Protein AF-A0A9X2SQW4-F1 (afdb_monomer)

Structure (mmCIF, N/CA/C/O backbone):
data_AF-A0A9X2SQW4-F1
#
_entry.id   AF-A0A9X2SQW4-F1
#
loop_
_atom_site.group_PDB
_atom_site.id
_atom_site.type_symbol
_atom_site.label_atom_id
_atom_site.label_alt_id
_atom_site.label_comp_id
_atom_site.label_asym_id
_atom_site.label_entity_id
_atom_site.label_seq_id
_atom_site.pdbx_PDB_ins_code
_atom_site.Cartn_x
_atom_site.Cartn_y
_atom_site.Cartn_z
_atom_site.occupancy
_atom_site.B_iso_or_equiv
_atom_site.auth_seq_id
_atom_site.auth_comp_id
_atom_site.auth_asym_id
_atom_site.auth_atom_id
_atom_site.pdbx_PDB_model_num
ATOM 1 N N . MET A 1 1 ? -29.488 39.480 -6.963 1.00 45.91 1 MET A N 1
ATOM 2 C CA . MET A 1 1 ? -29.574 38.840 -8.292 1.00 45.91 1 MET A CA 1
ATOM 3 C C . MET A 1 1 ? -28.318 38.014 -8.479 1.00 45.91 1 MET A C 1
ATOM 5 O O . MET A 1 1 ? -27.247 38.581 -8.632 1.00 45.91 1 MET A O 1
ATOM 9 N N . THR A 1 2 ? -28.419 36.699 -8.325 1.00 48.38 2 THR A N 1
ATOM 10 C CA . THR A 1 2 ? -27.289 35.771 -8.438 1.00 48.38 2 THR A CA 1
ATOM 11 C C . THR A 1 2 ? -26.981 35.554 -9.916 1.00 48.38 2 THR A C 1
ATOM 13 O O . THR A 1 2 ? -27.830 35.066 -10.656 1.00 48.38 2 THR A O 1
ATOM 16 N N . THR A 1 3 ? -25.792 35.961 -10.357 1.00 60.34 3 THR A N 1
ATOM 17 C CA . THR A 1 3 ? -25.299 35.733 -11.721 1.00 60.34 3 THR A CA 1
ATOM 18 C C . THR A 1 3 ? -25.321 34.238 -12.028 1.00 60.34 3 THR A C 1
ATOM 20 O O . THR A 1 3 ? -24.914 33.437 -11.180 1.00 60.34 3 THR A O 1
ATOM 23 N N . SER A 1 4 ? -25.795 33.853 -13.217 1.00 77.50 4 SER A N 1
ATOM 24 C CA . SER A 1 4 ? -25.858 32.434 -13.588 1.00 77.50 4 SER A CA 1
ATOM 25 C C . SER A 1 4 ? -24.453 31.802 -13.578 1.00 77.50 4 SER A C 1
ATOM 27 O O . SER A 1 4 ? -23.476 32.490 -13.900 1.00 77.50 4 SER A O 1
ATOM 29 N N . PRO A 1 5 ? -24.312 30.517 -13.198 1.00 69.56 5 PRO A N 1
ATOM 30 C CA . PRO A 1 5 ? -23.024 29.821 -13.215 1.00 69.56 5 PRO A CA 1
ATOM 31 C C . PRO A 1 5 ? -22.304 29.922 -14.567 1.00 69.56 5 PRO A C 1
ATOM 33 O O . PRO A 1 5 ? -21.099 30.165 -14.594 1.00 69.56 5 PRO A O 1
ATOM 36 N N . ASP A 1 6 ? -23.051 29.854 -15.672 1.00 73.12 6 ASP A N 1
ATOM 37 C CA . ASP A 1 6 ? -22.511 29.965 -17.031 1.00 73.12 6 ASP A CA 1
ATOM 38 C C . ASP A 1 6 ? -21.885 31.339 -17.299 1.00 73.12 6 ASP A C 1
ATOM 40 O O . ASP A 1 6 ? -20.757 31.421 -17.775 1.00 73.12 6 ASP A O 1
ATOM 44 N N . GLN A 1 7 ? -22.537 32.428 -16.877 1.00 77.19 7 GLN A N 1
ATOM 45 C CA . GLN A 1 7 ? -21.979 33.781 -17.008 1.00 77.19 7 GLN A CA 1
ATOM 46 C C . GLN A 1 7 ? -20.686 33.978 -16.199 1.00 77.19 7 GLN A C 1
ATOM 48 O O . GLN A 1 7 ? -19.818 34.750 -16.603 1.00 77.19 7 GLN A O 1
ATOM 53 N N . ARG A 1 8 ? -20.532 33.290 -15.059 1.00 78.81 8 ARG A N 1
ATOM 54 C CA . ARG A 1 8 ? -19.303 33.350 -14.244 1.00 78.81 8 ARG A CA 1
ATOM 55 C C . ARG A 1 8 ? -18.165 32.543 -14.871 1.00 78.81 8 ARG A C 1
ATOM 57 O O . ARG A 1 8 ? -17.018 32.978 -14.818 1.00 78.81 8 ARG A O 1
ATOM 64 N N . LEU A 1 9 ? -18.478 31.395 -15.467 1.00 79.81 9 LEU A N 1
ATOM 65 C CA . LEU A 1 9 ? -17.512 30.560 -16.184 1.00 79.81 9 LEU A CA 1
ATOM 66 C C . LEU A 1 9 ? -17.055 31.215 -17.494 1.00 79.81 9 LEU A C 1
ATOM 68 O O . LEU A 1 9 ? -15.866 31.194 -17.807 1.00 79.81 9 LEU A O 1
ATOM 72 N N . ASP A 1 10 ? -17.966 31.869 -18.214 1.00 80.06 10 ASP A N 1
ATOM 73 C CA . ASP A 1 10 ? -17.631 32.651 -19.405 1.00 80.06 10 ASP A CA 1
ATOM 74 C C . ASP A 1 10 ? -16.733 33.850 -19.063 1.00 80.06 10 ASP A C 1
ATOM 76 O O . ASP A 1 10 ? -15.770 34.117 -19.779 1.00 80.06 10 ASP A O 1
ATOM 80 N N . ALA A 1 11 ? -16.966 34.519 -17.927 1.00 82.19 11 ALA A N 1
ATOM 81 C CA . ALA A 1 11 ? -16.092 35.595 -17.454 1.00 82.19 11 ALA A CA 1
ATOM 82 C C . ALA A 1 11 ? -14.659 35.113 -17.142 1.00 82.19 11 ALA A C 1
ATOM 84 O O . ALA A 1 11 ? -13.707 35.839 -17.415 1.00 82.19 11 ALA A O 1
ATOM 85 N N . LEU A 1 12 ? -14.494 33.889 -16.621 1.00 80.19 12 LEU A N 1
ATOM 86 C CA . LEU A 1 12 ? -13.182 33.279 -16.349 1.00 80.19 12 LEU A CA 1
ATOM 87 C C . LEU A 1 12 ? -12.425 32.878 -17.624 1.00 80.19 12 LEU A C 1
ATOM 89 O O . LEU A 1 12 ? -11.196 32.918 -17.643 1.00 80.19 12 LEU A O 1
ATOM 93 N N . ARG A 1 13 ? -13.138 32.493 -18.689 1.00 86.38 13 ARG A N 1
ATOM 94 C CA . ARG A 1 13 ? -12.544 32.223 -20.011 1.00 86.38 13 ARG A CA 1
ATOM 95 C C . ARG A 1 13 ? -12.213 33.516 -20.773 1.00 86.38 13 ARG A C 1
ATOM 97 O O . ARG A 1 13 ? -11.328 33.515 -21.628 1.00 86.38 13 ARG A O 1
ATOM 104 N N . GLY A 1 14 ? -12.915 34.611 -20.480 1.00 82.31 14 GLY A N 1
ATOM 105 C CA . GLY A 1 14 ? -12.805 35.868 -21.216 1.00 82.31 14 GLY A CA 1
ATOM 106 C C . GLY A 1 14 ? -13.368 35.752 -22.638 1.00 82.31 14 GLY A C 1
ATOM 107 O O . GLY A 1 14 ? -14.299 34.991 -22.895 1.00 82.31 14 GLY A O 1
ATOM 108 N N . SER A 1 15 ? -12.805 36.501 -23.589 1.00 83.50 15 SER A N 1
ATOM 109 C CA . SER A 1 15 ? -13.265 36.520 -24.990 1.00 83.50 15 SER A CA 1
ATOM 110 C C . SER A 1 15 ? -12.854 35.290 -25.816 1.00 83.50 15 SER A C 1
ATOM 112 O O . SER A 1 15 ? -13.234 35.187 -26.983 1.00 83.50 15 SER A O 1
ATOM 114 N N . ALA A 1 16 ? -12.088 34.355 -25.243 1.00 80.94 16 ALA A N 1
ATOM 115 C CA . ALA A 1 16 ? -11.637 33.160 -25.948 1.00 80.94 16 ALA A CA 1
ATOM 116 C C . ALA A 1 16 ? -12.802 32.183 -26.233 1.00 80.94 16 ALA A C 1
ATOM 118 O O . ALA A 1 16 ? -13.719 32.049 -25.413 1.00 80.94 16 ALA A O 1
ATOM 119 N N . PRO A 1 17 ? -12.784 31.465 -27.373 1.00 76.19 17 PRO A N 1
ATOM 120 C CA . PRO A 1 17 ? -13.810 30.477 -27.690 1.00 76.19 17 PRO A CA 1
ATOM 121 C C . PRO A 1 17 ? -13.730 29.263 -26.754 1.00 76.19 17 PRO A C 1
ATOM 123 O O . PRO A 1 17 ? -12.646 28.829 -26.362 1.00 76.19 17 PRO A O 1
ATOM 126 N N . ARG A 1 18 ? -14.887 28.675 -26.423 1.00 80.00 18 ARG A N 1
ATOM 127 C CA . ARG A 1 18 ? -14.967 27.459 -25.600 1.00 80.00 18 ARG A CA 1
ATOM 128 C C . ARG A 1 18 ? -14.334 26.270 -26.332 1.00 80.00 18 ARG A C 1
ATOM 130 O O . ARG A 1 18 ? -14.824 25.881 -27.394 1.00 80.00 18 ARG A O 1
ATOM 137 N N . LYS A 1 19 ? -13.314 25.632 -25.750 1.00 79.31 19 LYS A N 1
ATOM 138 C CA . LYS A 1 19 ? -12.824 24.328 -26.222 1.00 79.31 19 LYS A CA 1
ATOM 139 C C . LYS A 1 19 ? -13.771 23.213 -25.781 1.00 79.31 19 LYS A C 1
ATOM 141 O O . LYS A 1 19 ? -14.195 23.161 -24.629 1.00 79.31 19 LYS A O 1
ATOM 146 N N . ARG A 1 20 ? -14.101 22.320 -26.718 1.00 66.12 20 ARG A N 1
ATOM 147 C CA . ARG A 1 20 ? -14.873 21.100 -26.445 1.00 66.12 20 ARG A CA 1
ATOM 148 C C . ARG A 1 20 ? -13.961 20.052 -25.811 1.00 66.12 20 ARG A C 1
ATOM 150 O O . ARG A 1 20 ? -12.776 20.003 -26.128 1.00 66.12 20 ARG A O 1
ATOM 157 N N . HIS A 1 21 ? -14.520 19.220 -24.938 1.00 59.22 21 HIS A N 1
ATOM 158 C CA . HIS A 1 21 ? -13.797 18.075 -24.399 1.00 59.22 21 HIS A CA 1
ATOM 159 C C . HIS A 1 21 ? -13.663 16.980 -25.458 1.00 59.22 21 HIS A C 1
ATOM 161 O O . HIS A 1 21 ? -14.613 16.690 -26.183 1.00 59.22 21 HIS A O 1
ATOM 167 N N . ASP A 1 22 ? -12.490 16.360 -25.504 1.00 54.12 22 ASP A N 1
ATOM 168 C CA . ASP A 1 22 ? -12.254 15.086 -26.175 1.00 54.12 22 ASP A CA 1
ATOM 169 C C . ASP A 1 22 ? -11.920 14.000 -25.136 1.00 54.12 22 ASP A C 1
ATOM 171 O O . ASP A 1 22 ? -11.754 14.282 -23.943 1.00 54.12 22 ASP A O 1
ATOM 175 N N . ALA A 1 23 ? -11.808 12.747 -25.583 1.00 45.19 23 ALA A N 1
ATOM 176 C CA . ALA A 1 23 ? -11.511 11.610 -24.710 1.00 45.19 23 ALA A CA 1
ATOM 177 C C . ALA A 1 23 ? -10.215 11.802 -23.895 1.00 45.19 23 ALA A C 1
ATOM 179 O O . ALA A 1 23 ? -10.125 11.359 -22.754 1.00 45.19 23 ALA A O 1
ATOM 180 N N . ARG A 1 24 ? -9.228 12.523 -24.440 1.00 48.69 24 ARG A N 1
ATOM 181 C CA . ARG A 1 24 ? -7.953 12.805 -23.769 1.00 48.69 24 ARG A CA 1
ATOM 182 C C . ARG A 1 24 ? -8.110 13.852 -22.668 1.00 48.69 24 ARG A C 1
ATOM 184 O O . ARG A 1 24 ? -7.481 13.752 -21.618 1.00 48.69 24 ARG A O 1
ATOM 191 N N . THR A 1 25 ? -8.960 14.846 -22.899 1.00 55.81 25 THR A N 1
ATOM 192 C CA . THR A 1 25 ? -9.263 15.909 -21.939 1.00 55.81 25 THR A CA 1
ATOM 193 C C . THR A 1 25 ? -10.098 15.374 -20.775 1.00 55.81 25 THR A C 1
ATOM 195 O O . THR A 1 25 ? -9.864 15.777 -19.639 1.00 55.81 25 THR A O 1
ATOM 198 N N . LEU A 1 26 ? -11.017 14.440 -21.049 1.00 56.09 26 LEU A N 1
ATOM 199 C CA . LEU A 1 26 ? -11.806 13.731 -20.034 1.00 56.09 26 LEU A CA 1
ATOM 200 C C . LEU A 1 26 ? -10.939 12.770 -19.210 1.00 56.09 26 LEU A C 1
ATOM 202 O O . LEU A 1 26 ? -10.985 12.826 -17.987 1.00 56.09 26 LEU A O 1
ATOM 206 N N . ALA A 1 27 ? -10.062 11.991 -19.851 1.00 50.91 27 ALA A N 1
ATOM 207 C CA . ALA A 1 27 ? -9.102 11.141 -19.142 1.00 50.91 27 ALA A CA 1
ATOM 208 C C . ALA A 1 27 ? -8.129 11.964 -18.274 1.00 50.91 27 ALA A C 1
ATOM 210 O O . ALA A 1 27 ? -7.762 11.566 -17.173 1.00 50.91 27 ALA A O 1
ATOM 211 N N . ALA A 1 28 ? -7.709 13.151 -18.724 1.00 53.38 28 ALA A N 1
ATOM 212 C CA . ALA A 1 28 ? -6.874 14.043 -17.917 1.00 53.38 28 ALA A CA 1
ATOM 213 C C . ALA A 1 28 ? -7.618 14.642 -16.702 1.00 53.38 28 ALA A C 1
ATOM 215 O O . ALA A 1 28 ? -6.979 14.902 -15.679 1.00 53.38 28 ALA A O 1
ATOM 216 N N . LEU A 1 29 ? -8.936 14.857 -16.815 1.00 54.53 29 LEU A N 1
ATOM 217 C CA . LEU A 1 29 ? -9.813 15.299 -15.722 1.00 54.53 29 LEU A CA 1
ATOM 218 C C . LEU A 1 29 ? -9.985 14.185 -14.677 1.00 54.53 29 LEU A C 1
ATOM 220 O O . LEU A 1 29 ? -9.850 14.436 -13.483 1.00 54.53 29 LEU A O 1
ATOM 224 N N . GLU A 1 30 ? -10.207 12.954 -15.139 1.00 54.31 30 GLU A N 1
ATOM 225 C CA . GLU A 1 30 ? -10.329 11.754 -14.302 1.00 54.31 30 GLU A CA 1
ATOM 226 C C . GLU A 1 30 ? -9.052 11.471 -13.498 1.00 54.31 30 GLU A C 1
ATOM 228 O O . GLU A 1 30 ? -9.124 11.089 -12.336 1.00 54.31 30 GLU A O 1
ATOM 233 N N . ASN A 1 31 ? -7.881 11.755 -14.075 1.00 50.47 31 ASN A N 1
ATOM 234 C CA . ASN A 1 31 ? -6.590 11.617 -13.396 1.00 50.47 31 ASN A CA 1
ATOM 235 C C . ASN A 1 31 ? -6.295 12.729 -12.364 1.00 50.47 31 ASN A C 1
ATOM 237 O O . ASN A 1 31 ? -5.318 12.619 -11.629 1.00 50.47 31 ASN A O 1
ATOM 241 N N . ASN A 1 32 ? -7.087 13.812 -12.303 1.00 46.75 32 ASN A N 1
ATOM 242 C CA . ASN A 1 32 ? -6.877 14.936 -11.372 1.00 46.75 32 ASN A CA 1
ATOM 243 C C . ASN A 1 32 ? -8.192 15.441 -10.736 1.00 46.75 32 ASN A C 1
ATOM 245 O O . ASN A 1 32 ? -8.471 16.647 -10.764 1.00 46.75 32 ASN A O 1
ATOM 249 N N . PRO A 1 33 ? -9.013 14.564 -10.129 1.00 49.66 33 PRO A N 1
ATOM 250 C CA . PRO A 1 33 ? -10.401 14.881 -9.792 1.00 49.66 33 PRO A CA 1
ATOM 251 C C . PRO A 1 33 ? -10.537 15.894 -8.644 1.00 49.66 33 PRO A C 1
ATOM 253 O O . PRO A 1 33 ? -11.588 16.508 -8.484 1.00 49.66 33 PRO A O 1
ATOM 256 N N . ARG A 1 34 ? -9.477 16.103 -7.848 1.00 52.25 34 ARG A N 1
ATOM 257 C CA . ARG A 1 34 ? -9.469 17.027 -6.698 1.00 52.25 34 ARG A CA 1
ATOM 258 C C . ARG A 1 34 ? -8.832 18.392 -6.988 1.00 52.25 34 ARG A C 1
ATOM 260 O O . ARG A 1 34 ? -8.792 19.244 -6.105 1.00 52.25 34 ARG A O 1
ATOM 267 N N . CYS A 1 35 ? -8.334 18.635 -8.202 1.00 66.88 35 CYS A N 1
ATOM 268 C CA . CYS A 1 35 ? -7.739 19.926 -8.544 1.00 66.88 35 CYS A CA 1
ATOM 269 C C . CYS A 1 35 ? -8.835 20.947 -8.897 1.00 66.88 35 CYS A C 1
ATOM 271 O O . CYS A 1 35 ? -9.333 20.982 -10.024 1.00 66.88 35 CYS A O 1
ATOM 273 N N . ALA A 1 36 ? -9.190 21.811 -7.941 1.00 71.69 36 ALA A N 1
ATOM 274 C CA . ALA A 1 36 ? -10.224 22.833 -8.126 1.00 71.69 36 ALA A CA 1
ATOM 275 C C . ALA A 1 36 ? -9.921 23.780 -9.303 1.00 71.69 36 ALA A C 1
ATOM 277 O O . ALA A 1 36 ? -10.814 24.109 -10.080 1.00 71.69 36 ALA A O 1
ATOM 278 N N . LEU A 1 37 ? -8.652 24.163 -9.490 1.00 76.19 37 LEU A N 1
ATOM 279 C CA . LEU A 1 37 ? -8.232 25.014 -10.605 1.00 76.19 37 LEU A CA 1
ATOM 280 C C . LEU A 1 37 ? -8.467 24.332 -11.959 1.00 76.19 37 LEU A C 1
ATOM 282 O O . LEU A 1 37 ? -8.976 24.952 -12.895 1.00 76.19 37 LEU A O 1
ATOM 286 N N . ARG A 1 38 ? -8.144 23.039 -12.060 1.00 74.38 38 ARG A N 1
ATOM 287 C CA . ARG A 1 38 ? -8.348 22.267 -13.286 1.00 74.38 38 ARG A CA 1
ATOM 288 C C . ARG A 1 38 ? -9.831 22.099 -13.594 1.00 74.38 38 ARG A C 1
ATOM 290 O O . ARG A 1 38 ? -10.234 22.370 -14.722 1.00 74.38 38 ARG A O 1
ATOM 297 N N . ALA A 1 39 ? -10.631 21.744 -12.590 1.00 75.50 39 ALA A N 1
ATOM 298 C CA . ALA A 1 39 ? -12.079 21.622 -12.721 1.00 75.50 39 ALA A CA 1
ATOM 299 C C . ALA A 1 39 ? -12.723 22.931 -13.212 1.00 75.50 39 ALA A C 1
ATOM 301 O O . ALA A 1 39 ? -13.581 22.903 -14.091 1.00 75.50 39 ALA A O 1
ATOM 302 N N . VAL A 1 40 ? -12.262 24.085 -12.715 1.00 82.75 40 VAL A N 1
ATOM 303 C CA . VAL A 1 40 ? -12.735 25.408 -13.153 1.00 82.75 40 VAL A CA 1
ATOM 304 C C . VAL A 1 40 ? -12.331 25.714 -14.601 1.00 82.75 40 VAL A C 1
ATOM 306 O O . VAL A 1 40 ? -13.173 26.154 -15.384 1.00 82.75 40 VAL A O 1
ATOM 309 N N . LEU A 1 41 ? -11.079 25.450 -14.993 1.00 82.31 41 LEU A N 1
ATOM 310 C CA . LEU A 1 41 ? -10.608 25.660 -16.371 1.00 82.31 41 LEU A CA 1
ATOM 311 C C . LEU A 1 41 ? -11.299 24.729 -17.378 1.00 82.31 41 LEU A C 1
ATOM 313 O O . LEU A 1 41 ? -11.530 25.114 -18.525 1.00 82.31 41 LEU A O 1
ATOM 317 N N . ASP A 1 42 ? -11.625 23.508 -16.960 1.00 80.00 42 ASP A N 1
ATOM 318 C CA . ASP A 1 42 ? -12.370 22.542 -17.761 1.00 80.00 42 ASP A CA 1
ATOM 319 C C . ASP A 1 42 ? -13.848 22.927 -17.878 1.00 80.00 42 ASP A C 1
ATOM 321 O O . ASP A 1 42 ? -14.360 22.994 -18.994 1.00 80.00 42 ASP A O 1
ATOM 325 N N . ALA A 1 43 ? -14.503 23.307 -16.777 1.00 80.31 43 ALA A N 1
ATOM 326 C CA . ALA A 1 43 ? -15.887 23.783 -16.788 1.00 80.31 43 ALA A CA 1
ATOM 327 C C . ALA A 1 43 ? -16.064 25.038 -17.664 1.00 80.31 43 ALA A C 1
ATOM 329 O O . ALA A 1 43 ? -17.003 25.114 -18.464 1.00 80.31 43 ALA A O 1
ATOM 330 N N . ALA A 1 44 ? -15.119 25.982 -17.581 1.00 83.44 44 ALA A N 1
ATOM 331 C CA . ALA A 1 44 ? -15.086 27.179 -18.419 1.00 83.44 44 ALA A CA 1
ATOM 332 C C . ALA A 1 44 ? -14.768 26.872 -19.897 1.00 83.44 44 ALA A C 1
ATOM 334 O O . ALA A 1 44 ? -15.061 27.685 -20.775 1.00 83.44 44 ALA A O 1
ATOM 335 N N . GLY A 1 45 ? -14.214 25.693 -20.203 1.00 83.12 45 GLY A N 1
ATOM 336 C CA . GLY A 1 45 ? -13.750 25.306 -21.536 1.00 83.12 45 GLY A CA 1
ATOM 337 C C . GLY A 1 45 ? -12.563 26.143 -22.013 1.00 83.12 45 GLY A C 1
ATOM 338 O O . GLY A 1 45 ? -12.494 26.511 -23.185 1.00 83.12 45 GLY A O 1
ATOM 339 N N . SER A 1 46 ? -11.653 26.477 -21.102 1.00 85.88 46 SER A N 1
ATOM 340 C CA . SER A 1 46 ? -10.488 27.315 -21.373 1.00 85.88 46 SER A CA 1
ATOM 341 C C . SER A 1 46 ? -9.383 26.552 -22.113 1.00 85.88 46 SER A C 1
ATOM 343 O O . SER A 1 46 ? -9.157 25.352 -21.887 1.00 85.88 46 SER A O 1
ATOM 345 N N . ASP A 1 47 ? -8.657 27.256 -22.988 1.00 83.81 47 ASP A N 1
ATOM 346 C CA . ASP A 1 47 ? -7.511 26.709 -23.717 1.00 83.81 47 ASP A CA 1
ATOM 347 C C . ASP A 1 47 ? -6.277 26.607 -22.818 1.00 83.81 47 ASP A C 1
ATOM 349 O O . ASP A 1 47 ? -5.419 27.484 -22.775 1.00 83.81 47 ASP A O 1
ATOM 353 N N . LYS A 1 48 ? -6.197 25.499 -22.087 1.00 81.44 48 LYS A N 1
ATOM 354 C CA . LYS A 1 48 ? -5.142 25.239 -21.103 1.00 81.44 48 LYS A CA 1
ATOM 355 C C . LYS A 1 48 ? -3.739 25.210 -21.707 1.00 81.44 48 LYS A C 1
ATOM 357 O O . LYS A 1 48 ? -2.806 25.592 -21.020 1.00 81.44 48 LYS A O 1
ATOM 362 N N . ALA A 1 49 ? -3.586 24.798 -22.967 1.00 72.00 49 ALA A N 1
ATOM 363 C CA . ALA A 1 49 ? -2.283 24.799 -23.631 1.00 72.00 49 ALA A CA 1
ATOM 364 C C . ALA A 1 49 ? -1.833 26.229 -23.957 1.00 72.00 49 ALA A C 1
ATOM 366 O O . ALA A 1 49 ? -0.676 26.569 -23.742 1.00 72.00 49 ALA A O 1
ATOM 367 N N . ALA A 1 50 ? -2.761 27.084 -24.403 1.00 75.81 50 ALA A N 1
ATOM 368 C CA . ALA A 1 50 ? -2.489 28.501 -24.629 1.00 75.81 50 ALA A CA 1
ATOM 369 C C . ALA A 1 50 ? -2.264 29.265 -23.314 1.00 75.81 50 ALA A C 1
ATOM 371 O O . ALA A 1 50 ? -1.378 30.108 -23.250 1.00 75.81 50 ALA A O 1
ATOM 372 N N . ILE A 1 51 ? -3.014 28.941 -22.254 1.00 80.50 51 ILE A N 1
ATOM 373 C CA . ILE A 1 51 ? -2.803 29.499 -20.909 1.00 80.50 51 ILE A CA 1
ATOM 374 C C . ILE A 1 51 ? -1.434 29.087 -20.372 1.00 80.50 51 ILE A C 1
ATOM 376 O O . ILE A 1 51 ? -0.694 29.941 -19.903 1.00 80.50 51 ILE A O 1
ATOM 380 N N . ALA A 1 52 ? -1.077 27.805 -20.474 1.00 72.25 52 ALA A N 1
ATOM 381 C CA . ALA A 1 52 ? 0.221 27.312 -20.037 1.00 72.25 52 ALA A CA 1
ATOM 382 C C . ALA A 1 52 ? 1.356 27.950 -20.851 1.00 72.25 52 ALA A C 1
ATOM 384 O O . ALA A 1 52 ? 2.312 28.438 -20.266 1.00 72.25 52 ALA A O 1
ATOM 385 N N . ALA A 1 53 ? 1.210 28.073 -22.174 1.00 74.88 53 ALA A N 1
ATOM 386 C CA . ALA A 1 53 ? 2.167 28.784 -23.021 1.00 74.88 53 ALA A CA 1
ATOM 387 C C . ALA A 1 53 ? 2.290 30.277 -22.661 1.00 74.88 53 ALA A C 1
ATOM 389 O O . ALA A 1 53 ? 3.400 30.797 -22.600 1.00 74.88 53 ALA A O 1
ATOM 390 N N . HIS A 1 54 ? 1.178 30.962 -22.376 1.00 73.38 54 HIS A N 1
ATOM 391 C CA . HIS A 1 54 ? 1.180 32.367 -21.952 1.00 73.38 54 HIS A CA 1
ATOM 392 C C . HIS A 1 54 ? 1.777 32.557 -20.550 1.00 73.38 54 HIS A C 1
ATOM 394 O O . HIS A 1 54 ? 2.417 33.569 -20.287 1.00 73.38 54 HIS A O 1
ATOM 400 N N . ALA A 1 55 ? 1.614 31.567 -19.672 1.00 73.50 55 ALA A N 1
ATOM 401 C CA . ALA A 1 55 ? 2.238 31.512 -18.355 1.00 73.50 55 ALA A CA 1
ATOM 402 C C . ALA A 1 55 ? 3.715 31.065 -18.395 1.00 73.50 55 ALA A C 1
ATOM 404 O O . ALA A 1 55 ? 4.341 30.994 -17.342 1.00 73.50 55 ALA A O 1
ATOM 405 N N . GLY A 1 56 ? 4.272 30.772 -19.579 1.00 65.81 56 GLY A N 1
ATOM 406 C CA . GLY A 1 56 ? 5.681 30.402 -19.770 1.00 65.81 56 GLY A CA 1
ATOM 407 C C . GLY A 1 56 ? 5.989 28.897 -19.806 1.00 65.81 56 GLY A C 1
ATOM 408 O O . GLY A 1 56 ? 7.155 28.532 -19.888 1.00 65.81 56 GLY A O 1
ATOM 409 N N . PHE A 1 57 ? 4.980 28.019 -19.797 1.00 60.69 57 PHE A N 1
ATOM 410 C CA . PHE A 1 57 ? 5.112 26.556 -19.683 1.00 60.69 57 PHE A CA 1
ATOM 411 C C . PHE A 1 57 ? 4.389 25.778 -20.817 1.00 60.69 57 PHE A C 1
ATOM 413 O O . PHE A 1 57 ? 3.383 25.107 -20.567 1.00 60.69 57 PHE A O 1
ATOM 420 N N . PRO A 1 58 ? 4.828 25.849 -22.091 1.00 59.56 58 PRO A N 1
ATOM 421 C CA . PRO A 1 58 ? 4.200 25.104 -23.190 1.00 59.56 58 PRO A CA 1
ATOM 422 C C . PRO A 1 58 ? 4.485 23.587 -23.120 1.00 59.56 58 PRO A C 1
ATOM 424 O O . PRO A 1 58 ? 5.605 23.170 -22.847 1.00 59.56 58 PRO A O 1
ATOM 427 N N . ALA A 1 59 ? 3.486 22.744 -23.417 1.00 48.16 59 ALA A N 1
ATOM 428 C CA . ALA A 1 59 ? 3.627 21.280 -23.396 1.00 48.16 59 ALA A CA 1
ATOM 429 C C . ALA A 1 59 ? 4.106 20.707 -24.757 1.00 48.16 59 ALA A C 1
ATOM 431 O O . ALA A 1 59 ? 3.427 20.943 -25.762 1.00 48.16 59 ALA A O 1
ATOM 432 N N . PRO A 1 60 ? 5.203 19.923 -24.824 1.00 43.16 60 PRO A N 1
ATOM 433 C CA . PRO A 1 60 ? 5.658 19.255 -26.049 1.00 43.16 60 PRO A CA 1
ATOM 434 C C . PRO A 1 60 ? 5.064 17.840 -26.199 1.00 43.16 60 PRO A C 1
ATOM 436 O O . PRO A 1 60 ? 4.774 17.164 -25.212 1.00 43.16 60 PRO A O 1
ATOM 439 N N . PHE A 1 61 ? 4.859 17.380 -27.439 1.00 35.72 61 PHE A N 1
ATOM 440 C CA . PHE A 1 61 ? 4.157 16.124 -27.734 1.00 35.72 61 PHE A CA 1
ATOM 441 C C . PHE A 1 61 ? 4.832 15.299 -28.842 1.00 35.72 61 PHE A C 1
ATOM 443 O O . PHE A 1 61 ? 5.148 15.841 -29.898 1.00 35.72 61 PHE A O 1
ATOM 450 N N . GLY A 1 62 ? 4.942 13.978 -28.631 1.00 36.06 62 GLY A N 1
ATOM 451 C CA . GLY A 1 62 ? 5.208 12.955 -29.661 1.00 36.06 62 GLY A CA 1
ATOM 452 C C . GLY A 1 62 ? 5.712 11.616 -29.084 1.00 36.06 62 GLY A C 1
ATOM 453 O O . GLY A 1 62 ? 6.584 11.627 -28.228 1.00 36.06 62 GLY A O 1
ATOM 454 N N . GLN A 1 63 ? 5.166 10.469 -29.528 1.00 30.88 63 GLN A N 1
ATOM 455 C CA . GLN A 1 63 ? 5.549 9.094 -29.119 1.00 30.88 63 GLN A CA 1
ATOM 456 C C . GLN A 1 63 ? 6.367 8.374 -30.217 1.00 30.88 63 GLN A C 1
ATOM 458 O O . GLN A 1 63 ? 6.121 8.605 -31.400 1.00 30.88 63 GLN A O 1
ATOM 463 N N . SER A 1 64 ? 7.292 7.475 -29.837 1.00 33.09 64 SER A N 1
ATOM 464 C CA . SER A 1 64 ? 8.171 6.694 -30.738 1.00 33.09 64 SER A CA 1
ATOM 465 C C . SER A 1 64 ? 8.015 5.171 -30.562 1.00 33.09 64 SER A C 1
ATOM 467 O O . SER A 1 64 ? 7.486 4.703 -29.559 1.00 33.09 64 SER A O 1
ATOM 469 N N . ARG A 1 65 ? 8.451 4.409 -31.575 1.00 42.34 65 ARG A N 1
ATOM 470 C CA . ARG A 1 65 ? 7.759 3.232 -32.132 1.00 42.34 65 ARG A CA 1
ATOM 471 C C . ARG A 1 65 ? 8.589 1.928 -32.223 1.00 42.34 65 ARG A C 1
ATOM 473 O O . ARG A 1 65 ? 8.231 1.079 -33.024 1.00 42.34 65 ARG A O 1
ATOM 480 N N . PHE A 1 66 ? 9.691 1.733 -31.487 1.00 39.25 66 PHE A N 1
ATOM 481 C CA . PHE A 1 66 ? 10.653 0.645 -31.811 1.00 39.25 66 PHE A CA 1
ATOM 482 C C . PHE A 1 66 ? 11.285 -0.062 -30.595 1.00 39.25 66 PHE A C 1
ATOM 484 O O . PHE A 1 66 ? 12.505 -0.104 -30.441 1.00 39.25 66 PHE A O 1
ATOM 491 N N . ALA A 1 67 ? 10.455 -0.605 -29.704 1.00 33.91 67 ALA A N 1
ATOM 492 C CA . ALA A 1 67 ? 10.877 -1.064 -28.376 1.00 33.91 67 ALA A CA 1
ATOM 493 C C . ALA A 1 67 ? 11.345 -2.529 -28.261 1.00 33.91 67 ALA A C 1
ATOM 495 O O . ALA A 1 67 ? 11.585 -2.972 -27.145 1.00 33.91 67 ALA A O 1
ATOM 496 N N . ILE A 1 68 ? 11.445 -3.315 -29.336 1.00 34.12 68 ILE A N 1
ATOM 497 C CA . ILE A 1 68 ? 11.132 -4.734 -29.138 1.00 34.12 68 ILE A CA 1
ATOM 498 C C . ILE A 1 68 ? 12.296 -5.754 -29.275 1.00 34.12 68 ILE A C 1
ATOM 500 O O . ILE A 1 68 ? 12.340 -6.710 -28.509 1.00 34.12 68 ILE A O 1
ATOM 504 N N . VAL A 1 69 ? 13.324 -5.547 -30.105 1.00 36.00 69 VAL A N 1
ATOM 505 C CA . VAL A 1 69 ? 14.324 -6.634 -30.330 1.00 36.00 69 VAL A CA 1
ATOM 506 C C . VAL A 1 69 ? 15.289 -6.799 -29.178 1.00 36.00 69 VAL A C 1
ATOM 508 O O . VAL A 1 69 ? 15.730 -7.883 -28.811 1.00 36.00 69 VAL A O 1
ATOM 511 N N . ARG A 1 70 ? 15.745 -5.646 -28.694 1.00 40.06 70 ARG A N 1
ATOM 512 C CA . ARG A 1 70 ? 17.059 -5.554 -28.059 1.00 40.06 70 ARG A CA 1
ATOM 513 C C . ARG A 1 70 ? 17.052 -6.076 -26.628 1.00 40.06 70 ARG A C 1
ATOM 515 O O . ARG A 1 70 ? 18.123 -6.295 -26.075 1.00 40.06 70 ARG A O 1
ATOM 522 N N . GLY A 1 71 ? 15.866 -6.326 -26.070 1.00 36.28 71 GLY A N 1
ATOM 523 C CA . GLY A 1 71 ? 15.704 -6.995 -24.783 1.00 36.28 71 GLY A CA 1
ATOM 524 C C . GLY A 1 71 ? 16.290 -8.407 -24.780 1.00 36.28 71 GLY A C 1
ATOM 525 O O . GLY A 1 71 ? 16.972 -8.771 -23.828 1.00 36.28 71 GLY A O 1
ATOM 526 N N . ASN A 1 72 ? 16.135 -9.157 -25.874 1.00 36.53 72 ASN A N 1
ATOM 527 C CA . ASN A 1 72 ? 16.475 -10.583 -25.896 1.00 36.53 72 ASN A CA 1
ATOM 528 C C . ASN A 1 72 ? 17.996 -10.833 -25.896 1.00 36.53 72 ASN A C 1
ATOM 530 O O . ASN A 1 72 ? 18.488 -11.738 -25.226 1.00 36.53 72 ASN A O 1
ATOM 534 N N . VAL A 1 73 ? 18.766 -9.997 -26.601 1.00 43.12 73 VAL A N 1
ATOM 535 C CA . VAL A 1 73 ? 20.236 -10.122 -26.685 1.00 43.12 73 VAL A CA 1
ATOM 536 C C . VAL A 1 73 ? 20.916 -9.656 -25.393 1.00 43.12 73 VAL A C 1
ATOM 538 O O . VAL A 1 73 ? 21.918 -10.227 -24.964 1.00 43.12 73 VAL A O 1
ATOM 541 N N . PHE A 1 74 ? 20.354 -8.634 -24.746 1.00 42.09 74 PHE A N 1
ATOM 542 C CA . PHE A 1 74 ? 20.842 -8.121 -23.467 1.00 42.09 74 PHE A CA 1
ATOM 543 C C . PHE A 1 74 ? 20.623 -9.128 -22.332 1.00 42.09 74 PHE A C 1
ATOM 545 O O . PHE A 1 74 ? 21.526 -9.365 -21.531 1.00 42.09 74 PHE A O 1
ATOM 552 N N . GLU A 1 75 ? 19.457 -9.773 -22.304 1.00 42.59 75 GLU A N 1
ATOM 553 C CA . GLU A 1 75 ? 19.136 -10.800 -21.315 1.00 42.59 75 GLU A CA 1
ATOM 554 C C . GLU A 1 75 ? 20.088 -12.007 -21.397 1.00 42.59 75 GLU A C 1
ATOM 556 O O . GLU A 1 75 ? 20.573 -12.478 -20.367 1.00 42.59 75 GLU A O 1
ATOM 561 N N . ALA A 1 76 ? 20.433 -12.451 -22.611 1.00 54.12 76 ALA A N 1
ATOM 562 C CA . ALA A 1 76 ? 21.370 -13.556 -22.828 1.00 54.12 76 ALA A CA 1
ATOM 563 C C . ALA A 1 76 ? 22.795 -13.246 -22.332 1.00 54.12 76 ALA A C 1
ATOM 565 O O . ALA A 1 76 ? 23.483 -14.123 -21.816 1.00 54.12 76 ALA A O 1
ATOM 566 N N . MET A 1 77 ? 23.234 -11.992 -22.461 1.00 53.12 77 MET A N 1
ATOM 567 C CA . MET A 1 77 ? 24.566 -11.558 -22.038 1.00 53.12 77 MET A CA 1
ATOM 568 C C . MET A 1 77 ? 24.678 -11.434 -20.513 1.00 53.12 77 MET A C 1
ATOM 570 O O . MET A 1 77 ? 25.681 -11.838 -19.934 1.00 53.12 77 MET A O 1
ATOM 574 N N . VAL A 1 78 ? 23.654 -10.890 -19.848 1.00 49.25 78 VAL A N 1
ATOM 575 C CA . VAL A 1 78 ? 23.678 -10.657 -18.392 1.00 49.25 78 VAL A CA 1
ATOM 576 C C . VAL A 1 78 ? 23.566 -11.966 -17.600 1.00 49.25 78 VAL A C 1
ATOM 578 O O . VAL A 1 78 ? 24.113 -12.055 -16.502 1.00 49.25 78 VAL A O 1
ATOM 581 N N . LYS A 1 79 ? 22.903 -12.989 -18.157 1.00 54.47 79 LYS A N 1
ATOM 582 C CA . LYS A 1 79 ? 22.716 -14.312 -17.530 1.00 54.47 79 LYS A CA 1
ATOM 583 C C . LYS A 1 79 ? 23.860 -15.307 -17.774 1.00 54.47 79 LYS A C 1
ATOM 585 O O . LYS A 1 79 ? 23.843 -16.398 -17.205 1.00 54.47 79 LYS A O 1
ATOM 590 N N . ALA A 1 80 ? 24.856 -14.956 -18.589 1.00 65.50 80 ALA A N 1
ATOM 591 C CA . ALA A 1 80 ? 25.988 -15.833 -18.881 1.00 65.50 80 ALA A CA 1
ATOM 592 C C . ALA A 1 80 ? 26.787 -16.194 -17.610 1.00 65.50 80 ALA A C 1
ATOM 594 O O . ALA A 1 80 ? 26.902 -15.391 -16.681 1.00 65.50 80 ALA A O 1
ATOM 595 N N . ASP A 1 81 ? 27.316 -17.421 -17.571 1.00 71.69 81 ASP A N 1
ATOM 596 C CA . ASP A 1 81 ? 28.201 -17.930 -16.512 1.00 71.69 81 ASP A CA 1
ATOM 597 C C . ASP A 1 81 ? 27.651 -17.766 -15.080 1.00 71.69 81 ASP A C 1
ATOM 599 O O . ASP A 1 81 ? 28.384 -17.454 -14.143 1.00 71.69 81 ASP A O 1
ATOM 603 N N . GLY A 1 82 ? 26.337 -17.949 -14.897 1.00 67.56 82 GLY A N 1
ATOM 604 C CA . GLY A 1 82 ? 25.685 -17.800 -13.590 1.00 67.56 82 GLY A CA 1
ATOM 605 C C . GLY A 1 82 ? 25.681 -16.354 -13.090 1.00 67.56 82 GLY A C 1
ATOM 606 O O . GLY A 1 82 ? 25.860 -16.115 -11.896 1.00 67.56 82 GLY A O 1
ATOM 607 N N . CYS A 1 83 ? 25.529 -15.392 -14.007 1.00 68.50 83 CYS A N 1
ATOM 608 C CA . CYS A 1 83 ? 25.624 -13.958 -13.736 1.00 68.50 83 CYS A CA 1
ATOM 609 C C . CYS A 1 83 ? 26.966 -13.530 -13.128 1.00 68.50 83 CYS A C 1
ATOM 611 O O . CYS A 1 83 ? 27.014 -12.549 -12.386 1.00 68.50 83 CYS A O 1
ATOM 613 N N . ALA A 1 84 ? 28.063 -14.225 -13.447 1.00 72.69 84 ALA A N 1
ATOM 614 C CA . ALA A 1 84 ? 29.388 -13.924 -12.904 1.00 72.69 84 ALA A CA 1
ATOM 615 C C . ALA A 1 84 ? 29.769 -12.442 -13.061 1.00 72.69 84 ALA A C 1
ATOM 617 O O . ALA A 1 84 ? 30.231 -11.819 -12.104 1.00 72.69 84 ALA A O 1
ATOM 618 N N . GLU A 1 85 ? 29.502 -11.850 -14.227 1.00 69.38 85 GLU A N 1
ATOM 619 C CA . GLU A 1 85 ? 29.788 -10.434 -14.476 1.00 69.38 85 GLU A CA 1
ATOM 620 C C . GLU A 1 85 ? 28.848 -9.490 -13.722 1.00 69.38 85 GLU A C 1
ATOM 622 O O . GLU A 1 85 ? 29.296 -8.486 -13.171 1.00 69.38 85 GLU A O 1
ATOM 627 N N . LEU A 1 86 ? 27.562 -9.827 -13.607 1.00 71.00 86 LEU A N 1
ATOM 628 C CA . LEU A 1 86 ? 26.610 -9.042 -12.819 1.00 71.00 86 LEU A CA 1
ATOM 629 C C . LEU A 1 86 ? 26.962 -9.073 -11.321 1.00 71.00 86 LEU A C 1
ATOM 631 O O . LEU A 1 86 ? 26.924 -8.039 -10.657 1.00 71.00 86 LEU A O 1
ATOM 635 N N . LEU A 1 87 ? 27.353 -10.237 -10.793 1.00 76.88 87 LEU A N 1
ATOM 636 C CA . LEU A 1 87 ? 27.788 -10.400 -9.405 1.00 76.88 87 LEU A CA 1
ATOM 637 C C . LEU A 1 87 ? 29.096 -9.682 -9.122 1.00 76.88 87 LEU A C 1
ATOM 639 O O . LEU A 1 87 ? 29.237 -9.058 -8.071 1.00 76.88 87 LEU A O 1
ATOM 643 N N . ARG A 1 88 ? 30.047 -9.752 -10.057 1.00 79.44 88 ARG A N 1
ATOM 644 C CA . ARG A 1 88 ? 31.310 -9.024 -9.964 1.00 79.44 88 ARG A CA 1
ATOM 645 C C . ARG A 1 88 ? 31.049 -7.520 -9.874 1.00 79.44 88 ARG A C 1
ATOM 647 O O . ARG A 1 88 ? 31.550 -6.886 -8.948 1.00 79.44 88 ARG A O 1
ATOM 654 N N . VAL A 1 89 ? 30.208 -6.985 -10.762 1.00 69.56 89 VAL A N 1
ATOM 655 C CA . VAL A 1 89 ? 29.835 -5.562 -10.786 1.00 69.56 89 VAL A CA 1
ATOM 656 C C . VAL A 1 89 ? 29.082 -5.150 -9.516 1.00 69.56 89 VAL A C 1
ATOM 658 O O . VAL A 1 89 ? 29.418 -4.127 -8.925 1.00 69.56 89 VAL A O 1
ATOM 661 N N . LEU A 1 90 ? 28.114 -5.941 -9.041 1.00 66.44 90 LEU A N 1
ATOM 662 C CA . LEU A 1 90 ? 27.382 -5.661 -7.796 1.00 66.44 90 LEU A CA 1
ATOM 663 C C . LEU A 1 90 ? 28.301 -5.651 -6.573 1.00 66.44 90 LEU A C 1
ATOM 665 O O . LEU A 1 90 ? 28.209 -4.750 -5.743 1.00 66.44 90 LEU A O 1
ATOM 669 N N . ARG A 1 91 ? 29.210 -6.625 -6.484 1.00 83.69 91 ARG A N 1
ATOM 670 C CA . ARG A 1 91 ? 30.185 -6.730 -5.396 1.00 83.69 91 ARG A CA 1
ATOM 671 C C . ARG A 1 91 ? 31.118 -5.525 -5.359 1.00 83.69 91 ARG A C 1
ATOM 673 O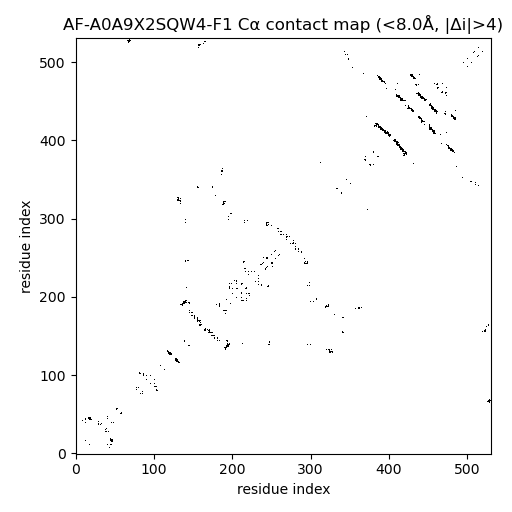 O . ARG A 1 91 ? 31.354 -4.965 -4.296 1.00 83.69 91 ARG A O 1
ATOM 680 N N . GLU A 1 92 ? 31.635 -5.135 -6.520 1.00 74.31 92 GLU A N 1
ATOM 681 C CA . GLU A 1 92 ? 32.525 -3.981 -6.660 1.00 74.31 92 GLU A CA 1
ATOM 682 C C . GLU A 1 92 ? 31.802 -2.658 -6.370 1.00 74.31 92 GLU A C 1
ATOM 684 O O . GLU A 1 92 ? 32.388 -1.769 -5.766 1.00 74.31 92 GLU A O 1
ATOM 689 N N . THR A 1 93 ? 30.527 -2.538 -6.751 1.00 66.12 93 THR A N 1
ATOM 690 C CA . THR A 1 93 ? 29.755 -1.291 -6.608 1.00 66.12 93 THR A CA 1
ATOM 691 C C . THR A 1 93 ? 29.202 -1.086 -5.197 1.00 66.12 93 THR A C 1
ATOM 693 O O . THR A 1 93 ? 29.073 0.050 -4.751 1.00 66.12 93 THR A O 1
ATOM 696 N N . LEU A 1 94 ? 28.839 -2.170 -4.506 1.00 70.00 94 LEU A N 1
ATOM 697 C CA . LEU A 1 94 ? 28.222 -2.134 -3.174 1.00 70.00 94 LEU A CA 1
ATOM 698 C C . LEU A 1 94 ? 29.209 -2.468 -2.042 1.00 70.00 94 LEU A C 1
ATOM 700 O O . LEU A 1 94 ? 28.793 -2.563 -0.892 1.00 70.00 94 LEU A O 1
ATOM 704 N N . GLU A 1 95 ? 30.490 -2.665 -2.369 1.00 82.56 95 GLU A N 1
ATOM 705 C CA . GLU A 1 95 ? 31.570 -3.015 -1.429 1.00 82.56 95 GLU A CA 1
ATOM 706 C C . GLU A 1 95 ? 31.290 -4.270 -0.580 1.00 82.56 95 GLU A C 1
ATOM 708 O O . GLU A 1 95 ? 31.725 -4.395 0.564 1.00 82.56 95 GLU A O 1
ATOM 713 N N . LEU A 1 96 ? 30.565 -5.232 -1.149 1.00 74.75 96 LEU A N 1
ATOM 714 C CA . LEU A 1 96 ? 30.156 -6.455 -0.458 1.00 74.75 96 LEU A CA 1
ATOM 715 C C . LEU A 1 96 ? 31.248 -7.535 -0.541 1.00 74.75 96 LEU A C 1
ATOM 717 O O . LEU A 1 96 ? 32.010 -7.619 -1.506 1.00 74.75 96 LEU A O 1
ATOM 721 N N . THR A 1 97 ? 31.334 -8.411 0.458 1.00 75.94 97 THR A N 1
ATOM 722 C CA . THR A 1 97 ? 32.262 -9.551 0.445 1.00 75.94 97 THR A CA 1
ATOM 723 C C . THR A 1 97 ? 31.681 -10.753 -0.314 1.00 75.94 97 THR A C 1
ATOM 725 O O . THR A 1 97 ? 30.484 -10.845 -0.566 1.00 75.94 97 THR A O 1
ATOM 728 N N . LEU A 1 98 ? 32.535 -11.706 -0.713 1.00 64.81 98 LEU A N 1
ATOM 729 C CA . LEU A 1 98 ? 32.132 -12.911 -1.464 1.00 64.81 98 LEU A CA 1
ATOM 730 C C . LEU A 1 98 ? 30.961 -13.711 -0.840 1.00 64.81 98 LEU A C 1
ATOM 732 O O . LEU A 1 98 ? 30.137 -14.198 -1.605 1.00 64.81 98 LEU A O 1
ATOM 736 N N . PRO A 1 99 ? 30.843 -13.853 0.497 1.00 70.69 99 PRO A N 1
ATOM 737 C CA . PRO A 1 99 ? 29.683 -14.491 1.129 1.00 70.69 99 PRO A CA 1
ATOM 738 C C . PRO A 1 99 ? 28.395 -13.651 1.116 1.00 70.69 99 PRO A C 1
ATOM 740 O O . PRO A 1 99 ? 27.320 -14.198 1.340 1.00 70.69 99 PRO A O 1
ATOM 743 N N . GLU A 1 100 ? 28.491 -12.336 0.909 1.00 61.16 100 GLU A N 1
ATOM 744 C CA . GLU A 1 100 ? 27.373 -11.383 1.005 1.00 61.16 100 GLU A CA 1
ATOM 745 C C . GLU A 1 100 ? 26.678 -11.143 -0.343 1.00 61.16 100 GLU A C 1
ATOM 747 O O . GLU A 1 100 ? 25.633 -10.495 -0.395 1.00 61.16 100 GLU A O 1
ATOM 752 N N . VAL A 1 101 ? 27.236 -11.677 -1.436 1.00 65.44 101 VAL A N 1
ATOM 753 C CA . VAL A 1 101 ? 26.713 -11.529 -2.799 1.00 65.44 101 VAL A CA 1
ATOM 754 C C . VAL A 1 101 ? 26.539 -12.904 -3.428 1.00 65.44 101 VAL A C 1
ATOM 756 O O . VAL A 1 101 ? 27.496 -13.657 -3.580 1.00 65.44 101 VAL A O 1
ATOM 759 N N . GLY A 1 102 ? 25.315 -13.216 -3.841 1.00 71.12 102 GLY A N 1
ATOM 760 C CA . GLY A 1 102 ? 24.989 -14.432 -4.576 1.00 71.12 102 GLY A CA 1
ATOM 761 C C . GLY A 1 102 ? 24.028 -14.125 -5.714 1.00 71.12 102 GLY A C 1
ATOM 762 O O . GLY A 1 102 ? 23.208 -13.213 -5.614 1.00 71.12 102 GLY A O 1
ATOM 763 N N . TYR A 1 103 ? 24.143 -14.876 -6.806 1.00 64.56 103 TYR A N 1
ATOM 764 C CA . TYR A 1 103 ? 23.146 -14.878 -7.867 1.00 64.56 103 TYR A CA 1
ATOM 765 C C . TYR A 1 103 ? 22.244 -16.077 -7.656 1.00 64.56 103 TYR A C 1
ATOM 767 O O . TYR A 1 103 ? 22.719 -17.204 -7.516 1.00 64.56 103 TYR A O 1
ATOM 775 N N . GLN A 1 104 ? 20.945 -15.820 -7.649 1.00 58.53 104 GLN A N 1
ATOM 776 C CA . GLN A 1 104 ? 19.937 -16.858 -7.698 1.00 58.53 104 GLN A CA 1
ATOM 777 C C . GLN A 1 104 ? 19.028 -16.527 -8.878 1.00 58.53 104 GLN A C 1
ATOM 779 O O . GLN A 1 104 ? 18.339 -15.506 -8.863 1.00 58.53 104 GLN A O 1
ATOM 784 N N . ASP A 1 105 ? 19.088 -17.344 -9.930 1.00 48.75 105 ASP A N 1
ATOM 785 C CA . ASP A 1 105 ? 18.247 -17.156 -11.109 1.00 48.75 105 ASP A CA 1
ATOM 786 C C . ASP A 1 105 ? 16.783 -17.391 -10.727 1.00 48.75 105 ASP A C 1
ATOM 788 O O . ASP A 1 105 ? 16.399 -18.496 -10.353 1.00 48.75 105 ASP A O 1
ATOM 792 N N . LEU A 1 106 ? 15.945 -16.358 -10.838 1.00 45.53 106 LEU A N 1
ATOM 793 C CA . LEU A 1 106 ? 14.509 -16.462 -10.577 1.00 45.53 106 LEU A CA 1
ATOM 794 C C . LEU A 1 106 ? 13.767 -17.330 -11.622 1.00 45.53 106 LEU A C 1
ATOM 796 O O . LEU A 1 106 ? 12.596 -17.640 -11.423 1.00 45.53 106 LEU A O 1
ATOM 800 N N . ASN A 1 107 ? 14.431 -17.771 -12.699 1.00 41.31 107 ASN A N 1
ATOM 801 C CA . ASN A 1 107 ? 13.916 -18.794 -13.621 1.00 41.31 107 ASN A CA 1
ATOM 802 C C . ASN A 1 107 ? 14.200 -20.227 -13.123 1.00 41.31 107 ASN A C 1
ATOM 804 O O . ASN A 1 107 ? 13.375 -21.113 -13.328 1.00 41.31 107 ASN A O 1
ATOM 808 N N . ASP A 1 108 ? 15.272 -20.449 -12.349 1.00 40.09 108 ASP A N 1
ATOM 809 C CA . ASP A 1 108 ? 15.471 -21.672 -11.533 1.00 40.09 108 ASP A CA 1
ATOM 810 C C . ASP A 1 108 ? 14.545 -21.695 -10.299 1.00 40.09 108 ASP A C 1
ATOM 812 O O . ASP A 1 108 ? 14.370 -22.697 -9.603 1.00 40.09 108 ASP A O 1
ATOM 816 N N . VAL A 1 109 ? 13.876 -20.571 -10.049 1.00 41.19 109 VAL A N 1
ATOM 817 C CA . VAL A 1 109 ? 12.754 -20.438 -9.118 1.00 41.19 109 VAL A CA 1
ATOM 818 C C . VAL A 1 109 ? 11.421 -20.807 -9.824 1.00 41.19 109 VAL A C 1
ATOM 820 O O . VAL A 1 109 ? 10.364 -20.853 -9.197 1.00 41.19 109 VAL A O 1
ATOM 823 N N . GLY A 1 110 ? 11.464 -21.186 -11.107 1.00 39.22 110 GLY A N 1
ATOM 824 C CA . GLY A 1 110 ? 10.385 -21.863 -11.840 1.00 39.22 110 GLY A CA 1
ATOM 825 C C . GLY A 1 110 ? 10.572 -23.384 -11.973 1.00 39.22 110 GLY A C 1
ATOM 826 O O . GLY A 1 110 ? 9.586 -24.112 -12.094 1.00 39.22 110 GLY A O 1
ATOM 827 N N . GLY A 1 111 ? 11.808 -23.889 -11.875 1.00 39.66 111 GLY A N 1
ATOM 828 C CA . GLY A 1 111 ? 12.151 -25.311 -11.993 1.00 39.66 111 GLY A CA 1
ATOM 829 C C . GLY A 1 111 ? 12.684 -25.902 -10.685 1.00 39.66 111 GLY A C 1
ATOM 830 O O . GLY A 1 111 ? 13.842 -25.738 -10.338 1.00 39.66 111 GLY A O 1
ATOM 831 N N . ASP A 1 112 ? 11.830 -26.611 -9.950 1.00 38.88 112 ASP A N 1
ATOM 832 C CA . ASP A 1 112 ? 12.132 -27.436 -8.762 1.00 38.88 112 ASP A CA 1
ATOM 833 C C . ASP A 1 112 ? 12.681 -26.779 -7.470 1.00 38.88 112 ASP A C 1
ATOM 835 O O . ASP A 1 112 ? 12.304 -27.241 -6.391 1.00 38.88 112 ASP A O 1
ATOM 839 N N . ILE A 1 113 ? 13.458 -25.687 -7.474 1.00 36.34 113 ILE A N 1
ATOM 840 C CA . ILE A 1 113 ? 14.034 -25.153 -6.209 1.00 36.34 113 ILE A CA 1
ATOM 841 C C . ILE A 1 113 ? 13.029 -24.294 -5.424 1.00 36.34 113 ILE A C 1
ATOM 843 O O . ILE A 1 113 ? 12.980 -24.311 -4.194 1.00 36.34 113 ILE A O 1
ATOM 847 N N . CYS A 1 114 ? 12.137 -23.594 -6.122 1.00 40.56 114 CYS A N 1
ATOM 848 C CA . CYS A 1 114 ? 11.068 -22.804 -5.505 1.00 40.56 114 CYS A CA 1
ATOM 849 C C . CYS A 1 114 ? 10.049 -23.681 -4.770 1.00 40.56 114 CYS A C 1
ATOM 851 O O . CYS A 1 114 ? 9.533 -23.315 -3.714 1.00 40.56 114 CYS A O 1
ATOM 853 N N . ARG A 1 115 ? 9.825 -24.902 -5.268 1.00 46.19 115 ARG A N 1
ATOM 854 C CA . ARG A 1 115 ? 9.016 -25.903 -4.562 1.00 46.19 115 ARG A CA 1
ATOM 855 C C . ARG A 1 115 ? 9.637 -26.307 -3.216 1.00 46.19 115 ARG A C 1
ATOM 857 O O . ARG A 1 115 ? 8.895 -26.735 -2.339 1.00 46.19 115 ARG A O 1
ATOM 864 N N . GLY A 1 116 ? 10.945 -26.099 -3.022 1.00 49.31 116 GLY A N 1
ATOM 865 C CA . GLY A 1 116 ? 11.649 -26.300 -1.750 1.00 49.31 116 GLY A CA 1
ATOM 866 C C . GLY A 1 116 ? 11.379 -25.228 -0.684 1.00 49.31 116 GLY A C 1
ATOM 867 O O . GLY A 1 116 ? 11.540 -25.501 0.501 1.00 49.31 116 GLY A O 1
ATOM 868 N N . ASN A 1 117 ? 10.895 -24.044 -1.076 1.00 69.31 117 ASN A N 1
ATOM 869 C CA . ASN A 1 117 ? 10.539 -22.941 -0.175 1.00 69.31 117 ASN A CA 1
ATOM 870 C C . ASN A 1 117 ? 9.024 -22.857 0.047 1.00 69.31 117 ASN A C 1
ATOM 872 O O . ASN A 1 117 ? 8.455 -21.768 0.131 1.00 69.31 117 ASN A O 1
ATOM 876 N N . ARG A 1 118 ? 8.343 -24.004 0.100 1.00 82.44 118 ARG A N 1
ATOM 877 C CA . ARG A 1 118 ? 6.921 -24.080 0.433 1.00 82.44 118 ARG A CA 1
ATOM 878 C C . ARG A 1 118 ? 6.745 -24.758 1.784 1.00 82.44 118 ARG A C 1
ATOM 880 O O . ARG A 1 118 ? 7.282 -25.833 2.026 1.00 82.44 118 ARG A O 1
ATOM 887 N N . GLU A 1 119 ? 5.977 -24.129 2.658 1.00 86.12 119 GLU A N 1
ATOM 888 C CA . GLU A 1 119 ? 5.539 -24.723 3.915 1.00 86.12 119 GLU A CA 1
ATOM 889 C C . GLU A 1 119 ? 4.182 -25.410 3.732 1.00 86.12 119 GLU A C 1
ATOM 891 O O . GLU A 1 119 ? 3.336 -24.968 2.947 1.00 86.12 119 GLU A O 1
ATOM 896 N N . GLU A 1 120 ? 3.975 -26.501 4.465 1.00 84.56 120 GLU A N 1
ATOM 897 C CA . GLU A 1 120 ? 2.704 -27.219 4.500 1.00 84.56 120 GLU A CA 1
ATOM 898 C C . GLU A 1 120 ? 1.793 -26.616 5.580 1.00 84.56 120 GLU A C 1
ATOM 900 O O . GLU A 1 120 ? 2.070 -26.680 6.777 1.00 84.56 120 GLU A O 1
ATOM 905 N N . LEU A 1 121 ? 0.674 -26.043 5.147 1.00 80.75 121 LEU A N 1
ATOM 906 C CA . LEU A 1 121 ? -0.409 -25.527 5.977 1.00 80.75 121 LEU A CA 1
ATOM 907 C C . LEU A 1 121 ? -1.506 -26.591 6.105 1.00 80.75 121 LEU A C 1
ATOM 909 O O . LEU A 1 121 ? -2.632 -26.403 5.641 1.00 80.75 121 LEU A O 1
ATOM 913 N N . SER A 1 122 ? -1.181 -27.745 6.684 1.00 73.06 122 SER A N 1
ATOM 914 C CA . SER A 1 122 ? -2.152 -28.836 6.814 1.00 73.06 122 SER A CA 1
ATOM 915 C C . SER A 1 122 ? -3.207 -28.542 7.880 1.00 73.06 122 SER A C 1
ATOM 917 O O . SER A 1 122 ? -2.892 -28.246 9.036 1.00 73.06 122 SER A O 1
ATOM 919 N N . ARG A 1 123 ? -4.486 -28.645 7.496 1.00 62.72 123 ARG A N 1
ATOM 920 C CA . ARG A 1 123 ? -5.632 -28.495 8.404 1.00 62.72 123 ARG A CA 1
ATOM 921 C C . ARG A 1 123 ? -6.623 -29.638 8.184 1.00 62.72 123 ARG A C 1
ATOM 923 O O . ARG A 1 123 ? -7.479 -29.570 7.312 1.00 62.72 123 ARG A O 1
ATOM 930 N N . GLY A 1 124 ? -6.546 -30.665 9.029 1.00 69.69 124 GLY A N 1
ATOM 931 C CA . GLY A 1 124 ? -7.320 -31.895 8.829 1.00 69.69 124 GLY A CA 1
ATOM 932 C C . GLY A 1 124 ? -6.728 -32.724 7.687 1.00 69.69 124 GLY A C 1
ATOM 933 O O . GLY A 1 124 ? -5.511 -32.880 7.639 1.00 69.69 124 GLY A O 1
ATOM 934 N N . ASP A 1 125 ? -7.573 -33.224 6.783 1.00 66.88 125 ASP A N 1
ATOM 935 C CA . ASP A 1 125 ? -7.147 -34.047 5.637 1.00 66.88 125 ASP A CA 1
ATOM 936 C C . ASP A 1 125 ? -6.706 -33.219 4.411 1.00 66.88 125 ASP A C 1
ATOM 938 O O . ASP A 1 125 ? -6.110 -33.760 3.479 1.00 66.88 125 ASP A O 1
ATOM 942 N N . GLU A 1 126 ? -6.964 -31.905 4.395 1.00 69.06 126 GLU A N 1
ATOM 943 C CA . GLU A 1 126 ? -6.546 -31.019 3.304 1.00 69.06 126 GLU A CA 1
ATOM 944 C C . GLU A 1 126 ? -5.099 -30.551 3.498 1.00 69.06 126 GLU A C 1
ATOM 946 O O . GLU A 1 126 ? -4.776 -29.813 4.437 1.00 69.06 126 GLU A O 1
ATOM 951 N N . ARG A 1 127 ? -4.231 -30.962 2.565 1.00 76.88 127 ARG A N 1
ATOM 952 C CA . ARG A 1 127 ? -2.853 -30.475 2.459 1.00 76.88 127 ARG A CA 1
ATOM 953 C C . ARG A 1 127 ? -2.820 -29.254 1.555 1.00 76.88 127 ARG A C 1
ATOM 955 O O . ARG A 1 127 ? -3.078 -29.360 0.357 1.00 76.88 127 ARG A O 1
ATOM 962 N N . ARG A 1 128 ? -2.475 -28.102 2.122 1.00 81.75 128 ARG A N 1
ATOM 963 C CA . ARG A 1 128 ? -2.251 -26.860 1.379 1.00 81.75 128 ARG A CA 1
ATOM 964 C C . ARG A 1 128 ? -0.786 -26.470 1.497 1.00 81.75 128 ARG A C 1
ATOM 966 O O . ARG A 1 128 ? -0.238 -26.502 2.592 1.00 81.75 128 ARG A O 1
ATOM 973 N N . PHE A 1 129 ? -0.167 -26.075 0.392 1.00 85.50 129 PHE A N 1
ATOM 974 C CA . PHE A 1 129 ? 1.199 -25.554 0.383 1.00 85.50 129 PHE A CA 1
ATOM 975 C C . PHE A 1 129 ? 1.174 -24.041 0.180 1.00 85.50 129 PHE A C 1
ATOM 977 O O . PHE A 1 129 ? 0.298 -23.531 -0.516 1.00 85.50 129 PHE A O 1
ATOM 984 N N . ARG A 1 130 ? 2.118 -23.327 0.795 1.00 90.81 130 ARG A N 1
ATOM 985 C CA . ARG A 1 130 ? 2.296 -21.875 0.643 1.00 90.81 130 ARG A CA 1
ATOM 986 C C . ARG A 1 130 ? 3.776 -21.541 0.585 1.00 90.81 130 ARG A C 1
ATOM 988 O O . ARG A 1 130 ? 4.546 -22.107 1.351 1.00 90.81 130 ARG A O 1
ATOM 995 N N . TYR A 1 131 ? 4.183 -20.607 -0.268 1.00 90.31 131 TYR A N 1
ATOM 996 C CA . TYR A 1 131 ? 5.557 -20.106 -0.253 1.00 90.31 131 TYR A CA 1
ATOM 997 C C . TYR A 1 131 ? 5.934 -19.496 1.104 1.00 90.31 131 TYR A C 1
ATOM 999 O O . TYR A 1 131 ? 5.124 -18.835 1.759 1.00 90.31 131 TYR A O 1
ATOM 1007 N N . THR A 1 132 ? 7.175 -19.700 1.545 1.00 90.75 132 THR A N 1
ATOM 1008 C CA . THR A 1 132 ? 7.719 -19.117 2.786 1.00 90.75 132 THR A CA 1
ATOM 1009 C C . THR A 1 132 ? 7.884 -17.601 2.699 1.00 90.75 132 THR A C 1
ATOM 1011 O O . THR A 1 132 ? 7.875 -16.925 3.722 1.00 90.75 132 THR A O 1
ATOM 1014 N N . THR A 1 133 ? 7.961 -17.055 1.485 1.00 91.69 133 THR A N 1
ATOM 1015 C CA . THR A 1 133 ? 8.082 -15.620 1.214 1.00 91.69 133 THR A CA 1
ATOM 1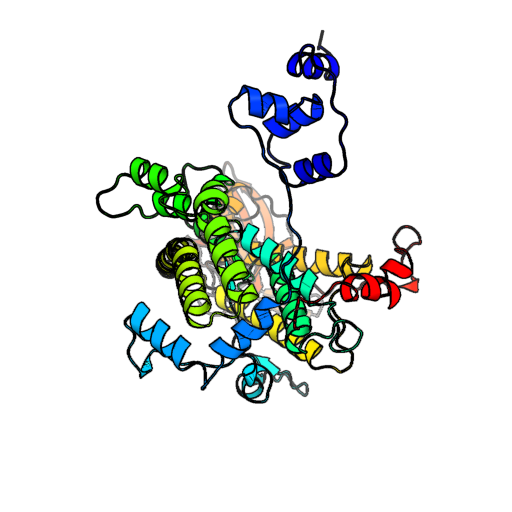016 C C . THR A 1 133 ? 7.310 -15.221 -0.047 1.00 91.69 133 THR A C 1
ATOM 1018 O O . THR A 1 133 ? 6.915 -16.079 -0.837 1.00 91.69 133 THR A O 1
ATOM 1021 N N . ALA A 1 134 ? 7.083 -13.921 -0.221 1.00 91.88 134 ALA A N 1
ATOM 1022 C CA . ALA A 1 134 ? 6.570 -13.314 -1.442 1.00 91.88 134 ALA A CA 1
ATOM 1023 C C . ALA A 1 134 ? 7.554 -12.229 -1.913 1.00 91.88 134 ALA A C 1
ATOM 1025 O O . ALA A 1 134 ? 8.139 -11.538 -1.075 1.00 91.88 134 ALA A O 1
ATOM 1026 N N . PRO A 1 135 ? 7.759 -12.065 -3.229 1.00 92.69 135 PRO A N 1
ATOM 1027 C CA . PRO A 1 135 ? 8.616 -11.010 -3.756 1.00 92.69 135 PRO A CA 1
ATOM 1028 C C . PRO A 1 135 ? 8.033 -9.621 -3.467 1.00 92.69 135 PRO A C 1
ATOM 1030 O O . PRO A 1 135 ? 6.827 -9.409 -3.586 1.00 92.69 135 PRO A O 1
ATOM 1033 N N . GLN A 1 136 ? 8.913 -8.679 -3.124 1.00 93.38 136 GLN A N 1
ATOM 1034 C CA . GLN A 1 136 ? 8.592 -7.270 -2.900 1.00 93.38 136 GLN A CA 1
ATOM 1035 C C . GLN A 1 136 ? 9.349 -6.426 -3.926 1.00 93.38 136 GLN A C 1
ATOM 1037 O O . GLN A 1 136 ? 10.580 -6.387 -3.934 1.00 93.38 136 GLN A O 1
ATOM 1042 N N . LEU A 1 137 ? 8.609 -5.774 -4.817 1.00 95.62 137 LEU A N 1
ATOM 1043 C CA . LEU A 1 137 ? 9.133 -4.914 -5.864 1.00 95.62 137 LEU A CA 1
ATOM 1044 C C . LEU A 1 137 ? 8.950 -3.454 -5.454 1.00 95.62 137 LEU A C 1
ATOM 1046 O O . LEU A 1 137 ? 7.846 -3.015 -5.136 1.00 95.62 137 LEU A O 1
ATOM 1050 N N . LEU A 1 138 ? 10.034 -2.687 -5.500 1.00 95.75 138 LEU A N 1
ATOM 1051 C CA . LEU A 1 138 ? 10.011 -1.258 -5.215 1.00 95.75 138 LEU A CA 1
ATOM 1052 C C . LEU A 1 138 ? 10.243 -0.472 -6.496 1.00 95.75 138 LEU A C 1
ATOM 1054 O O . LEU A 1 138 ? 11.179 -0.740 -7.248 1.00 95.75 138 LEU A O 1
ATOM 1058 N N . VAL A 1 139 ? 9.401 0.530 -6.722 1.00 95.50 139 VAL A N 1
ATOM 1059 C CA . VAL A 1 139 ? 9.585 1.516 -7.790 1.00 95.50 139 VAL A CA 1
ATOM 1060 C C . VAL A 1 139 ? 9.703 2.914 -7.185 1.00 95.50 139 VAL A C 1
ATOM 1062 O O . VAL A 1 139 ? 9.148 3.149 -6.114 1.00 95.50 139 VAL A O 1
ATOM 1065 N N . PRO A 1 140 ? 10.376 3.876 -7.838 1.00 94.62 140 PRO A N 1
ATOM 1066 C CA . PRO A 1 140 ? 10.557 5.210 -7.259 1.00 94.62 140 PRO A CA 1
ATOM 1067 C C . PRO A 1 140 ? 9.237 5.919 -6.953 1.00 94.62 140 PRO A C 1
ATOM 1069 O O . PRO A 1 140 ? 9.064 6.545 -5.908 1.00 94.62 140 PRO A O 1
ATOM 1072 N N . ASN A 1 141 ? 8.272 5.798 -7.862 1.00 93.25 141 ASN A N 1
ATOM 1073 C CA . ASN A 1 141 ? 6.995 6.490 -7.774 1.00 93.25 141 ASN A CA 1
ATOM 1074 C C . ASN A 1 141 ? 5.862 5.720 -8.441 1.00 93.25 141 ASN A C 1
ATOM 1076 O O . ASN A 1 141 ? 6.067 4.717 -9.128 1.00 93.25 141 ASN A O 1
ATOM 1080 N N . THR A 1 142 ? 4.644 6.228 -8.264 1.00 91.19 142 THR A N 1
ATOM 1081 C CA . THR A 1 142 ? 3.419 5.616 -8.795 1.00 91.19 142 THR A CA 1
ATOM 1082 C C . THR A 1 142 ? 3.457 5.458 -10.320 1.00 91.19 142 THR A C 1
ATOM 1084 O O . THR A 1 142 ? 2.881 4.520 -10.875 1.00 91.19 142 THR A O 1
ATOM 1087 N N . ARG A 1 143 ? 4.188 6.323 -11.041 1.00 90.06 143 ARG A N 1
ATOM 1088 C CA . ARG A 1 143 ? 4.356 6.180 -12.498 1.00 90.06 143 ARG A CA 1
ATOM 1089 C C . ARG A 1 143 ? 5.217 4.974 -12.873 1.00 90.06 143 ARG A C 1
ATOM 1091 O O . ARG A 1 143 ? 5.007 4.420 -13.949 1.00 90.06 143 ARG A O 1
ATOM 1098 N N . GLY A 1 144 ? 6.115 4.530 -11.995 1.00 91.75 144 GLY A N 1
ATOM 1099 C CA . GLY A 1 144 ? 6.839 3.267 -12.144 1.00 91.75 144 GLY A CA 1
ATOM 1100 C C . GLY A 1 144 ? 5.894 2.063 -12.206 1.00 91.75 144 GLY A C 1
ATOM 1101 O O . GLY A 1 144 ? 6.028 1.234 -13.100 1.00 91.75 144 GLY A O 1
ATOM 1102 N N . ILE A 1 145 ? 4.862 2.023 -11.355 1.00 93.75 145 ILE A N 1
ATOM 1103 C CA . ILE A 1 145 ? 3.823 0.975 -11.394 1.00 93.75 145 ILE A CA 1
ATOM 1104 C C . ILE A 1 145 ? 3.106 0.994 -12.744 1.00 93.75 145 ILE A C 1
ATOM 1106 O O . ILE A 1 145 ? 2.946 -0.042 -13.389 1.00 93.75 145 ILE A O 1
ATOM 1110 N N . LYS A 1 146 ? 2.723 2.187 -13.220 1.00 91.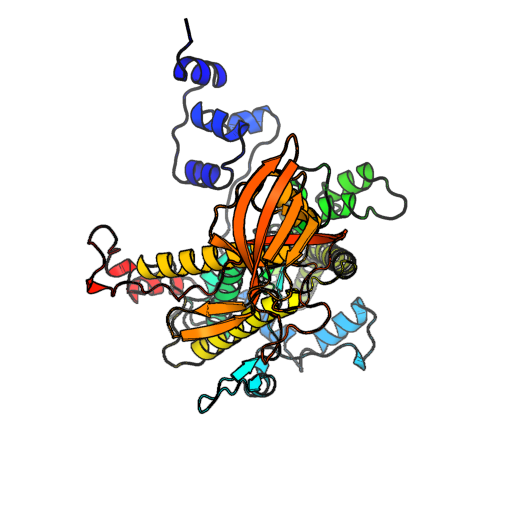12 146 LYS A N 1
ATOM 1111 C CA . LYS A 1 146 ? 2.095 2.333 -14.539 1.00 91.12 146 LYS A CA 1
ATOM 1112 C C . LYS A 1 146 ? 3.001 1.804 -15.657 1.00 91.12 146 LYS A C 1
ATOM 1114 O O . LYS A 1 146 ? 2.505 1.118 -16.547 1.00 91.12 146 LYS A O 1
ATOM 1119 N N . ALA A 1 147 ? 4.297 2.110 -15.614 1.00 91.06 147 ALA A N 1
ATOM 1120 C CA . ALA A 1 147 ? 5.261 1.642 -16.606 1.00 91.06 147 ALA A CA 1
ATOM 1121 C C . ALA A 1 147 ? 5.372 0.109 -16.620 1.00 91.06 147 ALA A C 1
ATOM 1123 O O . ALA A 1 147 ? 5.333 -0.492 -17.692 1.00 91.06 147 ALA A O 1
ATOM 1124 N N . LEU A 1 148 ? 5.409 -0.531 -15.445 1.00 93.62 148 LEU A N 1
ATOM 1125 C CA . LEU A 1 148 ? 5.342 -1.993 -15.336 1.00 93.62 148 LEU A CA 1
ATOM 1126 C C . LEU A 1 148 ? 4.021 -2.547 -15.887 1.00 93.62 148 LEU A C 1
ATOM 1128 O O . LEU A 1 148 ? 4.019 -3.583 -16.546 1.00 93.62 148 LEU A O 1
ATOM 1132 N N . GLY A 1 149 ? 2.903 -1.845 -15.687 1.00 91.25 149 GLY A N 1
ATOM 1133 C CA . GLY A 1 149 ? 1.603 -2.228 -16.244 1.00 91.25 149 GLY A CA 1
ATOM 1134 C C . GLY A 1 149 ? 1.539 -2.123 -17.769 1.00 91.25 149 GLY A C 1
ATOM 1135 O O . GLY A 1 149 ? 0.952 -2.986 -18.426 1.00 91.25 149 GLY A O 1
ATOM 1136 N N . ASP A 1 150 ? 2.156 -1.090 -18.346 1.00 87.50 150 ASP A N 1
ATOM 1137 C CA . ASP A 1 150 ? 2.308 -0.948 -19.797 1.00 87.50 150 ASP A CA 1
ATOM 1138 C C . ASP A 1 150 ? 3.184 -2.078 -20.362 1.00 87.50 150 ASP A C 1
ATOM 1140 O O . ASP A 1 150 ? 2.780 -2.740 -21.318 1.00 87.50 150 ASP A O 1
ATOM 1144 N N . LEU A 1 151 ? 4.317 -2.373 -19.717 1.00 88.88 151 LEU A N 1
ATOM 1145 C CA . LEU A 1 151 ? 5.214 -3.465 -20.103 1.00 88.88 151 LEU A CA 1
ATOM 1146 C C . LEU A 1 151 ? 4.530 -4.837 -19.994 1.00 88.88 151 LEU A C 1
ATOM 1148 O O . LEU A 1 151 ? 4.573 -5.635 -20.929 1.00 88.88 151 LEU A O 1
ATOM 1152 N N . GLY A 1 152 ? 3.804 -5.082 -18.902 1.00 89.75 152 GLY A N 1
ATOM 1153 C CA . GLY A 1 152 ? 3.020 -6.299 -18.708 1.00 89.75 152 GLY A CA 1
ATOM 1154 C C . GLY A 1 152 ? 1.981 -6.505 -19.811 1.00 89.75 152 GLY A C 1
ATOM 1155 O O . GLY A 1 152 ? 1.853 -7.607 -20.348 1.00 89.75 152 GLY A O 1
ATOM 1156 N N . ARG A 1 153 ? 1.284 -5.432 -20.216 1.00 86.56 153 ARG A N 1
ATOM 1157 C CA . ARG A 1 153 ? 0.352 -5.445 -21.359 1.00 86.56 153 ARG A CA 1
ATOM 1158 C C . ARG A 1 153 ? 1.044 -5.760 -22.681 1.00 86.56 153 ARG A C 1
ATOM 1160 O O . ARG A 1 153 ? 0.500 -6.539 -23.457 1.00 86.56 153 ARG A O 1
ATOM 1167 N N . MET A 1 154 ? 2.211 -5.169 -22.931 1.00 84.00 154 MET A N 1
ATOM 1168 C CA . MET A 1 154 ? 2.965 -5.371 -24.173 1.00 84.00 154 MET A CA 1
ATOM 1169 C C . MET A 1 154 ? 3.494 -6.802 -24.326 1.00 84.00 154 MET A C 1
ATOM 1171 O O . MET A 1 154 ? 3.582 -7.293 -25.454 1.00 84.00 154 MET A O 1
ATOM 1175 N N . CYS A 1 155 ? 3.834 -7.457 -23.213 1.00 87.88 155 CYS A N 1
ATOM 1176 C CA . CYS A 1 155 ? 4.464 -8.775 -23.216 1.00 87.88 155 CYS A CA 1
ATOM 1177 C C . CYS A 1 155 ? 3.461 -9.937 -23.115 1.00 87.88 155 CYS A C 1
ATOM 1179 O O . CYS A 1 155 ? 3.606 -10.921 -23.835 1.00 87.88 155 CYS A O 1
ATOM 1181 N N . ARG A 1 156 ? 2.414 -9.846 -22.277 1.00 87.88 156 ARG A N 1
ATOM 1182 C CA . ARG A 1 156 ? 1.596 -11.024 -21.893 1.00 87.88 156 ARG A CA 1
ATOM 1183 C C . ARG A 1 156 ? 0.802 -11.689 -23.020 1.00 87.88 156 ARG A C 1
ATOM 1185 O O . ARG A 1 156 ? 0.355 -12.821 -22.859 1.00 87.88 156 ARG A O 1
ATOM 1192 N N . PHE A 1 157 ? 0.585 -10.975 -24.124 1.00 86.06 157 PHE A N 1
ATOM 1193 C CA . PHE A 1 157 ? -0.143 -11.469 -25.298 1.00 86.06 157 PHE A CA 1
ATOM 1194 C C . PHE A 1 157 ? 0.780 -11.900 -26.445 1.00 86.06 157 PHE A C 1
ATOM 1196 O O . PHE A 1 157 ? 0.291 -12.307 -27.499 1.00 86.06 157 PHE A O 1
ATOM 1203 N N . ARG A 1 158 ? 2.104 -11.813 -26.265 1.00 83.94 158 ARG A N 1
ATOM 1204 C CA . ARG A 1 158 ? 3.066 -12.270 -27.271 1.00 83.94 158 ARG A CA 1
ATOM 1205 C C . ARG A 1 158 ? 3.026 -13.791 -27.395 1.00 83.94 158 ARG A C 1
ATOM 1207 O O . ARG A 1 158 ? 2.729 -14.499 -26.434 1.00 83.94 158 ARG A O 1
ATOM 1214 N N . ARG A 1 159 ? 3.296 -14.290 -28.603 1.00 82.69 159 ARG A N 1
ATOM 1215 C CA . ARG A 1 159 ? 3.239 -15.720 -28.925 1.00 82.69 159 ARG A CA 1
ATOM 1216 C C . ARG A 1 159 ? 4.640 -16.277 -29.124 1.00 82.69 159 ARG A C 1
ATOM 1218 O O . ARG A 1 159 ? 5.486 -15.642 -29.742 1.00 82.69 159 ARG A O 1
ATOM 1225 N N . THR A 1 160 ? 4.846 -17.503 -28.663 1.00 85.44 160 THR A N 1
ATOM 1226 C CA . THR A 1 160 ? 6.084 -18.267 -28.884 1.00 85.44 160 THR A CA 1
ATOM 1227 C C . THR A 1 160 ? 6.155 -18.903 -30.274 1.00 85.44 160 THR A C 1
ATOM 1229 O O . THR A 1 160 ? 7.168 -19.479 -30.657 1.00 85.44 160 THR A O 1
ATOM 1232 N N . THR A 1 161 ? 5.078 -18.788 -31.054 1.00 82.31 161 THR A N 1
ATOM 1233 C CA . THR A 1 161 ? 4.933 -19.319 -32.412 1.00 82.31 161 THR A CA 1
ATOM 1234 C C . THR A 1 161 ? 4.298 -18.267 -33.327 1.00 82.31 161 THR A C 1
ATOM 1236 O O . THR A 1 161 ? 3.634 -17.343 -32.854 1.00 82.31 161 THR A O 1
ATOM 1239 N N . GLY A 1 162 ? 4.479 -18.403 -34.645 1.00 83.38 162 GLY A N 1
ATOM 1240 C CA . GLY A 1 162 ? 3.926 -17.485 -35.649 1.00 83.38 162 GLY A CA 1
ATOM 1241 C C . GLY A 1 162 ? 4.998 -16.669 -36.386 1.00 83.38 162 GLY A C 1
ATOM 1242 O O . GLY A 1 162 ? 6.171 -17.031 -36.329 1.00 83.38 162 GLY A O 1
ATOM 1243 N N . PRO A 1 163 ? 4.612 -15.599 -37.111 1.00 74.81 163 PRO A N 1
ATOM 1244 C CA . PRO A 1 163 ? 5.536 -14.799 -37.924 1.00 74.81 163 PRO A CA 1
ATOM 1245 C C . PRO A 1 163 ? 6.528 -13.960 -37.100 1.00 74.81 163 PRO A C 1
ATOM 1247 O O . PRO A 1 163 ? 7.595 -13.632 -37.608 1.00 74.81 163 PRO A O 1
ATOM 1250 N N . TYR A 1 164 ? 6.196 -13.652 -35.841 1.00 78.00 164 TYR A N 1
ATOM 1251 C CA . TYR A 1 164 ? 7.035 -12.889 -34.909 1.00 78.00 164 TYR A CA 1
ATOM 1252 C C . TYR A 1 164 ? 7.121 -13.614 -33.554 1.00 78.00 164 TYR A C 1
ATOM 1254 O O . TYR A 1 164 ? 6.516 -13.166 -32.574 1.00 78.00 164 TYR A O 1
ATOM 1262 N N . PRO A 1 165 ? 7.783 -14.785 -33.500 1.00 83.38 165 PRO A N 1
ATOM 1263 C CA . PRO A 1 165 ? 7.849 -15.583 -32.285 1.00 83.38 165 PRO A CA 1
ATOM 1264 C C . PRO A 1 165 ? 8.744 -14.904 -31.242 1.00 83.38 165 PRO A C 1
ATOM 1266 O O . PRO A 1 165 ? 9.797 -14.363 -31.573 1.00 83.38 165 PRO A O 1
ATOM 1269 N N . VAL A 1 166 ? 8.341 -14.971 -29.975 1.00 83.06 166 VAL A N 1
ATOM 1270 C CA . VAL A 1 166 ? 9.144 -14.502 -28.835 1.00 83.06 166 VAL A CA 1
ATOM 1271 C C . VAL A 1 166 ? 9.556 -15.668 -27.932 1.00 83.06 166 VAL A C 1
ATOM 1273 O O . VAL A 1 166 ? 8.861 -16.686 -27.910 1.00 83.06 166 VAL A O 1
ATOM 1276 N N . PRO A 1 167 ? 10.640 -15.546 -27.150 1.00 87.12 167 PRO A N 1
ATOM 1277 C CA . PRO A 1 167 ? 10.961 -16.517 -26.104 1.00 87.12 167 PRO A CA 1
ATOM 1278 C C . PRO A 1 167 ? 9.806 -16.700 -25.106 1.00 87.12 167 PRO A C 1
ATOM 1280 O O . PRO A 1 167 ? 9.110 -15.737 -24.794 1.00 87.12 167 PRO A O 1
ATOM 1283 N N . GLU A 1 168 ? 9.623 -17.910 -24.565 1.00 85.31 168 GLU A N 1
ATOM 1284 C CA . GLU A 1 168 ? 8.533 -18.247 -23.622 1.00 85.31 168 GLU A CA 1
ATOM 1285 C C . GLU A 1 168 ? 8.516 -17.372 -22.361 1.00 85.31 168 GLU A C 1
ATOM 1287 O O . GLU A 1 168 ? 7.447 -17.000 -21.871 1.00 85.31 168 GLU A O 1
ATOM 1292 N N . VAL A 1 169 ? 9.696 -16.937 -21.914 1.00 88.00 169 VAL A N 1
ATOM 1293 C CA . VAL A 1 169 ? 9.847 -16.028 -20.774 1.00 88.00 169 VAL A CA 1
ATOM 1294 C C . VAL A 1 169 ? 9.155 -14.678 -20.994 1.00 88.00 169 VAL A C 1
ATOM 1296 O O . VAL A 1 169 ? 8.717 -14.057 -20.034 1.00 88.00 169 VAL A O 1
ATOM 1299 N N . VAL A 1 170 ? 8.986 -14.209 -22.237 1.00 88.50 170 VAL A N 1
ATOM 1300 C CA . VAL A 1 170 ? 8.381 -12.896 -22.527 1.00 88.50 170 VAL A CA 1
ATOM 1301 C C . VAL A 1 170 ? 6.895 -12.846 -22.134 1.00 88.50 170 VAL A C 1
ATOM 1303 O O . VAL A 1 170 ? 6.522 -11.981 -21.332 1.00 88.50 170 VAL A O 1
ATOM 1306 N N . PRO A 1 171 ? 6.007 -13.725 -22.643 1.00 86.75 171 PRO A N 1
ATOM 1307 C CA . PRO A 1 171 ? 4.617 -13.738 -22.208 1.00 86.75 171 PRO A CA 1
ATOM 1308 C C . PRO A 1 171 ? 4.472 -14.104 -20.731 1.00 86.75 171 PRO A C 1
ATOM 1310 O O . PRO A 1 171 ? 3.617 -13.520 -20.064 1.00 86.75 171 PRO A O 1
ATOM 1313 N N . GLU A 1 172 ? 5.305 -15.000 -20.196 1.00 90.56 172 GLU A N 1
ATOM 1314 C CA . GLU A 1 172 ? 5.301 -15.324 -18.766 1.00 90.56 172 GLU A CA 1
ATOM 1315 C C . GLU A 1 172 ? 5.627 -14.095 -17.901 1.00 90.56 172 GLU A C 1
ATOM 1317 O O . GLU A 1 172 ? 4.874 -13.751 -16.987 1.00 90.56 172 GLU A O 1
ATOM 1322 N N . PHE A 1 173 ? 6.680 -13.356 -18.251 1.00 92.38 173 PHE A N 1
ATOM 1323 C CA . PHE A 1 173 ? 7.053 -12.102 -17.604 1.00 92.38 173 PHE A CA 1
ATOM 1324 C C . PHE A 1 173 ? 5.914 -11.080 -17.657 1.00 92.38 173 PHE A C 1
ATOM 1326 O O . PHE A 1 173 ? 5.582 -10.452 -16.650 1.00 92.38 173 PHE A O 1
ATOM 1333 N N . GLY A 1 174 ? 5.238 -10.958 -18.803 1.00 90.50 174 GLY A N 1
ATOM 1334 C CA . GLY A 1 174 ? 4.076 -10.084 -18.937 1.00 90.50 174 GLY A CA 1
ATOM 1335 C C . GLY A 1 174 ? 2.917 -10.463 -18.008 1.00 90.50 174 GLY A C 1
ATOM 1336 O O . GLY A 1 174 ? 2.270 -9.581 -17.427 1.00 90.50 174 GLY A O 1
ATOM 1337 N N . LYS A 1 175 ? 2.659 -11.766 -17.844 1.00 93.19 175 LYS A N 1
ATOM 1338 C CA . LYS A 1 175 ? 1.653 -12.298 -16.912 1.00 93.19 175 LYS A CA 1
ATOM 1339 C C . LYS A 1 175 ? 2.030 -11.968 -15.460 1.00 93.19 175 LYS A C 1
ATOM 1341 O O . LYS A 1 175 ? 1.173 -11.498 -14.712 1.00 93.19 175 LYS A O 1
ATOM 1346 N N . TRP A 1 176 ? 3.293 -12.145 -15.066 1.00 95.50 176 TRP A N 1
ATOM 1347 C CA . TRP A 1 176 ? 3.785 -11.790 -13.726 1.00 95.50 176 TRP A CA 1
ATOM 1348 C C . TRP A 1 176 ? 3.722 -10.291 -13.434 1.00 95.50 176 TRP A C 1
ATOM 1350 O O . TRP A 1 176 ? 3.193 -9.897 -12.397 1.00 95.50 176 TRP A O 1
ATOM 1360 N N . LEU A 1 177 ? 4.183 -9.437 -14.353 1.00 95.38 177 LEU A N 1
ATOM 1361 C CA . LEU A 1 177 ? 4.070 -7.983 -14.193 1.00 95.38 177 LEU A CA 1
ATOM 1362 C C . LEU A 1 177 ? 2.616 -7.541 -14.032 1.00 95.38 177 LEU A C 1
ATOM 1364 O O . LEU A 1 177 ? 2.320 -6.682 -13.206 1.00 95.38 177 LEU A O 1
ATOM 1368 N N . THR A 1 178 ? 1.706 -8.146 -14.798 1.00 94.31 178 THR A N 1
ATOM 1369 C CA . THR A 1 178 ? 0.273 -7.849 -14.686 1.00 94.31 178 THR A CA 1
ATOM 1370 C C . THR A 1 178 ? -0.261 -8.248 -13.310 1.00 94.31 178 THR A C 1
ATOM 1372 O O . THR A 1 178 ? -0.955 -7.449 -12.691 1.00 94.31 178 THR A O 1
ATOM 1375 N N . PHE A 1 179 ? 0.132 -9.415 -12.786 1.00 95.50 179 PHE A N 1
ATOM 1376 C CA . PHE A 1 179 ? -0.196 -9.824 -11.417 1.00 95.50 179 PHE A CA 1
ATOM 1377 C C . PHE A 1 179 ? 0.305 -8.817 -10.373 1.00 95.50 179 PHE A C 1
ATOM 1379 O O . PHE A 1 179 ? -0.490 -8.362 -9.555 1.00 95.50 179 PHE A O 1
ATOM 1386 N N . PHE A 1 180 ? 1.577 -8.408 -10.425 1.00 96.94 180 PHE A N 1
ATOM 1387 C CA . PHE A 1 180 ? 2.119 -7.443 -9.463 1.00 96.94 180 PHE A CA 1
ATOM 1388 C C . PHE A 1 180 ? 1.406 -6.090 -9.521 1.00 96.94 180 PHE A C 1
ATOM 1390 O O . PHE A 1 180 ? 1.071 -5.516 -8.485 1.00 96.94 180 PHE A O 1
ATOM 1397 N N . VAL A 1 181 ? 1.113 -5.596 -10.724 1.00 95.75 181 VAL A N 1
ATOM 1398 C CA . VAL A 1 181 ? 0.387 -4.334 -10.917 1.00 95.75 181 VAL A CA 1
ATOM 1399 C C . VAL A 1 181 ? -1.048 -4.425 -10.399 1.00 95.75 181 VAL A C 1
ATOM 1401 O O . VAL A 1 181 ? -1.490 -3.515 -9.707 1.00 95.75 181 VAL A O 1
ATOM 1404 N N . ASP A 1 182 ? -1.752 -5.533 -10.645 1.00 92.38 182 ASP A N 1
ATOM 1405 C CA . ASP A 1 182 ? -3.090 -5.761 -10.086 1.00 92.38 182 ASP A CA 1
ATOM 1406 C C . ASP A 1 182 ? -3.073 -5.887 -8.557 1.00 92.38 182 ASP A C 1
ATOM 1408 O O . ASP A 1 182 ? -4.039 -5.519 -7.882 1.00 92.38 182 ASP A O 1
ATOM 1412 N N . THR A 1 183 ? -1.990 -6.421 -7.986 1.00 92.44 183 THR A N 1
ATOM 1413 C CA . THR A 1 183 ? -1.833 -6.473 -6.530 1.00 92.44 183 THR A CA 1
ATOM 1414 C C . THR A 1 183 ? -1.527 -5.113 -5.929 1.00 92.44 183 THR A C 1
ATOM 1416 O O . THR A 1 183 ? -2.027 -4.847 -4.847 1.00 92.44 183 THR A O 1
ATOM 1419 N N . ALA A 1 184 ? -0.817 -4.226 -6.633 1.00 94.19 184 ALA A N 1
ATOM 1420 C CA . ALA A 1 184 ? -0.474 -2.892 -6.136 1.00 94.19 184 ALA A CA 1
ATOM 1421 C C . ALA A 1 184 ? -1.698 -2.000 -5.850 1.00 94.19 184 ALA A C 1
ATOM 1423 O O . ALA A 1 184 ? -1.595 -1.026 -5.111 1.00 94.19 184 ALA A O 1
ATOM 1424 N N . GLU A 1 185 ? -2.866 -2.328 -6.408 1.00 90.00 185 GLU A N 1
ATOM 1425 C CA . GLU A 1 185 ? -4.128 -1.658 -6.073 1.00 90.00 185 GLU A CA 1
ATOM 1426 C C . GLU A 1 185 ? -4.741 -2.136 -4.745 1.00 90.00 185 GLU A C 1
ATOM 1428 O O . GLU A 1 185 ? -5.636 -1.489 -4.202 1.00 90.00 185 GLU A O 1
ATOM 1433 N N . GLN A 1 186 ? -4.299 -3.280 -4.219 1.00 91.50 186 GLN A N 1
ATOM 1434 C CA . GLN A 1 186 ? -4.825 -3.859 -2.987 1.00 91.50 186 GLN A CA 1
ATOM 1435 C C . GLN A 1 186 ? -4.160 -3.212 -1.775 1.00 91.50 186 GLN A C 1
ATOM 1437 O O . GLN A 1 186 ? -2.966 -3.376 -1.535 1.00 91.50 186 GLN A O 1
ATOM 1442 N N . ALA A 1 187 ? -4.958 -2.524 -0.962 1.00 92.12 187 ALA A N 1
ATOM 1443 C CA . ALA A 1 187 ? -4.475 -1.925 0.272 1.00 92.12 187 ALA A CA 1
ATOM 1444 C C . ALA A 1 187 ? -3.834 -2.962 1.209 1.00 92.12 187 ALA A C 1
ATOM 1446 O O . ALA A 1 187 ? -4.356 -4.064 1.408 1.00 92.12 187 ALA A O 1
ATOM 1447 N N . GLY A 1 188 ? -2.705 -2.585 1.806 1.00 89.69 188 GLY A N 1
ATOM 1448 C CA . GLY A 1 188 ? -1.966 -3.419 2.749 1.00 89.69 188 GLY A CA 1
ATOM 1449 C C . GLY A 1 188 ? -1.106 -4.522 2.129 1.00 89.69 188 GLY A C 1
ATOM 1450 O O . GLY A 1 188 ? -0.505 -5.272 2.900 1.00 89.69 188 GLY A O 1
ATOM 1451 N N . THR A 1 189 ? -1.027 -4.630 0.796 1.00 94.12 189 THR A N 1
ATOM 1452 C CA . THR A 1 189 ? -0.015 -5.477 0.145 1.00 94.12 189 THR A CA 1
ATOM 1453 C C . THR A 1 189 ? 1.376 -4.871 0.286 1.00 94.12 189 THR A C 1
ATOM 1455 O O . THR A 1 189 ? 1.538 -3.657 0.406 1.00 94.12 189 THR A O 1
ATOM 1458 N N . SER A 1 190 ? 2.387 -5.724 0.193 1.00 94.44 190 SER A N 1
ATOM 1459 C CA . SER A 1 190 ? 3.791 -5.338 0.127 1.00 94.44 190 SER A CA 1
ATOM 1460 C C . SER A 1 190 ? 4.502 -5.799 -1.152 1.00 94.44 190 SER A C 1
ATOM 1462 O O . SER A 1 190 ? 5.707 -5.600 -1.287 1.00 94.44 190 SER A O 1
ATOM 1464 N N . MET A 1 191 ? 3.778 -6.403 -2.103 1.00 95.69 191 MET A N 1
ATOM 1465 C CA . MET A 1 191 ? 4.386 -7.034 -3.282 1.00 95.69 191 MET A CA 1
ATOM 1466 C C . MET A 1 191 ? 4.884 -6.045 -4.341 1.00 95.69 191 MET A C 1
ATOM 1468 O O . MET A 1 191 ? 5.892 -6.314 -4.983 1.00 95.69 191 MET A O 1
ATOM 1472 N N . LEU A 1 192 ? 4.209 -4.911 -4.550 1.00 97.19 192 LEU A N 1
ATOM 1473 C CA . LEU A 1 192 ? 4.665 -3.852 -5.457 1.00 97.19 192 LEU A CA 1
ATOM 1474 C C . LEU A 1 192 ? 4.287 -2.487 -4.884 1.00 97.19 192 LEU A C 1
ATOM 1476 O O . LEU A 1 192 ? 3.105 -2.159 -4.802 1.00 97.19 192 LEU A O 1
ATOM 1480 N N . LEU A 1 193 ? 5.288 -1.693 -4.502 1.00 95.75 193 LEU A N 1
ATOM 1481 C CA . LEU A 1 193 ? 5.087 -0.433 -3.788 1.00 95.75 193 LEU A CA 1
ATOM 1482 C C . LEU A 1 193 ? 5.903 0.716 -4.400 1.00 95.75 193 LEU A C 1
ATOM 1484 O O . LEU A 1 193 ? 7.069 0.525 -4.768 1.00 95.75 193 LEU A O 1
ATOM 1488 N N . PRO A 1 194 ? 5.329 1.930 -4.493 1.00 96.06 194 PRO A N 1
ATOM 1489 C CA . PRO A 1 194 ? 6.089 3.121 -4.825 1.00 96.06 194 PRO A CA 1
ATOM 1490 C C . PRO A 1 194 ? 6.771 3.676 -3.567 1.00 96.06 194 PRO A C 1
ATOM 1492 O O . PRO A 1 194 ? 6.108 3.958 -2.570 1.00 96.06 194 PRO A O 1
ATOM 1495 N N . VAL A 1 195 ? 8.085 3.891 -3.619 1.00 96.88 195 VAL A N 1
ATOM 1496 C CA . VAL A 1 195 ? 8.876 4.391 -2.480 1.00 96.88 195 VAL A CA 1
ATOM 1497 C C . VAL A 1 195 ? 8.417 5.775 -2.030 1.00 96.88 195 VAL A C 1
ATOM 1499 O O . VAL A 1 195 ? 8.286 6.006 -0.836 1.00 96.88 195 VAL A O 1
ATOM 1502 N N . THR A 1 196 ? 8.080 6.668 -2.963 1.00 95.75 196 THR A N 1
ATOM 1503 C CA . THR A 1 196 ? 7.446 7.962 -2.635 1.00 95.75 196 THR A CA 1
ATOM 1504 C C . THR A 1 196 ? 6.158 7.802 -1.826 1.00 95.75 196 THR A C 1
ATOM 1506 O O . THR A 1 196 ? 5.948 8.552 -0.883 1.00 95.75 196 THR A O 1
ATOM 1509 N N . GLY A 1 197 ? 5.329 6.794 -2.123 1.00 93.44 197 GLY A N 1
ATOM 1510 C CA . GLY A 1 197 ? 4.126 6.501 -1.338 1.00 93.44 197 GLY A CA 1
ATOM 1511 C C . GLY A 1 197 ? 4.451 6.063 0.090 1.00 93.44 197 GLY A C 1
ATOM 1512 O O . GLY A 1 197 ? 3.855 6.579 1.029 1.00 93.44 197 GLY A O 1
ATOM 1513 N N . LEU A 1 198 ? 5.441 5.178 0.253 1.00 94.75 198 LEU A N 1
ATOM 1514 C CA . LEU A 1 198 ? 5.909 4.731 1.570 1.00 94.75 198 LEU A CA 1
ATOM 1515 C C . LEU A 1 198 ? 6.498 5.881 2.399 1.00 94.75 198 LEU A C 1
ATOM 1517 O O . LEU A 1 198 ? 6.259 5.970 3.599 1.00 94.75 198 LEU A O 1
ATOM 1521 N N . LEU A 1 199 ? 7.257 6.778 1.766 1.00 95.62 199 LEU A N 1
ATOM 1522 C CA . LEU A 1 199 ? 7.807 7.959 2.429 1.00 95.62 199 LEU A CA 1
ATOM 1523 C C . LEU A 1 199 ? 6.691 8.929 2.852 1.00 95.62 199 LEU A C 1
ATOM 1525 O O . LEU A 1 199 ? 6.652 9.344 4.007 1.00 95.62 199 LEU A O 1
ATOM 1529 N N . SER A 1 200 ? 5.745 9.249 1.966 1.00 92.19 200 SER A N 1
ATOM 1530 C CA . SER A 1 200 ? 4.624 10.146 2.291 1.00 92.19 200 SER A CA 1
ATOM 1531 C C . SER A 1 200 ? 3.676 9.588 3.361 1.00 92.19 200 SER A C 1
ATOM 1533 O O . SER A 1 200 ? 2.954 10.357 3.990 1.00 92.19 200 SER A O 1
ATOM 1535 N N . GLU A 1 201 ? 3.657 8.271 3.585 1.00 88.44 201 GLU A N 1
ATOM 1536 C CA . GLU A 1 201 ? 2.884 7.655 4.672 1.00 88.44 201 GLU A CA 1
ATOM 1537 C C . GLU A 1 201 ? 3.515 7.905 6.054 1.00 88.44 201 GLU A C 1
ATOM 1539 O O . GLU A 1 201 ? 2.804 8.004 7.054 1.00 88.44 201 GLU A O 1
ATOM 1544 N N . HIS A 1 202 ? 4.842 8.051 6.123 1.00 89.75 202 HIS A N 1
ATOM 1545 C CA . HIS A 1 202 ? 5.583 8.151 7.385 1.00 89.75 202 HIS A CA 1
ATOM 1546 C C . HIS A 1 202 ? 6.134 9.548 7.691 1.00 89.75 202 HIS A C 1
ATOM 1548 O O . HIS A 1 202 ? 6.355 9.872 8.861 1.00 89.75 202 HIS A O 1
ATOM 1554 N N . TRP A 1 203 ? 6.332 10.392 6.678 1.00 91.75 203 TRP A N 1
ATOM 1555 C CA . TRP A 1 203 ? 6.848 11.748 6.840 1.00 91.75 203 TRP A CA 1
ATOM 1556 C C . TRP A 1 203 ? 5.902 12.779 6.231 1.00 91.75 203 TRP A C 1
ATOM 1558 O O . TRP A 1 203 ? 5.477 12.666 5.085 1.00 91.75 203 TRP A O 1
ATOM 1568 N N . ALA A 1 204 ? 5.616 13.833 6.998 1.00 87.81 204 ALA A N 1
ATOM 1569 C CA . ALA A 1 204 ? 4.884 14.991 6.506 1.00 87.81 204 ALA A CA 1
ATOM 1570 C C . ALA A 1 204 ? 5.844 15.970 5.818 1.00 87.81 204 ALA A C 1
ATOM 1572 O O . ALA A 1 204 ? 6.840 16.394 6.413 1.00 87.81 204 ALA A O 1
ATOM 1573 N N . THR A 1 205 ? 5.518 16.365 4.590 1.00 87.06 205 THR A N 1
ATOM 1574 C CA . THR A 1 205 ? 6.253 17.392 3.847 1.00 87.06 205 THR A CA 1
ATOM 1575 C C . THR A 1 205 ? 5.452 18.693 3.766 1.00 87.06 205 THR A C 1
ATOM 1577 O O . THR A 1 205 ? 4.244 18.724 4.006 1.00 87.06 205 THR A O 1
ATOM 1580 N N . GLY A 1 206 ? 6.129 19.798 3.444 1.00 82.12 206 GLY A N 1
ATOM 1581 C CA . GLY A 1 206 ? 5.468 21.056 3.077 1.00 82.12 206 GLY A CA 1
ATOM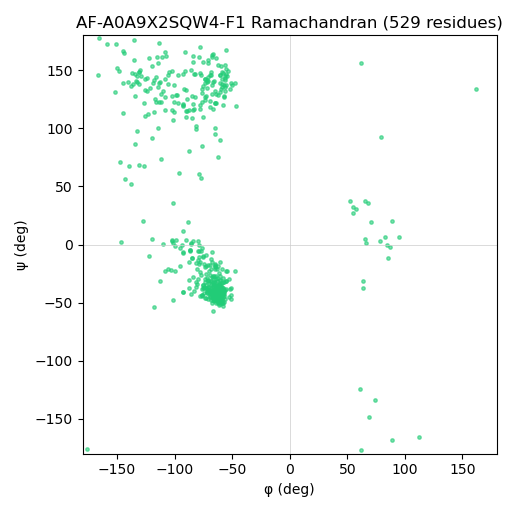 1582 C C . GLY A 1 206 ? 4.967 21.081 1.628 1.00 82.12 206 GLY A C 1
ATOM 1583 O O . GLY A 1 206 ? 4.479 22.115 1.177 1.00 82.12 206 GLY A O 1
ATOM 1584 N N . GLN A 1 207 ? 5.127 19.976 0.897 1.00 86.31 207 GLN A N 1
ATOM 1585 C CA . GLN A 1 207 ? 4.837 19.872 -0.525 1.00 86.31 207 GLN A CA 1
ATOM 1586 C C . GLN A 1 207 ? 3.395 19.416 -0.768 1.00 86.31 207 GLN A C 1
ATOM 1588 O O . GLN A 1 207 ? 2.692 18.925 0.118 1.00 86.31 207 GLN A O 1
ATOM 1593 N N . SER A 1 208 ? 2.932 19.566 -2.004 1.00 88.00 208 SER A N 1
ATOM 1594 C CA . SER A 1 208 ? 1.717 18.902 -2.460 1.00 88.00 208 SER A CA 1
ATOM 1595 C C . SER A 1 208 ? 1.960 17.411 -2.717 1.00 88.00 208 SER A C 1
ATOM 1597 O O . SER A 1 208 ? 3.054 16.987 -3.078 1.00 88.00 208 SER A O 1
ATOM 1599 N N . ALA A 1 209 ? 0.890 16.612 -2.674 1.00 78.75 209 ALA A N 1
ATOM 1600 C CA . ALA A 1 209 ? 0.955 15.184 -3.003 1.00 78.75 209 ALA A CA 1
ATOM 1601 C C . ALA A 1 209 ? 1.465 14.892 -4.432 1.00 78.75 209 ALA A C 1
ATOM 1603 O O . ALA A 1 209 ? 1.890 13.775 -4.721 1.00 78.75 209 ALA A O 1
ATOM 1604 N N . LEU A 1 210 ? 1.388 15.872 -5.345 1.00 84.69 210 LEU A N 1
ATOM 1605 C CA . LEU A 1 210 ? 1.952 15.754 -6.690 1.00 84.69 210 LEU A CA 1
ATOM 1606 C C . LEU A 1 210 ? 3.476 15.918 -6.670 1.00 84.69 210 LEU A C 1
ATOM 1608 O O . LEU A 1 210 ? 4.170 15.155 -7.335 1.00 84.69 210 LEU A O 1
ATOM 1612 N N . GLU A 1 211 ? 3.976 16.906 -5.932 1.00 85.56 211 GLU A N 1
ATOM 1613 C CA . GLU A 1 211 ? 5.411 17.176 -5.775 1.00 85.56 211 GLU A CA 1
ATOM 1614 C C . GLU A 1 211 ? 6.105 16.045 -5.009 1.00 85.56 211 GLU A C 1
ATOM 1616 O O . GLU A 1 211 ? 7.184 15.615 -5.407 1.00 85.56 211 GLU A O 1
ATOM 1621 N N . ASP A 1 212 ? 5.426 15.444 -4.027 1.00 88.94 212 ASP A N 1
ATOM 1622 C CA . ASP A 1 212 ? 5.904 14.250 -3.316 1.00 88.94 212 ASP A CA 1
ATOM 1623 C C . ASP A 1 212 ? 6.122 13.025 -4.230 1.00 88.94 212 ASP A C 1
ATOM 1625 O O . ASP A 1 212 ? 6.802 12.077 -3.844 1.00 88.94 212 ASP A O 1
ATOM 1629 N N . GLN A 1 213 ? 5.597 13.017 -5.465 1.00 89.75 213 GLN A N 1
ATOM 1630 C CA . GLN A 1 213 ? 5.909 11.959 -6.440 1.00 89.75 213 GLN A CA 1
ATOM 1631 C C . GLN A 1 213 ? 7.314 12.093 -7.053 1.00 89.75 213 GLN A C 1
ATOM 1633 O O . GLN A 1 213 ? 7.766 11.166 -7.737 1.00 89.75 213 GLN A O 1
ATOM 1638 N N . ASN A 1 214 ? 8.011 13.213 -6.839 1.00 91.38 214 ASN A N 1
ATOM 1639 C CA . ASN A 1 214 ? 9.427 13.335 -7.155 1.00 91.38 214 ASN A CA 1
ATOM 1640 C C . ASN A 1 214 ? 10.257 12.784 -5.985 1.00 91.38 214 ASN A C 1
ATOM 1642 O O . ASN A 1 214 ? 10.348 13.406 -4.928 1.00 91.38 214 ASN A O 1
ATOM 1646 N N . LEU A 1 215 ? 10.888 11.621 -6.201 1.00 93.88 215 LEU A N 1
ATOM 1647 C CA . LEU A 1 215 ? 11.703 10.949 -5.186 1.00 93.88 215 LEU A CA 1
ATOM 1648 C C . LEU A 1 215 ? 12.842 11.840 -4.666 1.00 93.88 215 LEU A C 1
ATOM 1650 O O . LEU A 1 215 ? 13.103 11.848 -3.468 1.00 93.88 215 LEU A O 1
ATOM 1654 N N . ALA A 1 216 ? 13.506 12.601 -5.539 1.00 94.00 216 ALA A N 1
ATOM 1655 C CA . ALA A 1 216 ? 14.590 13.483 -5.118 1.00 94.00 216 ALA A CA 1
ATOM 1656 C C . ALA A 1 216 ? 14.064 14.613 -4.220 1.00 94.00 216 ALA A C 1
ATOM 1658 O O . ALA A 1 216 ? 14.658 14.897 -3.184 1.00 94.00 216 ALA A O 1
ATOM 1659 N N . SER A 1 217 ? 12.915 15.200 -4.570 1.00 93.31 217 SER A N 1
ATOM 1660 C CA . SER A 1 217 ? 12.300 16.293 -3.807 1.00 93.31 217 SER A CA 1
ATOM 1661 C C . SER A 1 217 ? 11.845 15.847 -2.416 1.00 93.31 217 SER A C 1
ATOM 1663 O O . SER A 1 217 ? 12.185 16.476 -1.417 1.00 93.31 217 SER A O 1
ATOM 1665 N N . ILE A 1 218 ? 11.134 14.718 -2.310 1.00 94.25 218 ILE A N 1
ATOM 1666 C CA . ILE A 1 218 ? 10.723 14.196 -0.996 1.00 94.25 218 ILE A CA 1
ATOM 1667 C C . ILE A 1 218 ? 11.936 13.817 -0.129 1.00 94.25 218 ILE A C 1
ATOM 1669 O O . ILE A 1 218 ? 11.941 14.091 1.070 1.00 94.25 218 ILE A O 1
ATOM 1673 N N . MET A 1 219 ? 13.000 13.267 -0.724 1.00 95.31 219 MET A N 1
ATOM 1674 C CA . MET A 1 219 ? 14.238 12.949 -0.003 1.00 95.31 219 MET A CA 1
ATOM 1675 C C . MET A 1 219 ? 14.979 14.205 0.464 1.00 95.31 219 MET A C 1
ATOM 1677 O O . MET A 1 219 ? 15.449 14.233 1.599 1.00 95.31 219 MET A O 1
ATOM 1681 N N . ALA A 1 220 ? 15.026 15.260 -0.353 1.00 94.56 220 ALA A N 1
ATOM 1682 C CA . ALA A 1 220 ? 15.587 16.554 0.032 1.00 94.56 220 ALA A CA 1
ATOM 1683 C C . ALA A 1 220 ? 14.843 17.183 1.224 1.00 94.56 220 ALA A C 1
ATOM 1685 O O . ALA A 1 220 ? 15.467 17.823 2.069 1.00 94.56 220 ALA A O 1
ATOM 1686 N N . TRP A 1 221 ? 13.527 16.967 1.326 1.00 94.12 221 TRP A N 1
ATOM 1687 C CA . TRP A 1 221 ? 12.733 17.426 2.465 1.00 94.12 221 TRP A CA 1
ATOM 1688 C C . TRP A 1 221 ? 12.970 16.598 3.735 1.00 94.12 221 TRP A C 1
ATOM 1690 O O . TRP A 1 221 ? 13.123 17.153 4.822 1.00 94.12 221 TRP A O 1
ATOM 1700 N N . ILE A 1 222 ? 12.982 15.267 3.610 1.00 94.50 222 ILE A N 1
ATOM 1701 C CA . ILE A 1 222 ? 13.070 14.344 4.753 1.00 94.50 222 ILE A CA 1
ATOM 1702 C C . ILE A 1 222 ? 14.493 14.275 5.317 1.00 94.50 222 ILE A C 1
ATOM 1704 O O . ILE A 1 222 ? 14.684 14.259 6.533 1.00 94.50 222 ILE A O 1
ATOM 1708 N N . SER A 1 223 ? 15.488 14.193 4.437 1.00 94.81 223 SER A N 1
ATOM 1709 C CA . SER A 1 223 ? 16.884 13.942 4.786 1.00 94.81 223 SER A CA 1
ATOM 1710 C C . SER A 1 223 ? 17.812 14.675 3.806 1.00 94.81 223 SER A C 1
ATOM 1712 O O . SER A 1 223 ? 18.457 14.025 2.977 1.00 94.81 223 SER A O 1
ATOM 1714 N N . PRO A 1 224 ? 17.892 16.020 3.878 1.00 93.50 224 PRO A N 1
ATOM 1715 C CA . PRO A 1 224 ? 18.752 16.801 2.993 1.00 93.50 224 PRO A CA 1
ATOM 1716 C C . PRO A 1 224 ? 20.228 16.384 3.128 1.00 93.50 224 PRO A C 1
ATOM 1718 O O . PRO A 1 224 ? 20.666 16.014 4.225 1.00 93.50 224 PRO A O 1
ATOM 1721 N N . PRO A 1 225 ? 21.027 16.477 2.046 1.00 90.69 225 PRO A N 1
ATOM 1722 C CA . PRO A 1 225 ? 22.459 16.210 2.099 1.00 90.69 225 PRO A CA 1
ATOM 1723 C C . PRO A 1 225 ? 23.176 17.041 3.169 1.00 90.69 225 PRO A C 1
ATOM 1725 O O . PRO A 1 225 ? 22.853 18.206 3.417 1.00 90.69 225 PRO A O 1
ATOM 1728 N N . ALA A 1 226 ? 24.199 16.452 3.791 1.00 91.88 226 ALA A N 1
ATOM 1729 C CA . ALA A 1 226 ? 24.952 17.112 4.851 1.00 91.88 226 ALA A CA 1
ATOM 1730 C C . ALA A 1 226 ? 25.558 18.444 4.372 1.00 91.88 226 ALA A C 1
ATOM 1732 O O . ALA A 1 226 ? 26.267 18.501 3.369 1.00 91.88 226 ALA A O 1
ATOM 1733 N N . GLY A 1 227 ? 25.307 19.514 5.128 1.00 93.75 227 GLY A N 1
ATOM 1734 C CA . GLY A 1 227 ? 25.814 20.854 4.822 1.00 93.75 227 GLY A CA 1
ATOM 1735 C C . GLY A 1 227 ? 24.966 21.662 3.836 1.00 93.75 227 GLY A C 1
ATOM 1736 O O . GLY A 1 227 ? 25.320 22.809 3.576 1.00 93.75 227 GLY A O 1
ATOM 1737 N N . GLN A 1 228 ? 23.856 21.115 3.332 1.00 94.06 228 GLN A N 1
ATOM 1738 C CA . GLN A 1 228 ? 22.868 21.858 2.550 1.00 94.06 228 GLN A CA 1
ATOM 1739 C C . GLN A 1 228 ? 21.640 22.211 3.395 1.00 94.06 228 GLN A C 1
ATOM 1741 O O . GLN A 1 228 ? 21.260 21.476 4.309 1.00 94.06 228 GLN A O 1
ATOM 1746 N N . THR A 1 229 ? 21.004 23.341 3.084 1.00 94.31 229 THR A N 1
ATOM 1747 C CA . THR A 1 229 ? 19.649 23.619 3.580 1.00 94.31 229 THR A CA 1
ATOM 1748 C C . THR A 1 229 ? 18.617 22.856 2.747 1.00 94.31 229 THR A C 1
ATOM 1750 O O . THR A 1 229 ? 18.904 22.443 1.621 1.00 94.31 229 THR A O 1
ATOM 1753 N N . VAL A 1 230 ? 17.398 22.688 3.271 1.00 92.75 230 VAL A N 1
ATOM 1754 C CA . VAL A 1 230 ? 16.302 22.034 2.531 1.00 92.75 230 VAL A CA 1
ATOM 1755 C C . VAL A 1 230 ? 16.028 22.764 1.215 1.00 92.75 230 VAL A C 1
ATOM 1757 O O . VAL A 1 230 ? 15.834 22.126 0.190 1.00 92.75 230 VAL A O 1
ATOM 1760 N N . GLU A 1 231 ? 16.082 24.097 1.206 1.00 91.62 231 GLU A N 1
ATOM 1761 C CA . GLU A 1 231 ? 15.853 24.907 0.006 1.00 91.62 231 GLU A CA 1
ATOM 1762 C C . GLU A 1 231 ? 16.909 24.657 -1.078 1.00 91.62 231 GLU A C 1
ATOM 1764 O O . GLU A 1 231 ? 16.575 24.600 -2.260 1.00 91.62 231 GLU A O 1
ATOM 1769 N N . GLN A 1 232 ? 18.176 24.491 -0.686 1.00 93.69 232 GLN A N 1
ATOM 1770 C CA . GLN A 1 232 ? 19.263 24.175 -1.618 1.00 93.69 232 GLN A CA 1
ATOM 1771 C C . GLN A 1 232 ? 19.102 22.765 -2.189 1.00 93.69 232 GLN A C 1
ATOM 1773 O O . GLN A 1 232 ? 19.139 22.592 -3.405 1.00 93.69 232 GLN A O 1
ATOM 1778 N N . ALA A 1 233 ? 18.848 21.785 -1.321 1.00 94.19 233 ALA A N 1
ATOM 1779 C CA . ALA A 1 233 ? 18.635 20.400 -1.724 1.00 94.19 233 ALA A CA 1
ATOM 1780 C C . ALA A 1 233 ? 17.415 20.254 -2.653 1.00 94.19 233 ALA A C 1
ATOM 1782 O O . ALA A 1 233 ? 17.447 19.486 -3.611 1.00 94.19 233 ALA A O 1
ATOM 1783 N N . MET A 1 234 ? 16.355 21.028 -2.406 1.00 92.06 234 MET A N 1
ATOM 1784 C CA . MET A 1 234 ? 15.165 21.081 -3.257 1.00 92.06 234 MET A CA 1
ATOM 1785 C C . MET A 1 234 ? 15.458 21.663 -4.642 1.00 92.06 234 MET A C 1
ATOM 1787 O O . MET A 1 234 ? 15.016 21.099 -5.641 1.00 92.06 234 MET A O 1
ATOM 1791 N N . ALA A 1 235 ? 16.231 22.750 -4.722 1.00 91.19 235 ALA A N 1
ATOM 1792 C CA . ALA A 1 235 ? 16.625 23.331 -6.005 1.00 91.19 235 ALA A CA 1
ATOM 1793 C C . ALA A 1 235 ? 17.454 22.348 -6.853 1.00 91.19 235 ALA A C 1
ATOM 1795 O O . ALA A 1 235 ? 17.259 22.266 -8.068 1.00 91.19 235 ALA A O 1
ATOM 1796 N N . ASP A 1 236 ? 18.336 21.572 -6.216 1.00 91.44 236 ASP A N 1
ATOM 1797 C CA . ASP A 1 236 ? 19.097 20.508 -6.878 1.00 91.44 236 ASP A CA 1
ATOM 1798 C C . ASP A 1 236 ? 18.177 19.352 -7.321 1.00 91.44 236 ASP A C 1
ATOM 1800 O O . ASP A 1 236 ? 18.279 18.880 -8.455 1.00 91.44 236 ASP A O 1
ATOM 1804 N N . ALA A 1 237 ? 17.230 18.943 -6.470 1.00 91.50 237 ALA A N 1
ATOM 1805 C CA . ALA A 1 237 ? 16.269 17.874 -6.751 1.00 91.50 237 ALA A CA 1
ATOM 1806 C C . ALA A 1 237 ? 15.306 18.180 -7.913 1.00 91.50 237 ALA A C 1
ATOM 1808 O O . ALA A 1 237 ? 14.837 17.265 -8.595 1.00 91.50 237 ALA A O 1
ATOM 1809 N N . GLU A 1 238 ? 14.996 19.456 -8.143 1.00 87.38 238 GLU A N 1
ATOM 1810 C CA . GLU A 1 238 ? 14.154 19.914 -9.254 1.00 87.38 238 GLU A CA 1
ATOM 1811 C C . GLU A 1 238 ? 14.932 20.117 -10.560 1.00 87.38 238 GLU A C 1
ATOM 1813 O O . GLU A 1 238 ? 14.319 20.271 -11.619 1.00 87.38 238 GLU A O 1
ATOM 1818 N N . ASN A 1 239 ? 16.268 20.102 -10.515 1.00 88.44 239 ASN A N 1
ATOM 1819 C CA . ASN A 1 239 ? 17.124 20.318 -11.673 1.00 88.44 239 ASN A CA 1
ATOM 1820 C C . ASN A 1 239 ? 17.448 18.989 -12.389 1.00 88.44 239 ASN A C 1
ATOM 1822 O O . ASN A 1 239 ? 18.278 18.223 -11.893 1.00 88.44 239 ASN A O 1
ATOM 1826 N N . PRO A 1 240 ? 16.917 18.727 -13.602 1.00 84.50 240 PRO A N 1
ATOM 1827 C CA . PRO A 1 240 ? 17.111 17.449 -14.295 1.00 84.50 240 PRO A CA 1
ATOM 1828 C C . PRO A 1 240 ? 18.557 17.150 -14.705 1.00 84.50 240 PRO A C 1
ATOM 1830 O O . PRO A 1 240 ? 18.868 16.007 -15.029 1.00 84.50 240 PRO A O 1
ATOM 1833 N N . ALA A 1 241 ? 19.431 18.163 -14.736 1.00 83.31 241 ALA A N 1
ATOM 1834 C CA . ALA A 1 241 ? 20.855 17.975 -15.009 1.00 83.31 241 ALA A CA 1
ATOM 1835 C C . ALA A 1 241 ? 21.624 17.444 -13.786 1.00 83.31 241 ALA A C 1
ATOM 1837 O O . ALA A 1 241 ? 22.686 16.850 -13.948 1.00 83.31 241 ALA A O 1
ATOM 1838 N N . VAL A 1 242 ? 21.098 17.666 -12.577 1.00 83.88 242 VAL A N 1
ATOM 1839 C CA . VAL A 1 242 ? 21.695 17.229 -11.304 1.00 83.88 242 VAL A CA 1
ATOM 1840 C C . VAL A 1 242 ? 20.984 15.978 -10.790 1.00 83.88 242 VAL A C 1
ATOM 1842 O O . VAL A 1 242 ? 21.627 14.986 -10.450 1.00 83.88 242 VAL A O 1
ATOM 1845 N N . CYS A 1 243 ? 19.652 16.003 -10.792 1.00 86.50 243 CYS A N 1
ATOM 1846 C CA . CYS A 1 243 ? 18.789 14.892 -10.420 1.00 86.50 243 CYS A CA 1
ATOM 1847 C C . CYS A 1 243 ? 17.901 14.500 -11.610 1.00 86.50 243 CYS A C 1
ATOM 1849 O O . CYS A 1 243 ? 16.810 15.050 -11.783 1.00 86.50 243 CYS A O 1
ATOM 1851 N N . PRO A 1 244 ? 18.349 13.543 -12.443 1.00 87.31 244 PRO A N 1
ATOM 1852 C CA . PRO A 1 244 ? 17.541 13.005 -13.526 1.00 87.31 244 PRO A CA 1
ATOM 1853 C C . PRO A 1 244 ? 16.177 12.490 -13.040 1.00 87.31 244 PRO A C 1
ATOM 1855 O O . PRO A 1 244 ? 16.073 11.985 -11.917 1.00 87.31 244 PRO A O 1
ATOM 1858 N N . PRO A 1 245 ? 15.123 12.559 -13.875 1.00 84.44 245 PRO A N 1
ATOM 1859 C CA . PRO A 1 245 ? 13.803 12.069 -13.498 1.00 84.44 245 PRO A CA 1
ATOM 1860 C C . PRO A 1 245 ? 13.815 10.592 -13.076 1.00 84.44 245 PRO A C 1
ATOM 1862 O O . PRO A 1 245 ? 14.306 9.725 -13.794 1.00 84.44 245 PRO A O 1
ATOM 1865 N N . ALA A 1 246 ? 13.186 10.290 -11.937 1.00 82.50 246 ALA A N 1
ATOM 1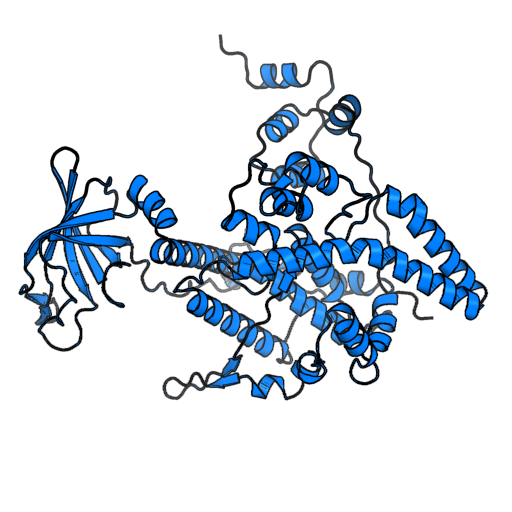866 C CA . ALA A 1 246 ? 13.091 8.942 -11.376 1.00 82.50 246 ALA A CA 1
ATOM 1867 C C . ALA A 1 246 ? 12.020 8.078 -12.077 1.00 82.50 246 ALA A C 1
ATOM 1869 O O . ALA A 1 246 ? 11.024 7.663 -11.475 1.00 82.50 246 ALA A O 1
ATOM 1870 N N . GLY A 1 247 ? 12.175 7.842 -13.380 1.00 74.75 247 GLY A N 1
ATOM 1871 C CA . GLY A 1 247 ? 11.237 7.060 -14.182 1.00 74.75 247 GLY A CA 1
ATOM 1872 C C . GLY A 1 247 ? 11.802 6.655 -15.544 1.00 74.75 247 GLY A C 1
ATOM 1873 O O . GLY A 1 247 ? 12.908 7.041 -15.898 1.00 74.75 247 GLY A O 1
ATOM 1874 N N . PRO A 1 248 ? 11.039 5.891 -16.346 1.00 69.00 248 PRO A N 1
ATOM 1875 C CA . PRO A 1 248 ? 11.495 5.436 -17.663 1.00 69.00 248 PRO A CA 1
ATOM 1876 C C . PRO A 1 248 ? 11.632 6.572 -18.688 1.00 69.00 248 PRO A C 1
ATOM 1878 O O . PRO A 1 248 ? 12.174 6.357 -19.766 1.00 69.00 248 PRO A O 1
ATOM 1881 N N . ALA A 1 249 ? 11.094 7.757 -18.386 1.00 75.75 249 ALA A N 1
ATOM 1882 C CA . ALA A 1 249 ? 11.238 8.936 -19.222 1.00 75.75 249 ALA A CA 1
ATOM 1883 C C . ALA A 1 249 ? 12.443 9.753 -18.748 1.00 75.75 249 ALA A C 1
ATOM 1885 O O . ALA A 1 249 ? 12.456 10.234 -17.616 1.00 75.75 249 ALA A O 1
ATOM 1886 N N . THR A 1 250 ? 13.413 9.925 -19.633 1.00 80.81 250 THR A N 1
ATOM 1887 C CA . THR A 1 250 ? 14.546 10.843 -19.499 1.00 80.81 250 THR A CA 1
ATOM 1888 C C . THR A 1 250 ? 14.128 12.286 -19.803 1.00 80.81 250 THR A C 1
ATOM 1890 O O . THR A 1 250 ? 13.003 12.554 -20.244 1.00 80.81 250 THR A O 1
ATOM 1893 N N . SER A 1 251 ? 15.006 13.254 -19.518 1.00 83.75 251 SER A N 1
ATOM 1894 C CA . SER A 1 251 ? 14.730 14.653 -19.854 1.00 83.75 251 SER A CA 1
ATOM 1895 C C . SER A 1 251 ? 14.868 14.887 -21.371 1.00 83.75 251 SER A C 1
ATOM 1897 O O . SER A 1 251 ? 15.787 14.349 -21.993 1.00 83.75 251 SER A O 1
ATOM 1899 N N . PRO A 1 252 ? 14.011 15.721 -21.993 1.00 83.94 252 PRO A N 1
ATOM 1900 C CA . PRO A 1 252 ? 14.128 16.021 -23.422 1.00 83.94 252 PRO A CA 1
ATOM 1901 C C . PRO A 1 252 ? 15.480 16.629 -23.814 1.00 83.94 252 PRO A C 1
ATOM 1903 O O . PRO A 1 252 ? 15.971 16.397 -24.919 1.00 83.94 252 PRO A O 1
ATOM 1906 N N . ASP A 1 253 ? 16.088 17.407 -22.919 1.00 85.31 253 ASP A N 1
ATOM 1907 C CA . ASP A 1 253 ? 17.400 18.007 -23.156 1.00 85.31 253 ASP A CA 1
ATOM 1908 C C . ASP A 1 253 ? 18.492 16.937 -23.195 1.00 85.31 253 ASP A C 1
ATOM 1910 O O . ASP A 1 253 ? 19.336 16.966 -24.097 1.00 85.31 253 ASP A O 1
ATOM 1914 N N . PHE A 1 254 ? 18.436 15.951 -22.288 1.00 88.31 254 PHE A N 1
ATOM 1915 C CA . PHE A 1 254 ? 19.334 14.800 -22.319 1.00 88.31 254 PHE A CA 1
ATOM 1916 C C . PHE A 1 254 ? 19.168 13.999 -23.616 1.00 88.31 254 PHE A C 1
ATOM 1918 O O . PHE A 1 254 ? 20.151 13.689 -24.299 1.00 88.31 254 PHE A O 1
ATOM 1925 N N . ASP A 1 255 ? 17.914 13.736 -23.992 1.00 86.75 255 ASP A N 1
ATOM 1926 C CA . ASP A 1 255 ? 17.575 12.945 -25.171 1.00 86.75 255 ASP A CA 1
ATOM 1927 C C . ASP A 1 255 ? 18.120 13.567 -26.456 1.00 86.75 255 ASP A C 1
ATOM 1929 O O . ASP A 1 255 ? 18.767 12.899 -27.266 1.00 86.75 255 ASP A O 1
ATOM 1933 N N . ASN A 1 256 ? 17.879 14.864 -26.646 1.00 88.69 256 ASN A N 1
ATOM 1934 C CA . ASN A 1 256 ? 18.257 15.563 -27.869 1.00 88.69 256 ASN A CA 1
ATOM 1935 C C . ASN A 1 256 ? 19.765 15.830 -27.948 1.00 88.69 256 ASN A C 1
ATOM 1937 O O . ASN A 1 256 ? 20.346 15.757 -29.037 1.00 88.69 256 ASN A O 1
ATOM 1941 N N . THR A 1 257 ? 20.392 16.136 -26.810 1.00 91.00 257 THR A N 1
ATOM 1942 C CA . THR A 1 257 ? 21.783 16.606 -26.759 1.00 91.00 257 THR A CA 1
ATOM 1943 C C . THR A 1 257 ? 22.785 15.461 -26.681 1.00 91.00 257 THR A C 1
ATOM 1945 O O . THR A 1 257 ? 23.833 15.540 -27.321 1.00 91.00 257 THR A O 1
ATOM 1948 N N . TYR A 1 258 ? 22.473 14.388 -25.947 1.00 91.50 258 TYR A N 1
ATOM 1949 C CA . TYR A 1 258 ? 23.425 13.306 -25.671 1.00 91.50 258 TYR A CA 1
ATOM 1950 C C . TYR A 1 258 ? 22.965 11.965 -26.242 1.00 91.50 258 TYR A C 1
ATOM 1952 O O . TYR A 1 258 ? 23.693 11.355 -27.034 1.00 91.50 258 TYR A O 1
ATOM 1960 N N . LEU A 1 259 ? 21.743 11.530 -25.917 1.00 90.31 259 LEU A N 1
ATOM 1961 C CA . LEU A 1 259 ? 21.270 10.189 -26.271 1.00 90.31 259 LEU A CA 1
ATOM 1962 C C . LEU A 1 259 ? 21.100 10.011 -27.786 1.00 90.31 259 LEU A C 1
ATOM 1964 O O . LEU A 1 259 ? 21.640 9.069 -28.363 1.00 90.31 259 LEU A O 1
ATOM 1968 N N . ALA A 1 260 ? 20.400 10.924 -28.464 1.00 90.88 260 ALA A N 1
ATOM 1969 C CA . ALA A 1 260 ? 20.133 10.805 -29.896 1.00 90.88 260 ALA A CA 1
ATOM 1970 C C . ALA A 1 260 ? 21.418 10.813 -30.753 1.00 90.88 260 ALA A C 1
ATOM 1972 O O . ALA A 1 260 ? 21.521 9.998 -31.676 1.00 90.88 260 ALA A O 1
ATOM 1973 N N . PRO A 1 261 ? 22.428 11.671 -30.491 1.00 93.44 261 PRO A N 1
ATOM 1974 C CA . PRO A 1 261 ? 23.734 11.546 -31.135 1.00 93.44 261 PRO A CA 1
ATOM 1975 C C . PRO A 1 261 ? 24.437 10.211 -30.867 1.00 93.44 261 PRO A C 1
ATOM 1977 O O . PRO A 1 261 ? 24.952 9.619 -31.816 1.00 93.44 261 PRO A O 1
ATOM 1980 N N . ALA A 1 262 ? 24.450 9.727 -29.621 1.00 91.88 262 ALA A N 1
ATOM 1981 C CA . ALA A 1 262 ? 25.082 8.454 -29.271 1.00 91.88 262 ALA A CA 1
ATOM 1982 C C . ALA A 1 262 ? 24.405 7.269 -29.984 1.00 91.88 262 ALA A C 1
ATOM 1984 O O . ALA A 1 262 ? 25.085 6.431 -30.577 1.00 91.88 262 ALA A O 1
ATOM 1985 N N . MET A 1 263 ? 23.069 7.267 -30.054 1.00 89.62 263 MET A N 1
ATOM 1986 C CA . MET A 1 263 ? 22.303 6.282 -30.823 1.00 89.62 263 MET A CA 1
ATOM 1987 C C . MET A 1 263 ? 22.659 6.314 -32.313 1.00 89.62 263 MET A C 1
ATOM 1989 O O . MET A 1 263 ? 22.921 5.267 -32.896 1.00 89.62 263 MET A O 1
ATOM 1993 N N . ARG A 1 264 ? 22.771 7.501 -32.931 1.00 92.00 264 ARG A N 1
ATOM 1994 C CA . ARG A 1 264 ? 23.198 7.611 -34.340 1.00 92.00 264 ARG A CA 1
ATOM 1995 C C . ARG A 1 264 ? 24.601 7.053 -34.573 1.00 92.00 264 ARG A C 1
ATOM 1997 O O . ARG A 1 264 ? 24.834 6.436 -35.614 1.00 92.00 264 ARG A O 1
ATOM 2004 N N . ARG A 1 265 ? 25.537 7.260 -33.636 1.00 89.06 265 ARG A N 1
ATOM 2005 C CA . ARG A 1 265 ? 26.886 6.669 -33.713 1.00 89.06 265 ARG A CA 1
ATOM 2006 C C . ARG A 1 265 ? 26.818 5.145 -33.662 1.00 89.06 265 ARG A C 1
ATOM 2008 O O . ARG A 1 265 ? 27.435 4.496 -34.504 1.00 89.06 265 ARG A O 1
ATOM 2015 N N . PHE A 1 266 ? 26.031 4.598 -32.739 1.00 89.88 266 PHE A N 1
ATOM 2016 C CA . PHE A 1 266 ? 25.798 3.160 -32.623 1.00 89.88 266 PHE A CA 1
ATOM 2017 C C . PHE A 1 266 ? 25.195 2.569 -33.906 1.00 89.88 266 PHE A C 1
ATOM 2019 O O . PHE A 1 266 ? 25.748 1.619 -34.459 1.00 89.88 266 PHE A O 1
ATOM 2026 N N . ASP A 1 267 ? 24.125 3.169 -34.432 1.00 89.62 267 ASP A N 1
ATOM 2027 C CA . ASP A 1 267 ? 23.454 2.694 -35.648 1.00 89.62 267 ASP A CA 1
ATOM 2028 C C . ASP A 1 267 ? 24.386 2.755 -36.867 1.00 89.62 267 ASP A C 1
ATOM 2030 O O . ASP A 1 267 ? 24.431 1.825 -37.673 1.00 89.62 267 ASP A O 1
ATOM 2034 N N . THR A 1 268 ? 25.197 3.813 -36.970 1.00 91.31 268 THR A N 1
ATOM 2035 C CA . THR A 1 268 ? 26.202 3.954 -38.034 1.00 91.31 268 THR A CA 1
ATOM 2036 C C . THR A 1 268 ? 27.286 2.881 -37.918 1.00 91.31 268 THR A C 1
ATOM 2038 O O . THR A 1 268 ? 27.624 2.238 -38.911 1.00 91.31 268 THR A O 1
ATOM 2041 N N . ALA A 1 269 ? 27.816 2.646 -36.713 1.00 89.81 269 ALA A N 1
ATOM 2042 C CA . ALA A 1 269 ? 28.825 1.617 -36.477 1.00 89.81 269 ALA A CA 1
ATOM 2043 C C . ALA A 1 269 ? 28.292 0.208 -36.786 1.00 89.81 269 ALA A C 1
ATOM 2045 O O . ALA A 1 269 ? 29.000 -0.591 -37.405 1.00 89.81 269 ALA A O 1
ATOM 2046 N N . ARG A 1 270 ? 27.028 -0.066 -36.427 1.00 88.06 270 ARG A N 1
ATOM 2047 C CA . ARG A 1 270 ? 26.325 -1.316 -36.746 1.00 88.06 270 ARG A CA 1
ATOM 2048 C C . ARG A 1 270 ? 26.157 -1.494 -38.252 1.00 88.06 270 ARG A C 1
ATOM 2050 O O . ARG A 1 270 ? 26.505 -2.550 -38.768 1.00 88.06 270 ARG A O 1
ATOM 2057 N N . ALA A 1 271 ? 25.676 -0.471 -38.959 1.00 90.31 271 ALA A N 1
ATOM 2058 C CA . ALA A 1 271 ? 25.455 -0.532 -40.404 1.00 90.31 271 ALA A CA 1
ATOM 2059 C C . ALA A 1 271 ? 26.754 -0.759 -41.197 1.00 90.31 271 ALA A C 1
ATOM 2061 O O . ALA A 1 271 ? 26.749 -1.447 -42.214 1.00 90.31 271 ALA A O 1
ATOM 2062 N N . VAL A 1 272 ? 27.872 -0.202 -40.722 1.00 91.31 272 VAL A N 1
ATOM 2063 C CA . VAL A 1 272 ? 29.199 -0.370 -41.337 1.00 91.31 272 VAL A CA 1
ATOM 2064 C C . VAL A 1 272 ? 29.866 -1.697 -40.931 1.00 91.31 272 VAL A C 1
ATOM 2066 O O . VAL A 1 272 ? 30.820 -2.124 -41.577 1.00 91.31 272 VAL A O 1
ATOM 2069 N N . GLY A 1 273 ? 29.383 -2.370 -39.881 1.00 89.62 273 GLY A N 1
ATOM 2070 C CA . GLY A 1 273 ? 29.957 -3.624 -39.380 1.00 89.62 273 GLY A CA 1
ATOM 2071 C C . GLY A 1 273 ? 31.317 -3.462 -38.686 1.00 89.62 273 GLY A C 1
ATOM 2072 O O . GLY A 1 273 ? 32.063 -4.432 -38.554 1.00 89.62 273 GLY A O 1
ATOM 2073 N N . ASN A 1 274 ? 31.672 -2.250 -38.243 1.00 89.38 274 ASN A N 1
ATOM 2074 C CA . ASN A 1 274 ? 32.931 -2.003 -37.538 1.00 89.38 274 ASN A CA 1
ATOM 2075 C C . ASN A 1 274 ? 32.788 -2.383 -36.058 1.00 89.38 274 ASN A C 1
ATOM 2077 O O . ASN A 1 274 ? 32.241 -1.615 -35.267 1.00 89.38 274 ASN A O 1
ATOM 2081 N N . GLN A 1 275 ? 33.320 -3.548 -35.680 1.00 90.19 275 GLN A N 1
ATOM 2082 C CA . GLN A 1 275 ? 33.203 -4.078 -34.318 1.00 90.19 275 GLN A CA 1
ATOM 2083 C C . GLN A 1 275 ? 33.817 -3.169 -33.244 1.00 90.19 275 GLN A C 1
ATOM 2085 O O . GLN A 1 275 ? 33.243 -3.037 -32.167 1.00 90.19 275 GLN A O 1
ATOM 2090 N N . GLN A 1 276 ? 34.940 -2.502 -33.526 1.00 91.00 276 GLN A N 1
ATOM 2091 C CA . GLN A 1 276 ? 35.583 -1.616 -32.551 1.00 91.00 276 GLN A CA 1
ATOM 2092 C C . GLN A 1 276 ? 34.773 -0.332 -32.338 1.00 91.00 276 GLN A C 1
ATOM 2094 O O . GLN A 1 276 ? 34.585 0.103 -31.204 1.00 91.00 276 GLN A O 1
ATOM 2099 N N . ALA A 1 277 ? 34.254 0.255 -33.420 1.00 88.38 277 ALA A N 1
ATOM 2100 C CA . ALA A 1 277 ? 33.375 1.420 -33.329 1.00 88.38 277 ALA A CA 1
ATOM 2101 C C . ALA A 1 277 ? 32.036 1.072 -32.662 1.00 88.38 277 ALA A C 1
ATOM 2103 O O . ALA A 1 277 ? 31.486 1.891 -31.929 1.00 88.38 277 ALA A O 1
ATOM 2104 N N . LEU A 1 278 ? 31.528 -0.143 -32.892 1.00 88.94 278 LEU A N 1
ATOM 2105 C CA . LEU A 1 278 ? 30.309 -0.637 -32.262 1.00 88.94 278 LEU A CA 1
ATOM 2106 C C . LEU A 1 278 ? 30.499 -0.786 -30.750 1.00 88.94 278 LEU A C 1
ATOM 2108 O O . LEU A 1 278 ? 29.682 -0.267 -29.998 1.00 88.94 278 LEU A O 1
ATOM 2112 N N . ALA A 1 279 ? 31.593 -1.419 -30.317 1.00 89.50 279 ALA A N 1
ATOM 2113 C CA . ALA A 1 279 ? 31.920 -1.567 -28.901 1.00 89.50 279 ALA A CA 1
ATOM 2114 C C . ALA A 1 279 ? 32.085 -0.205 -28.204 1.00 89.50 279 ALA A C 1
ATOM 2116 O O . ALA A 1 279 ? 31.518 0.004 -27.137 1.00 89.50 279 ALA A O 1
ATOM 2117 N N . GLY A 1 280 ? 32.782 0.749 -28.836 1.00 91.31 280 GLY A N 1
ATOM 2118 C CA . GLY A 1 280 ? 32.914 2.110 -28.303 1.00 91.31 280 GLY A CA 1
ATOM 2119 C C . GLY A 1 280 ? 31.569 2.831 -28.175 1.00 91.31 280 GLY A C 1
ATOM 2120 O O . GLY A 1 280 ? 31.261 3.384 -27.129 1.00 91.31 280 GLY A O 1
ATOM 2121 N N . ALA A 1 281 ? 30.713 2.760 -29.200 1.00 90.12 281 ALA A N 1
ATOM 2122 C CA . ALA A 1 281 ? 29.383 3.367 -29.142 1.00 90.12 281 ALA A CA 1
ATOM 2123 C C . ALA A 1 281 ? 28.447 2.687 -28.121 1.00 90.12 281 ALA A C 1
ATOM 2125 O O . ALA A 1 281 ? 27.547 3.334 -27.588 1.00 90.12 281 ALA A O 1
ATOM 2126 N N . GLN A 1 282 ? 28.635 1.390 -27.854 1.00 89.88 282 GLN A N 1
ATOM 2127 C CA . GLN A 1 282 ? 27.924 0.675 -26.789 1.00 89.88 282 GLN A CA 1
ATOM 2128 C C . GLN A 1 282 ? 28.367 1.134 -25.402 1.00 89.88 282 GLN A C 1
ATOM 2130 O O . GLN A 1 282 ? 27.510 1.292 -24.535 1.00 89.88 282 GLN A O 1
ATOM 2135 N N . GLU A 1 283 ? 29.669 1.347 -25.201 1.00 92.69 283 GLU A N 1
ATOM 2136 C CA . GLU A 1 283 ? 30.198 1.886 -23.948 1.00 92.69 283 GLU A CA 1
ATOM 2137 C C . GLU A 1 283 ? 29.661 3.294 -23.689 1.00 92.69 283 GLU A C 1
ATOM 2139 O O . GLU A 1 283 ? 29.040 3.514 -22.655 1.00 92.69 283 GLU A O 1
ATOM 2144 N N . ASP A 1 284 ? 29.758 4.191 -24.679 1.00 91.19 284 ASP A N 1
ATOM 2145 C CA . ASP A 1 284 ? 29.206 5.551 -24.605 1.00 91.19 284 ASP A CA 1
ATOM 2146 C C . ASP A 1 284 ? 27.728 5.543 -24.167 1.00 91.19 284 ASP A C 1
ATOM 2148 O O . ASP A 1 284 ? 27.306 6.315 -23.308 1.00 91.19 284 ASP A O 1
ATOM 2152 N N . LEU A 1 285 ? 26.908 4.673 -24.772 1.00 90.44 285 LEU A N 1
ATOM 2153 C CA . LEU A 1 285 ? 25.488 4.556 -24.429 1.00 90.44 285 LEU A CA 1
ATOM 2154 C C . LEU A 1 285 ? 25.281 4.006 -23.015 1.00 90.44 285 LEU A C 1
ATOM 2156 O O . LEU A 1 285 ? 24.371 4.457 -22.318 1.00 90.44 285 LEU A O 1
ATOM 2160 N N . ARG A 1 286 ? 26.096 3.034 -22.593 1.00 89.50 286 ARG A N 1
ATOM 2161 C CA . ARG A 1 286 ? 26.020 2.460 -21.249 1.00 89.50 286 ARG A CA 1
ATOM 2162 C C . ARG A 1 286 ? 26.360 3.504 -20.196 1.00 89.50 286 ARG A C 1
ATOM 2164 O O . ARG A 1 286 ? 25.619 3.605 -19.220 1.00 89.50 286 ARG A O 1
ATOM 2171 N N . GLU A 1 287 ? 27.420 4.279 -20.400 1.00 92.44 287 GLU A N 1
ATOM 2172 C CA . GLU A 1 287 ? 27.815 5.367 -19.503 1.00 92.44 287 GLU A CA 1
ATOM 2173 C C . GLU A 1 287 ? 26.705 6.419 -19.409 1.00 92.44 287 GLU A C 1
ATOM 2175 O O . GLU A 1 287 ? 26.206 6.677 -18.314 1.00 92.44 287 GLU A O 1
ATOM 2180 N N . LEU A 1 288 ? 26.208 6.914 -20.550 1.00 91.62 288 LEU A N 1
ATOM 2181 C CA . LEU A 1 288 ? 25.130 7.909 -20.594 1.00 91.62 288 LEU A CA 1
ATOM 2182 C C . LEU A 1 288 ? 23.855 7.446 -19.875 1.00 91.62 288 LEU A C 1
ATOM 2184 O O . LEU A 1 288 ? 23.245 8.212 -19.134 1.00 91.62 288 LEU A O 1
ATOM 2188 N N . ILE A 1 289 ? 23.425 6.198 -20.079 1.00 88.12 289 ILE A N 1
ATOM 2189 C CA . ILE A 1 289 ? 22.237 5.657 -19.401 1.00 88.12 289 ILE A CA 1
ATOM 2190 C C . ILE A 1 289 ? 22.513 5.451 -17.906 1.00 88.12 289 ILE A C 1
ATOM 2192 O O . ILE A 1 289 ? 21.650 5.735 -17.074 1.00 88.12 289 ILE A O 1
ATOM 2196 N N . SER A 1 290 ? 23.713 4.991 -17.549 1.00 89.50 290 SER A N 1
ATOM 2197 C CA . SER A 1 290 ? 24.108 4.799 -16.150 1.00 89.50 290 SER A CA 1
ATOM 2198 C C . SER A 1 290 ? 24.085 6.117 -15.378 1.00 89.50 290 SER A C 1
ATOM 2200 O O . SER A 1 290 ? 23.615 6.142 -14.242 1.00 89.50 290 SER A O 1
ATOM 2202 N N . GLU A 1 291 ? 24.500 7.225 -15.995 1.00 89.00 291 GLU A N 1
ATOM 2203 C CA . GLU A 1 291 ? 24.388 8.571 -15.416 1.00 89.00 291 GLU A CA 1
ATOM 2204 C C . GLU A 1 291 ? 22.937 8.977 -15.120 1.00 89.00 291 GLU A C 1
ATOM 2206 O O . GLU A 1 291 ? 22.693 9.693 -14.153 1.00 89.00 291 GLU A O 1
ATOM 2211 N N . GLN A 1 292 ? 21.964 8.489 -15.897 1.00 87.75 292 GLN A N 1
ATOM 2212 C CA . GLN A 1 292 ? 20.543 8.766 -15.658 1.00 87.75 292 GLN A CA 1
ATOM 2213 C C . GLN A 1 292 ? 19.933 7.860 -14.575 1.00 87.75 292 GLN A C 1
ATOM 2215 O O . GLN A 1 292 ? 19.097 8.307 -13.790 1.00 87.75 292 GLN A O 1
ATOM 2220 N N . ILE A 1 293 ? 20.340 6.587 -14.505 1.00 87.94 293 ILE A N 1
ATOM 2221 C CA . ILE A 1 293 ? 19.732 5.593 -13.601 1.00 87.94 293 ILE A CA 1
ATOM 2222 C C . ILE A 1 293 ? 20.361 5.624 -12.204 1.00 87.94 293 ILE A C 1
ATOM 2224 O O . ILE A 1 293 ? 19.647 5.556 -11.199 1.00 87.94 293 ILE A O 1
ATOM 2228 N N . ASN A 1 294 ? 21.689 5.731 -12.122 1.00 89.94 294 ASN A N 1
ATOM 2229 C CA . ASN A 1 294 ? 22.429 5.598 -10.866 1.00 89.94 294 ASN A CA 1
ATOM 2230 C C . ASN A 1 294 ? 22.007 6.600 -9.778 1.00 89.94 294 ASN A C 1
ATOM 2232 O O . ASN A 1 294 ? 21.918 6.178 -8.623 1.00 89.94 294 ASN A O 1
ATOM 2236 N N . PRO A 1 295 ? 21.710 7.882 -10.080 1.00 89.94 295 PRO A N 1
ATOM 2237 C CA . PRO A 1 295 ? 21.221 8.815 -9.066 1.00 89.94 295 PRO A CA 1
ATOM 2238 C C . PRO A 1 295 ? 19.922 8.335 -8.412 1.00 89.94 295 PRO A C 1
ATOM 2240 O O . PRO A 1 295 ? 19.830 8.275 -7.188 1.00 89.94 295 PRO A O 1
ATOM 2243 N N . THR A 1 296 ? 18.951 7.895 -9.220 1.00 90.81 296 THR A N 1
ATOM 2244 C CA . THR A 1 296 ? 17.683 7.348 -8.715 1.00 90.81 296 THR A CA 1
ATOM 2245 C C . THR A 1 296 ? 17.914 6.064 -7.923 1.00 90.81 296 THR A C 1
ATOM 2247 O O . THR A 1 296 ? 17.315 5.880 -6.868 1.00 90.81 296 THR A O 1
ATOM 2250 N N . TRP A 1 297 ? 18.798 5.182 -8.395 1.00 91.25 297 TRP A N 1
ATOM 2251 C CA . TRP A 1 297 ? 19.141 3.946 -7.691 1.00 91.25 297 TRP A CA 1
ATOM 2252 C C . TRP A 1 297 ? 19.718 4.209 -6.294 1.00 91.25 297 TRP A C 1
ATOM 2254 O O . TRP A 1 297 ? 19.288 3.583 -5.329 1.00 91.25 297 TRP A O 1
ATOM 2264 N N . ARG A 1 298 ? 20.649 5.161 -6.162 1.00 92.62 298 ARG A N 1
ATOM 2265 C CA . ARG A 1 298 ? 21.219 5.549 -4.860 1.00 92.62 298 ARG A CA 1
ATOM 2266 C C . ARG A 1 298 ? 20.152 6.142 -3.939 1.00 92.62 298 ARG A C 1
ATOM 2268 O O . ARG A 1 298 ? 19.998 5.664 -2.821 1.00 92.62 298 ARG A O 1
ATOM 2275 N N . LEU A 1 299 ? 19.337 7.069 -4.452 1.00 93.06 299 LEU A N 1
ATOM 2276 C CA . LEU A 1 299 ? 18.222 7.657 -3.700 1.00 93.06 299 LEU A CA 1
ATOM 2277 C C . LEU A 1 299 ? 17.213 6.607 -3.216 1.00 93.06 299 LEU A C 1
ATOM 2279 O O . LEU A 1 299 ? 16.698 6.716 -2.107 1.00 93.06 299 LEU A O 1
ATOM 2283 N N . MET A 1 300 ? 16.940 5.573 -4.018 1.00 95.00 300 MET A N 1
ATOM 2284 C CA . MET A 1 300 ? 16.088 4.453 -3.608 1.00 95.00 300 MET A CA 1
ATOM 2285 C C . MET A 1 300 ? 16.667 3.715 -2.396 1.00 95.00 300 MET A C 1
ATOM 2287 O O . MET A 1 300 ? 15.920 3.394 -1.475 1.00 95.00 300 MET A O 1
ATOM 2291 N N . TRP A 1 301 ? 17.978 3.465 -2.357 1.00 95.44 301 TRP A N 1
ATOM 2292 C CA . TRP A 1 301 ? 18.624 2.807 -1.214 1.00 95.44 301 TRP A CA 1
ATOM 2293 C C . TRP A 1 301 ? 18.678 3.682 0.036 1.00 95.44 301 TRP A C 1
ATOM 2295 O O . TRP A 1 301 ? 18.470 3.171 1.141 1.00 95.44 301 TRP A O 1
ATOM 2305 N N . ASP A 1 302 ? 18.884 4.986 -0.127 1.00 95.19 302 ASP A N 1
ATOM 2306 C CA . ASP A 1 302 ? 18.807 5.941 0.979 1.00 95.19 302 ASP A CA 1
ATOM 2307 C C . ASP A 1 302 ? 17.387 5.966 1.565 1.00 95.19 302 ASP A C 1
ATOM 2309 O O . ASP A 1 302 ? 17.201 5.832 2.777 1.00 95.19 302 ASP A O 1
ATOM 2313 N N . ALA A 1 303 ? 16.366 6.013 0.704 1.00 96.38 303 ALA A N 1
ATOM 2314 C CA . ALA A 1 303 ? 14.965 5.935 1.108 1.00 96.38 303 ALA A CA 1
ATOM 2315 C C . ALA A 1 303 ? 14.629 4.610 1.813 1.00 96.38 303 ALA A C 1
ATOM 2317 O O . ALA A 1 303 ? 13.976 4.611 2.856 1.00 96.38 303 ALA A O 1
ATOM 2318 N N . ILE A 1 304 ? 15.104 3.471 1.295 1.00 96.12 304 ILE A N 1
ATOM 2319 C CA . ILE A 1 304 ? 14.937 2.158 1.941 1.00 96.12 304 ILE A CA 1
ATOM 2320 C C . ILE A 1 304 ? 15.593 2.149 3.326 1.00 96.12 304 ILE A C 1
ATOM 2322 O O . ILE A 1 304 ? 15.040 1.575 4.263 1.00 96.12 304 ILE A O 1
ATOM 2326 N N . SER A 1 305 ? 16.753 2.788 3.475 1.00 95.75 305 SER A N 1
ATOM 2327 C CA . SER A 1 305 ? 17.452 2.879 4.759 1.00 95.75 305 SER A CA 1
ATOM 2328 C C . SER A 1 305 ? 16.654 3.691 5.782 1.00 95.75 305 SER A C 1
ATOM 2330 O O . SER A 1 305 ? 16.541 3.263 6.931 1.00 95.75 305 SER A O 1
ATOM 2332 N N . LEU A 1 306 ? 16.026 4.797 5.362 1.00 95.81 306 LEU A N 1
ATOM 2333 C CA . LEU A 1 306 ? 15.093 5.561 6.201 1.00 95.81 306 LEU A CA 1
ATOM 2334 C C . LEU A 1 306 ? 13.859 4.733 6.578 1.00 95.81 306 LEU A C 1
ATOM 2336 O O . LEU A 1 306 ? 13.489 4.671 7.749 1.00 95.81 306 LEU A O 1
ATOM 2340 N N . LEU A 1 307 ? 13.247 4.051 5.608 1.00 95.06 307 LEU A N 1
ATOM 2341 C CA . LEU A 1 307 ? 12.060 3.219 5.825 1.00 95.06 307 LEU A CA 1
ATOM 2342 C C . LEU A 1 307 ? 12.331 2.056 6.787 1.00 95.06 307 LEU A C 1
ATOM 2344 O O . LEU A 1 307 ? 11.491 1.742 7.624 1.00 95.06 307 LEU A O 1
ATOM 2348 N N . ARG A 1 308 ? 13.523 1.453 6.738 1.00 94.75 308 ARG A N 1
ATOM 2349 C CA . ARG A 1 308 ? 13.939 0.393 7.674 1.00 94.75 308 ARG A CA 1
ATOM 2350 C C . ARG A 1 308 ? 14.075 0.865 9.123 1.00 94.75 308 ARG A C 1
ATOM 2352 O O . ARG A 1 308 ? 14.080 0.027 10.020 1.00 94.75 308 ARG A O 1
ATOM 2359 N N . ALA A 1 309 ? 14.194 2.171 9.363 1.00 93.06 309 ALA A N 1
ATOM 2360 C CA . ALA A 1 309 ? 14.204 2.727 10.714 1.00 93.06 309 ALA A CA 1
ATOM 2361 C C . ALA A 1 309 ? 12.792 2.846 11.320 1.00 93.06 309 ALA A C 1
ATOM 2363 O O . ALA A 1 309 ? 12.665 3.045 12.530 1.00 93.06 309 ALA A O 1
ATOM 2364 N N . VAL A 1 310 ? 11.735 2.718 10.508 1.00 91.44 310 VAL A N 1
ATOM 2365 C CA . VAL A 1 310 ? 10.347 2.739 10.980 1.00 91.44 310 VAL A CA 1
ATOM 2366 C C . VAL A 1 310 ? 10.034 1.422 11.708 1.00 91.44 310 VAL A C 1
ATOM 2368 O O . VAL A 1 310 ? 10.257 0.348 11.146 1.00 91.44 310 VAL A O 1
ATOM 2371 N N . PRO A 1 311 ? 9.508 1.461 12.949 1.00 91.25 311 PRO A N 1
ATOM 2372 C CA . PRO A 1 311 ? 9.135 0.250 13.672 1.00 91.25 311 PRO A CA 1
ATOM 2373 C C . PRO A 1 311 ? 8.074 -0.567 12.930 1.00 91.25 311 PRO A C 1
ATOM 2375 O O . PRO A 1 311 ? 7.053 -0.032 12.497 1.00 91.25 311 PRO A O 1
ATOM 2378 N N . GLU A 1 312 ? 8.281 -1.880 12.843 1.00 90.25 312 GLU A N 1
ATOM 2379 C CA . GLU A 1 312 ? 7.325 -2.775 12.195 1.00 90.25 312 GLU A CA 1
ATOM 2380 C C . GLU A 1 312 ? 5.984 -2.802 12.950 1.00 90.25 312 GLU A C 1
ATOM 2382 O O . GLU A 1 312 ? 5.920 -3.019 14.166 1.00 90.25 312 GLU A O 1
ATOM 2387 N N . ALA A 1 313 ? 4.888 -2.608 12.213 1.00 90.56 313 ALA A N 1
ATOM 2388 C CA . ALA A 1 313 ? 3.543 -2.713 12.761 1.00 90.56 313 ALA A CA 1
ATOM 2389 C C . ALA A 1 313 ? 3.229 -4.161 13.175 1.00 90.56 313 ALA A C 1
ATOM 2391 O O . ALA A 1 313 ? 3.517 -5.112 12.450 1.00 90.56 313 ALA A O 1
ATOM 2392 N N . ARG A 1 314 ? 2.553 -4.342 14.316 1.00 89.81 314 ARG A N 1
ATOM 2393 C CA . ARG A 1 314 ? 2.281 -5.664 14.916 1.00 89.81 314 ARG A CA 1
ATOM 2394 C C . ARG A 1 314 ? 1.573 -6.635 13.962 1.00 89.81 314 ARG A C 1
ATOM 2396 O O . ARG A 1 314 ? 1.768 -7.845 14.072 1.00 89.81 314 ARG A O 1
ATOM 2403 N N . ARG A 1 315 ? 0.731 -6.134 13.055 1.00 90.19 315 ARG A N 1
ATOM 2404 C CA . ARG A 1 315 ? -0.028 -6.940 12.086 1.00 90.19 315 ARG A CA 1
ATOM 2405 C C . ARG A 1 315 ? 0.601 -6.991 10.695 1.00 90.19 315 ARG A C 1
ATOM 2407 O O . ARG A 1 315 ? 0.014 -7.617 9.814 1.00 90.19 315 ARG A O 1
ATOM 2414 N N . ALA A 1 316 ? 1.779 -6.401 10.485 1.00 92.12 316 ALA A N 1
ATOM 2415 C CA . ALA A 1 316 ? 2.473 -6.437 9.196 1.00 92.12 316 ALA A CA 1
ATOM 2416 C C . ALA A 1 316 ? 2.711 -7.879 8.716 1.00 92.12 316 ALA A C 1
ATOM 2418 O O . ALA A 1 316 ? 2.319 -8.216 7.601 1.00 92.12 316 ALA A O 1
ATOM 2419 N N . ALA A 1 317 ? 3.199 -8.765 9.591 1.00 92.19 317 ALA A N 1
ATOM 2420 C CA . ALA A 1 317 ? 3.385 -10.185 9.277 1.00 92.19 317 ALA A CA 1
ATOM 2421 C C . ALA A 1 317 ? 2.087 -10.896 8.835 1.00 92.19 317 ALA A C 1
ATOM 2423 O O . ALA A 1 317 ? 2.100 -11.714 7.919 1.00 92.19 317 ALA A O 1
ATOM 2424 N N . VAL A 1 318 ? 0.939 -10.553 9.434 1.00 90.44 318 VAL A N 1
ATOM 2425 C CA . VAL A 1 318 ? -0.368 -11.124 9.049 1.00 90.44 318 VAL A CA 1
ATOM 2426 C C . VAL A 1 318 ? -0.790 -10.654 7.656 1.00 90.44 318 VAL A C 1
ATOM 2428 O O . VAL A 1 318 ? -1.414 -11.413 6.915 1.00 90.44 318 VAL A O 1
ATOM 2431 N N . ARG A 1 319 ? -0.461 -9.411 7.284 1.00 92.00 319 ARG A N 1
ATOM 2432 C CA . ARG A 1 319 ? -0.690 -8.907 5.923 1.00 92.00 319 ARG A CA 1
ATOM 2433 C C . ARG A 1 319 ? 0.249 -9.578 4.925 1.00 92.00 319 ARG A C 1
ATOM 2435 O O . ARG A 1 319 ? -0.218 -10.036 3.888 1.00 92.00 319 ARG A O 1
ATOM 2442 N N . PHE A 1 320 ? 1.521 -9.748 5.282 1.00 94.50 320 PHE A N 1
ATOM 2443 C CA . PHE A 1 320 ? 2.498 -10.440 4.442 1.00 94.50 320 PHE A CA 1
ATOM 2444 C C . PHE A 1 320 ? 2.119 -11.906 4.176 1.00 94.50 320 PHE A C 1
ATOM 2446 O O . PHE A 1 320 ? 2.298 -12.419 3.075 1.00 94.50 320 PHE A O 1
ATOM 2453 N N . ASP A 1 321 ? 1.488 -12.575 5.139 1.00 93.00 321 ASP A N 1
ATOM 2454 C CA . ASP A 1 321 ? 0.917 -13.908 4.939 1.00 93.00 321 ASP A CA 1
ATOM 2455 C C . ASP A 1 321 ? -0.136 -13.963 3.816 1.00 93.00 321 ASP A C 1
ATOM 2457 O O . ASP A 1 321 ? -0.210 -14.966 3.099 1.00 93.00 321 ASP A O 1
ATOM 2461 N N . ARG A 1 322 ? -0.906 -12.882 3.611 1.00 91.56 322 ARG A N 1
ATOM 2462 C CA . ARG A 1 322 ? -1.865 -12.760 2.497 1.00 91.56 322 ARG A CA 1
ATOM 2463 C C . ARG A 1 322 ? -1.159 -12.554 1.157 1.00 91.56 322 ARG A C 1
ATOM 2465 O O . ARG A 1 322 ? -1.631 -13.072 0.144 1.00 91.56 322 ARG A O 1
ATOM 2472 N N . ASP A 1 323 ? -0.035 -11.839 1.144 1.00 95.44 323 ASP A N 1
ATOM 2473 C CA . ASP A 1 323 ? 0.805 -11.687 -0.051 1.00 95.44 323 ASP A CA 1
ATOM 2474 C C . ASP A 1 323 ? 1.389 -13.040 -0.468 1.00 95.44 323 ASP A C 1
ATOM 2476 O O . ASP A 1 323 ? 1.280 -13.438 -1.626 1.00 95.44 323 ASP A O 1
ATOM 2480 N N . ARG A 1 324 ? 1.908 -13.808 0.497 1.00 94.38 324 ARG A N 1
ATOM 2481 C CA . ARG A 1 324 ? 2.409 -15.177 0.289 1.00 94.38 324 ARG A CA 1
ATOM 2482 C C . ARG A 1 324 ? 1.332 -16.109 -0.250 1.00 94.38 324 ARG A C 1
ATOM 2484 O O . ARG A 1 324 ? 1.589 -16.871 -1.182 1.00 94.38 324 ARG A O 1
ATOM 2491 N N . ASP A 1 325 ? 0.122 -16.038 0.303 1.00 92.81 325 ASP A N 1
ATOM 2492 C CA . ASP A 1 325 ? -1.035 -16.770 -0.215 1.00 92.81 325 ASP A CA 1
ATOM 2493 C C . ASP A 1 325 ? -1.358 -16.367 -1.662 1.00 92.81 325 ASP A C 1
ATOM 2495 O O . ASP A 1 325 ? -1.550 -17.233 -2.514 1.00 92.81 325 ASP A O 1
ATOM 2499 N N . SER A 1 326 ? -1.390 -15.065 -1.955 1.00 93.19 326 SER A N 1
ATOM 2500 C CA . SER A 1 326 ? -1.717 -14.536 -3.285 1.00 93.19 326 SER A CA 1
ATOM 2501 C C . SER A 1 326 ? -0.681 -14.937 -4.332 1.00 93.19 326 SER A C 1
ATOM 2503 O O . SER A 1 326 ? -1.047 -15.423 -5.402 1.00 93.19 326 SER A O 1
ATOM 2505 N N . PHE A 1 327 ? 0.602 -14.799 -3.999 1.00 94.75 327 PHE A N 1
ATOM 2506 C CA . PHE A 1 327 ? 1.720 -15.214 -4.838 1.00 94.75 327 PHE A CA 1
ATOM 2507 C C . PHE A 1 327 ? 1.700 -16.726 -5.097 1.00 94.75 327 PHE A C 1
ATOM 2509 O O . PHE A 1 327 ? 1.834 -17.154 -6.242 1.00 94.75 327 PHE A O 1
ATOM 2516 N N . THR A 1 328 ? 1.446 -17.539 -4.062 1.00 93.25 328 THR A N 1
ATOM 2517 C CA . THR A 1 328 ? 1.328 -19.001 -4.209 1.00 93.25 328 THR A CA 1
ATOM 2518 C C . THR A 1 328 ? 0.182 -19.374 -5.138 1.00 93.25 328 THR A C 1
ATOM 2520 O O . THR A 1 328 ? 0.395 -20.097 -6.105 1.00 93.25 328 THR A O 1
ATOM 2523 N N . ASN A 1 329 ? -1.018 -18.846 -4.884 1.00 91.38 329 ASN A N 1
ATOM 2524 C CA . ASN A 1 329 ? -2.198 -19.176 -5.678 1.00 91.38 329 ASN A CA 1
ATOM 2525 C C . ASN A 1 329 ? -2.005 -18.803 -7.157 1.00 91.38 329 ASN A C 1
ATOM 2527 O O . ASN A 1 329 ? -2.469 -19.519 -8.042 1.00 91.38 329 ASN A O 1
ATOM 2531 N N . TYR A 1 330 ? -1.326 -17.686 -7.435 1.00 93.44 330 TYR A N 1
ATOM 2532 C CA . TYR A 1 330 ? -1.070 -17.254 -8.803 1.00 93.44 330 TYR A CA 1
ATOM 2533 C C . TYR A 1 330 ? 0.048 -18.055 -9.489 1.00 93.44 330 TYR A C 1
ATOM 2535 O O . TYR A 1 330 ? -0.095 -18.416 -10.655 1.00 93.44 330 TYR A O 1
ATOM 2543 N N . SER A 1 331 ? 1.114 -18.406 -8.763 1.00 92.56 331 SER A N 1
ATOM 2544 C CA . SER A 1 331 ? 2.140 -19.341 -9.244 1.00 92.56 331 SER A CA 1
ATOM 2545 C C . SER A 1 331 ? 1.536 -20.703 -9.604 1.00 92.56 331 SER A C 1
ATOM 2547 O O . SER A 1 331 ? 1.813 -21.231 -10.677 1.00 92.56 331 SER A O 1
ATOM 2549 N N . ASP A 1 332 ? 0.663 -21.238 -8.745 1.00 89.44 332 ASP A N 1
ATOM 2550 C CA . ASP A 1 332 ? -0.019 -22.510 -8.987 1.00 89.44 332 ASP A CA 1
ATOM 2551 C C . ASP A 1 332 ? -0.957 -22.427 -10.197 1.00 89.44 332 ASP A C 1
ATOM 2553 O O . ASP A 1 332 ? -1.005 -23.361 -10.991 1.00 89.44 332 ASP A O 1
ATOM 2557 N N . TYR A 1 333 ? -1.652 -21.297 -10.383 1.00 88.94 333 TYR A N 1
ATOM 2558 C CA . TYR A 1 333 ? -2.448 -21.044 -11.586 1.00 88.94 333 TYR A CA 1
ATOM 2559 C C . TYR A 1 333 ? -1.587 -21.041 -12.854 1.00 88.94 333 TYR A C 1
ATOM 2561 O O . TYR A 1 333 ? -1.954 -21.696 -13.827 1.00 88.94 333 TYR A O 1
ATOM 2569 N N . LEU A 1 334 ? -0.441 -20.351 -12.855 1.00 88.69 334 LEU A N 1
ATOM 2570 C CA . LEU A 1 334 ? 0.448 -20.299 -14.022 1.00 88.69 334 LEU A CA 1
ATOM 2571 C C . LEU A 1 334 ? 1.042 -21.658 -14.397 1.00 88.69 334 LEU A C 1
ATOM 2573 O O . LEU A 1 334 ? 1.325 -21.878 -15.569 1.00 88.69 334 LEU A O 1
ATOM 2577 N N . ALA A 1 335 ? 1.191 -22.563 -13.430 1.00 86.00 335 ALA A N 1
ATOM 2578 C CA . ALA A 1 335 ? 1.670 -23.921 -13.663 1.00 86.00 335 ALA A CA 1
ATOM 2579 C C . ALA A 1 335 ? 0.607 -24.862 -14.264 1.00 86.00 335 ALA A C 1
ATOM 2581 O O . ALA A 1 335 ? 0.919 -26.017 -14.551 1.00 86.00 335 ALA A O 1
ATOM 2582 N N . THR A 1 336 ? -0.645 -24.415 -14.418 1.00 86.38 336 THR A N 1
ATOM 2583 C CA . THR A 1 336 ? -1.696 -25.211 -15.069 1.00 86.38 336 THR A CA 1
ATOM 2584 C C . THR A 1 336 ? -1.618 -25.109 -16.591 1.00 86.38 336 THR A C 1
ATOM 2586 O O . THR A 1 336 ? -1.325 -24.045 -17.134 1.00 86.38 336 THR A O 1
ATOM 2589 N N . ASP A 1 337 ? -1.973 -26.189 -17.291 1.00 78.06 337 ASP A N 1
ATOM 2590 C CA . ASP A 1 337 ? -2.002 -26.217 -18.764 1.00 78.06 337 ASP A CA 1
ATOM 2591 C C . ASP A 1 337 ? -2.999 -25.198 -19.359 1.00 78.06 337 ASP A C 1
ATOM 2593 O O . ASP A 1 337 ? -2.831 -24.724 -20.483 1.00 78.06 337 ASP A O 1
ATOM 2597 N N . ASP A 1 338 ? -4.015 -24.809 -18.582 1.00 77.94 338 ASP A N 1
ATOM 2598 C CA . ASP A 1 338 ? -5.060 -23.855 -18.964 1.00 77.94 338 ASP A CA 1
ATOM 2599 C C . ASP A 1 338 ? -4.738 -22.396 -18.573 1.00 77.94 338 ASP A C 1
ATOM 2601 O O . ASP A 1 338 ? -5.617 -21.528 -18.634 1.00 77.94 338 ASP A O 1
ATOM 2605 N N . ALA A 1 339 ? -3.500 -22.085 -18.167 1.00 81.75 339 ALA A N 1
ATOM 2606 C CA . ALA A 1 339 ? -3.098 -20.754 -17.709 1.00 81.75 339 ALA A CA 1
ATOM 2607 C C . ALA A 1 339 ? -3.178 -19.681 -18.815 1.00 81.75 339 ALA A C 1
ATOM 2609 O O . ALA A 1 339 ? -2.233 -19.421 -19.575 1.00 81.75 339 ALA A O 1
ATOM 2610 N N . ARG A 1 340 ? -4.307 -18.969 -18.864 1.00 84.81 340 ARG A N 1
ATOM 2611 C CA . ARG A 1 340 ? -4.553 -17.883 -19.822 1.00 84.81 340 ARG A CA 1
ATOM 2612 C C . ARG A 1 340 ? -3.953 -16.553 -19.353 1.00 84.81 340 ARG A C 1
ATOM 2614 O O . ARG A 1 340 ? -3.964 -16.275 -18.149 1.00 84.81 340 ARG A O 1
ATOM 2621 N N . PRO A 1 341 ? -3.477 -15.702 -20.284 1.00 84.25 341 PRO A N 1
ATOM 2622 C CA . PRO A 1 341 ? -3.134 -14.318 -19.973 1.00 84.25 341 PRO A CA 1
ATOM 2623 C C . PRO A 1 341 ? -4.324 -13.577 -19.360 1.00 84.25 341 PRO A C 1
ATOM 2625 O O . PRO A 1 341 ? -5.465 -13.767 -19.786 1.00 84.25 341 PRO A O 1
ATOM 2628 N N . GLN A 1 342 ? -4.054 -12.692 -18.401 1.00 87.38 342 GLN A N 1
ATOM 2629 C CA . GLN A 1 342 ? -5.081 -11.817 -17.846 1.00 87.38 342 GLN A CA 1
ATOM 2630 C C . GLN A 1 342 ? -5.693 -10.949 -18.954 1.00 87.38 342 GLN A C 1
ATOM 2632 O O . GLN A 1 342 ? -4.958 -10.421 -19.806 1.00 87.38 342 GLN A O 1
ATOM 2637 N N . PRO A 1 343 ? -7.024 -10.762 -18.953 1.00 79.00 343 PRO A N 1
ATOM 2638 C CA . PRO A 1 343 ? -7.699 -10.031 -20.012 1.00 79.00 343 PRO A CA 1
ATOM 2639 C C . PRO A 1 343 ? -7.266 -8.556 -20.048 1.00 79.00 343 PRO A C 1
ATOM 2641 O O . PRO A 1 343 ? -6.693 -8.010 -19.104 1.00 79.00 343 PRO A O 1
ATOM 2644 N N . LYS A 1 344 ? -7.491 -7.881 -21.181 1.00 76.69 344 LYS A N 1
ATOM 2645 C CA . LYS A 1 344 ? -7.252 -6.426 -21.284 1.00 76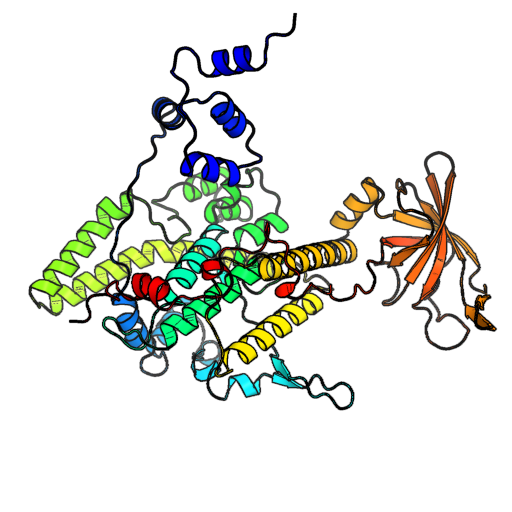.69 344 LYS A CA 1
ATOM 2646 C C . LYS A 1 344 ? -8.276 -5.620 -20.486 1.00 76.69 344 LYS A C 1
ATOM 2648 O O . LYS A 1 344 ? -7.958 -4.526 -20.029 1.00 76.69 344 LYS A O 1
ATOM 2653 N N . ARG A 1 345 ? -9.494 -6.149 -20.372 1.00 75.00 345 ARG A N 1
ATOM 2654 C CA . ARG A 1 345 ? -10.628 -5.576 -19.653 1.00 75.00 345 ARG A CA 1
ATOM 2655 C C . ARG A 1 345 ? -11.301 -6.685 -18.868 1.00 75.00 345 ARG A C 1
ATOM 2657 O O . ARG A 1 345 ? -11.485 -7.778 -19.396 1.00 75.00 345 ARG A O 1
ATOM 2664 N N . ASP A 1 346 ? -11.680 -6.396 -17.636 1.00 76.31 346 ASP A N 1
ATOM 2665 C CA . ASP A 1 346 ? -12.479 -7.331 -16.863 1.00 76.31 346 ASP A CA 1
ATOM 2666 C C . ASP A 1 346 ? -13.907 -7.387 -17.417 1.00 76.31 346 ASP A C 1
ATOM 2668 O O . ASP A 1 346 ? -14.538 -6.354 -17.648 1.00 76.31 346 ASP A O 1
ATOM 2672 N N . GLY A 1 347 ? -14.449 -8.596 -17.572 1.00 74.00 347 GLY A N 1
ATOM 2673 C CA . GLY A 1 347 ? -15.893 -8.774 -17.732 1.00 74.00 347 GLY A CA 1
ATOM 2674 C C . GLY A 1 347 ? -16.639 -8.383 -16.448 1.00 74.00 347 GLY A C 1
ATOM 2675 O O . GLY A 1 347 ? -16.041 -8.323 -15.374 1.00 74.00 347 GLY A O 1
ATOM 2676 N N . ALA A 1 348 ? -17.958 -8.178 -16.516 1.00 78.62 348 ALA A N 1
ATOM 2677 C CA . ALA A 1 348 ? -18.747 -7.652 -15.392 1.00 78.62 348 ALA A CA 1
ATOM 2678 C C . ALA A 1 348 ? -18.572 -8.429 -14.069 1.00 78.62 348 ALA A C 1
ATOM 2680 O O . ALA A 1 348 ? -18.347 -7.824 -13.020 1.00 78.62 348 ALA A O 1
ATOM 2681 N N . ILE A 1 349 ? -18.606 -9.768 -14.106 1.00 80.38 349 ILE A N 1
ATOM 2682 C CA . ILE A 1 349 ? -18.367 -10.600 -12.911 1.00 80.38 349 ILE A CA 1
ATOM 2683 C C . ILE A 1 349 ? -16.915 -10.472 -12.428 1.00 80.38 349 ILE A C 1
ATOM 2685 O O . ILE A 1 349 ? -16.674 -10.412 -11.222 1.00 80.38 349 ILE A O 1
ATOM 2689 N N . GLY A 1 350 ? -15.945 -10.430 -13.348 1.00 81.19 350 GLY A N 1
ATOM 2690 C CA . GLY A 1 350 ? -14.528 -10.244 -13.023 1.00 81.19 350 GLY A CA 1
ATOM 2691 C C . GLY A 1 350 ? -14.286 -8.917 -12.306 1.00 81.19 350 GLY A C 1
ATOM 2692 O O . GLY A 1 350 ? -13.696 -8.903 -11.226 1.00 81.19 350 GLY A O 1
ATOM 2693 N N . ALA A 1 351 ? -14.858 -7.835 -12.838 1.00 82.62 351 ALA A N 1
ATOM 2694 C CA . ALA A 1 351 ? -14.796 -6.500 -12.259 1.00 82.62 351 ALA A CA 1
ATOM 2695 C C . ALA A 1 351 ? -15.467 -6.453 -10.876 1.00 82.62 351 ALA A C 1
ATOM 2697 O O . ALA A 1 351 ? -14.887 -5.923 -9.932 1.00 82.62 351 ALA A O 1
ATOM 2698 N N . ALA A 1 352 ? -16.641 -7.076 -10.710 1.00 82.75 352 ALA A N 1
ATOM 2699 C CA . ALA A 1 352 ? -17.329 -7.148 -9.418 1.00 82.75 352 ALA A CA 1
ATOM 2700 C C . ALA A 1 352 ? -16.533 -7.950 -8.369 1.00 82.75 352 ALA A C 1
ATOM 2702 O O . ALA A 1 352 ? -16.419 -7.535 -7.212 1.00 82.75 352 ALA A O 1
ATOM 2703 N N . ARG A 1 353 ? -15.920 -9.074 -8.771 1.00 83.50 353 ARG A N 1
ATOM 2704 C CA . ARG A 1 353 ? -15.007 -9.860 -7.920 1.00 83.50 353 ARG A CA 1
ATOM 2705 C C . ARG A 1 353 ? -13.780 -9.049 -7.515 1.00 83.50 353 ARG A C 1
ATOM 2707 O O . ARG A 1 353 ? -13.370 -9.109 -6.357 1.00 83.50 353 ARG A O 1
ATOM 2714 N N . ARG A 1 354 ? -13.194 -8.307 -8.457 1.00 86.38 354 ARG A N 1
ATOM 2715 C CA . ARG A 1 354 ? -12.035 -7.437 -8.227 1.00 86.38 354 ARG A CA 1
ATOM 2716 C C . ARG A 1 354 ? -12.379 -6.301 -7.270 1.00 86.38 354 ARG A C 1
ATOM 2718 O O . ARG A 1 354 ? -11.692 -6.158 -6.266 1.00 86.38 354 ARG A O 1
ATOM 2725 N N . LEU A 1 355 ? -13.474 -5.579 -7.512 1.00 86.69 355 LEU A N 1
ATOM 2726 C CA . LEU A 1 355 ? -13.953 -4.509 -6.636 1.00 86.69 355 LEU A CA 1
ATOM 2727 C C . LEU A 1 355 ? -14.191 -5.017 -5.212 1.00 86.69 355 LEU A C 1
ATOM 2729 O O . LEU A 1 355 ? -13.643 -4.461 -4.269 1.00 86.69 355 LEU A O 1
ATOM 2733 N N . SER A 1 356 ? -14.913 -6.130 -5.052 1.00 86.25 356 SER A N 1
ATOM 2734 C CA . SER A 1 356 ? -15.170 -6.685 -3.720 1.00 86.25 356 SER A CA 1
ATOM 2735 C C . SER A 1 356 ? -13.887 -7.094 -2.984 1.00 86.25 356 SER A C 1
ATOM 2737 O O . SER A 1 356 ? -13.798 -6.960 -1.761 1.00 86.25 356 SER A O 1
ATOM 2739 N N . ARG A 1 357 ? -12.870 -7.573 -3.714 1.00 87.56 357 ARG A N 1
ATOM 2740 C CA . ARG A 1 357 ? -11.542 -7.861 -3.155 1.00 87.56 357 ARG A CA 1
ATOM 2741 C C . ARG A 1 357 ? -10.849 -6.582 -2.681 1.00 87.56 357 ARG A C 1
ATOM 2743 O O . ARG A 1 357 ? -10.339 -6.576 -1.566 1.00 87.56 357 ARG A O 1
ATOM 2750 N N . LEU A 1 358 ? -10.864 -5.523 -3.494 1.00 88.69 358 LEU A N 1
ATOM 2751 C CA . LEU A 1 358 ? -10.256 -4.226 -3.178 1.00 88.69 358 LEU A CA 1
ATOM 2752 C C . LEU A 1 358 ? -10.931 -3.556 -1.975 1.00 88.69 358 LEU A C 1
ATOM 2754 O O . LEU A 1 358 ? -10.246 -3.161 -1.039 1.00 88.69 358 LEU A O 1
ATOM 2758 N N . GLU A 1 359 ? -12.264 -3.514 -1.937 1.00 87.25 359 GLU A N 1
ATOM 2759 C CA . GLU A 1 359 ? -13.030 -2.969 -0.804 1.00 87.25 359 GLU A CA 1
ATOM 2760 C C . GLU A 1 359 ? -12.741 -3.725 0.494 1.00 87.25 359 GLU A C 1
ATOM 2762 O O . GLU A 1 359 ? -12.607 -3.134 1.567 1.00 87.25 359 GLU A O 1
ATOM 2767 N N . ARG A 1 360 ? -12.623 -5.056 0.408 1.00 87.19 360 ARG A N 1
ATOM 2768 C CA . ARG A 1 360 ? -12.274 -5.882 1.561 1.00 87.19 360 ARG A CA 1
ATOM 2769 C C . ARG A 1 360 ? -10.851 -5.611 2.035 1.00 87.19 360 ARG A C 1
ATOM 2771 O O . ARG A 1 360 ? -10.671 -5.463 3.239 1.00 87.19 360 ARG A O 1
ATOM 2778 N N . ALA A 1 361 ? -9.890 -5.543 1.115 1.00 88.69 361 ALA A N 1
ATOM 2779 C CA . ALA A 1 361 ? -8.499 -5.235 1.427 1.00 88.69 361 ALA A CA 1
ATOM 2780 C C . ALA A 1 361 ? -8.372 -3.856 2.090 1.00 88.69 361 ALA A C 1
ATOM 2782 O O . ALA A 1 361 ? -7.755 -3.758 3.146 1.00 88.69 361 ALA A O 1
ATOM 2783 N N . GLN A 1 362 ? -9.042 -2.833 1.547 1.00 90.50 362 GLN A N 1
ATOM 2784 C CA . GLN A 1 362 ? -9.096 -1.486 2.124 1.00 90.50 362 GLN A CA 1
ATOM 2785 C C . GLN A 1 362 ? -9.654 -1.508 3.550 1.00 90.50 362 GLN A C 1
ATOM 2787 O O . GLN A 1 362 ? -9.002 -1.036 4.477 1.00 90.50 362 GLN A O 1
ATOM 2792 N N . ALA A 1 363 ? -10.823 -2.123 3.747 1.00 85.38 363 ALA A N 1
ATOM 2793 C CA . ALA A 1 363 ? -11.457 -2.182 5.061 1.00 85.38 363 ALA A CA 1
ATOM 2794 C C . ALA A 1 363 ? -10.625 -2.962 6.096 1.00 85.38 363 ALA A C 1
ATOM 2796 O O . ALA A 1 363 ? -10.620 -2.605 7.274 1.00 85.38 363 ALA A O 1
ATOM 2797 N N . ASP A 1 364 ? -9.946 -4.037 5.680 1.00 88.50 364 ASP A N 1
ATOM 2798 C CA . ASP A 1 364 ? -9.068 -4.810 6.563 1.00 88.50 364 ASP A CA 1
ATOM 2799 C C . ASP A 1 364 ? -7.790 -4.031 6.898 1.00 88.50 364 ASP A C 1
ATOM 2801 O O . ASP A 1 364 ? -7.368 -4.031 8.053 1.00 88.50 364 ASP A O 1
ATOM 2805 N N . PHE A 1 365 ? -7.201 -3.335 5.922 1.00 91.12 365 PHE A N 1
ATOM 2806 C CA . PHE A 1 365 ? -6.014 -2.508 6.123 1.00 91.12 365 PHE A CA 1
ATOM 2807 C C . PHE A 1 365 ? -6.289 -1.340 7.076 1.00 91.12 365 PHE A C 1
ATOM 2809 O O . PHE A 1 365 ? -5.561 -1.173 8.049 1.00 91.12 365 PHE A O 1
ATOM 2816 N N . GLU A 1 366 ? -7.379 -0.597 6.875 1.00 88.50 366 GLU A N 1
ATOM 2817 C CA . GLU A 1 366 ? -7.800 0.490 7.771 1.00 88.50 366 GLU A CA 1
ATOM 2818 C C . GLU A 1 366 ? -8.054 0.003 9.202 1.00 88.50 366 GLU A C 1
ATOM 2820 O O . GLU A 1 366 ? -7.668 0.661 10.170 1.00 88.50 366 GLU A O 1
ATOM 2825 N N . ALA A 1 367 ? -8.685 -1.165 9.354 1.00 88.75 367 ALA A N 1
ATOM 2826 C CA . ALA A 1 367 ? -8.930 -1.756 10.665 1.00 88.75 367 ALA A CA 1
ATOM 2827 C C . ALA A 1 367 ? -7.626 -2.189 11.353 1.00 88.75 367 ALA A C 1
ATOM 2829 O O . ALA A 1 367 ? -7.454 -1.944 12.549 1.00 88.75 367 ALA A O 1
ATOM 2830 N N . ASP A 1 368 ? -6.706 -2.813 10.612 1.00 91.31 368 ASP A N 1
ATOM 2831 C CA . ASP A 1 368 ? -5.397 -3.207 11.132 1.00 91.31 368 ASP A CA 1
ATOM 2832 C C . ASP A 1 368 ? -4.556 -1.967 11.504 1.00 91.31 368 ASP A C 1
ATOM 2834 O O . ASP A 1 368 ? -3.942 -1.960 12.572 1.00 91.31 368 ASP A O 1
ATOM 2838 N N . MET A 1 369 ? -4.590 -0.893 10.700 1.00 89.88 369 MET A N 1
ATOM 2839 C CA . MET A 1 369 ? -3.934 0.385 11.011 1.00 89.88 369 MET A CA 1
ATOM 2840 C C . MET A 1 369 ? -4.501 1.031 12.275 1.00 89.88 369 MET A C 1
ATOM 2842 O O . MET A 1 369 ? -3.741 1.377 13.168 1.00 89.88 369 MET A O 1
ATOM 2846 N N . ALA A 1 370 ? -5.823 1.150 12.412 1.00 90.38 370 ALA A N 1
ATOM 2847 C CA . ALA A 1 370 ? -6.428 1.731 13.614 1.00 90.38 370 ALA A CA 1
ATOM 2848 C C . ALA A 1 370 ? -6.147 0.907 14.884 1.00 90.38 370 ALA A C 1
ATOM 2850 O O . ALA A 1 370 ? -6.097 1.428 16.007 1.00 90.38 370 ALA A O 1
ATOM 2851 N N . PHE A 1 371 ? -5.961 -0.403 14.724 1.00 92.50 371 PHE A N 1
ATOM 2852 C CA . PHE A 1 371 ? -5.570 -1.272 15.822 1.00 92.50 371 PHE A CA 1
ATOM 2853 C C . PHE A 1 371 ? -4.114 -1.034 16.246 1.00 92.50 371 PHE A C 1
ATOM 2855 O O . PHE A 1 371 ? -3.844 -0.901 17.444 1.00 92.50 371 PHE A O 1
ATOM 2862 N N . ASP A 1 372 ? -3.192 -0.958 15.287 1.00 91.69 372 ASP A N 1
ATOM 2863 C CA . ASP A 1 372 ? -1.753 -0.872 15.551 1.00 91.69 372 ASP A CA 1
ATOM 2864 C C . ASP A 1 372 ? -1.281 0.565 15.848 1.00 91.69 372 ASP A C 1
ATOM 2866 O O . ASP A 1 372 ? -0.495 0.767 16.776 1.00 91.69 372 ASP A O 1
ATOM 2870 N N . ASP A 1 373 ? -1.803 1.564 15.135 1.00 90.12 373 ASP A N 1
ATOM 2871 C CA . ASP A 1 373 ? -1.354 2.958 15.176 1.00 90.12 373 ASP A CA 1
ATOM 2872 C C . ASP A 1 373 ? -2.222 3.828 16.121 1.00 90.12 373 ASP A C 1
ATOM 2874 O O . ASP A 1 373 ? -3.447 3.935 15.957 1.00 90.12 373 ASP A O 1
ATOM 2878 N N . PRO A 1 374 ? -1.625 4.470 17.146 1.00 90.38 374 PRO A N 1
ATOM 2879 C CA . PRO A 1 374 ? -2.353 5.328 18.076 1.00 90.38 374 PRO A CA 1
ATOM 2880 C C . PRO A 1 374 ? -2.899 6.627 17.462 1.00 90.38 374 PRO A C 1
ATOM 2882 O O . PRO A 1 374 ? -3.910 7.118 17.967 1.00 90.38 374 PRO A O 1
ATOM 2885 N N . TYR A 1 375 ? -2.277 7.179 16.419 1.00 88.06 375 TYR A N 1
ATOM 2886 C CA . TYR A 1 375 ? -2.717 8.399 15.740 1.00 88.06 375 TYR A CA 1
ATOM 2887 C C . TYR A 1 375 ? -3.891 8.126 14.804 1.00 88.06 375 TYR A C 1
ATOM 2889 O O . TYR A 1 375 ? -4.893 8.837 14.884 1.00 88.06 375 TYR A O 1
ATOM 2897 N N . VAL A 1 376 ? -3.838 7.042 14.021 1.00 89.19 376 VAL A N 1
ATOM 2898 C CA . VAL A 1 376 ? -4.994 6.592 13.216 1.00 89.19 376 VAL A CA 1
ATOM 2899 C C . VAL A 1 376 ? -6.194 6.320 14.126 1.00 89.19 376 VAL A C 1
ATOM 2901 O O . VAL A 1 376 ? -7.320 6.738 13.853 1.00 89.19 376 VAL A O 1
ATOM 2904 N N . ARG A 1 377 ? -5.958 5.687 15.281 1.00 91.25 377 ARG A N 1
ATOM 2905 C CA . ARG A 1 377 ? -7.002 5.491 16.294 1.00 91.25 377 ARG A CA 1
ATOM 2906 C C . ARG A 1 377 ? -7.516 6.800 16.890 1.00 91.25 377 ARG A C 1
ATOM 2908 O O . ARG A 1 377 ? -8.702 6.893 17.195 1.00 91.25 377 ARG A O 1
ATOM 2915 N N . ALA A 1 378 ? -6.651 7.784 17.126 1.00 88.88 378 ALA A N 1
ATOM 2916 C CA . ALA A 1 378 ? -7.060 9.081 17.662 1.00 88.88 378 ALA A CA 1
ATOM 2917 C C . ALA A 1 378 ? -7.988 9.827 16.692 1.00 88.88 378 ALA A C 1
ATOM 2919 O O . ALA A 1 378 ? -8.976 10.408 17.139 1.00 88.88 378 ALA A O 1
ATOM 2920 N N . ASP A 1 379 ? -7.727 9.737 15.387 1.00 87.25 379 ASP A N 1
ATOM 2921 C CA . ASP A 1 379 ? -8.607 10.286 14.355 1.00 87.25 379 ASP A CA 1
ATOM 2922 C C . ASP A 1 379 ? -9.999 9.631 14.401 1.00 87.25 379 ASP A C 1
ATOM 2924 O O . ASP A 1 379 ? -11.005 10.325 14.569 1.00 87.25 379 ASP A O 1
ATOM 2928 N N . GLN A 1 380 ? -10.062 8.292 14.438 1.00 88.69 380 GLN A N 1
ATOM 2929 C CA . GLN A 1 380 ? -11.329 7.555 14.580 1.00 88.69 380 GLN A CA 1
ATOM 2930 C C . GLN A 1 380 ? -12.090 7.894 15.870 1.00 88.69 380 GLN A C 1
ATOM 2932 O O . GLN A 1 380 ? -13.323 7.956 15.875 1.00 88.69 380 GLN A O 1
ATOM 2937 N N . ARG A 1 381 ? -11.373 8.143 16.973 1.00 93.88 381 ARG A N 1
ATOM 2938 C CA . ARG A 1 381 ? -11.973 8.604 18.236 1.00 93.88 381 ARG A CA 1
ATOM 2939 C C . ARG A 1 381 ? -12.585 9.994 18.103 1.00 93.88 381 ARG A C 1
ATOM 2941 O O . ARG A 1 381 ? -13.657 10.235 18.644 1.00 93.88 381 ARG A O 1
ATOM 2948 N N . SER A 1 382 ? -11.940 10.894 17.362 1.00 91.94 382 SER A N 1
ATOM 2949 C CA . SER A 1 382 ? -12.418 12.269 17.182 1.00 91.94 382 SER A CA 1
ATOM 2950 C C . SER A 1 382 ? -13.745 12.345 16.415 1.00 91.94 382 SER A C 1
ATOM 2952 O O . SER A 1 382 ? -14.604 13.169 16.735 1.00 91.94 382 SER A O 1
ATOM 2954 N N . ILE A 1 383 ? -13.950 11.445 15.447 1.00 90.94 383 ILE A N 1
ATOM 2955 C CA . ILE A 1 383 ? -15.194 11.351 14.668 1.00 90.94 383 ILE A CA 1
ATOM 2956 C C . ILE A 1 383 ? -16.250 10.457 15.332 1.00 90.94 383 ILE A C 1
ATOM 2958 O O . ILE A 1 383 ? -17.435 10.551 15.002 1.00 90.94 383 ILE A O 1
ATOM 2962 N N . GLY A 1 384 ? -15.840 9.654 16.316 1.00 91.94 384 GLY A N 1
ATOM 2963 C CA . GLY A 1 384 ? -16.691 8.796 17.133 1.00 91.94 384 GLY A CA 1
ATOM 2964 C C . GLY A 1 384 ? -16.942 7.395 16.594 1.00 91.94 384 GLY A C 1
ATOM 2965 O O . GLY A 1 384 ? -17.903 6.739 17.004 1.00 91.94 384 GLY A O 1
ATOM 2966 N N . GLU A 1 385 ? -16.072 6.935 15.697 1.00 92.12 385 GLU A N 1
ATOM 2967 C CA . GLU A 1 385 ? -16.019 5.557 15.197 1.00 92.12 385 GLU A CA 1
ATOM 2968 C C . GLU A 1 385 ? -15.167 4.639 16.090 1.00 92.12 385 GLU A C 1
ATOM 2970 O O . GLU A 1 385 ? -15.133 3.424 15.907 1.00 92.12 385 GLU A O 1
ATOM 2975 N N . ALA A 1 386 ? -14.515 5.211 17.098 1.00 95.44 386 ALA A N 1
ATOM 2976 C CA . ALA A 1 386 ? -13.797 4.522 18.158 1.00 95.44 386 ALA A CA 1
ATOM 2977 C C . ALA A 1 386 ? -13.960 5.304 19.467 1.00 95.44 386 ALA A C 1
ATOM 2979 O O . ALA A 1 386 ? -14.367 6.464 19.452 1.00 95.44 386 ALA A O 1
ATOM 2980 N N . PHE A 1 387 ? -13.620 4.704 20.605 1.00 97.12 387 PHE A N 1
ATOM 2981 C CA . PHE A 1 387 ? -13.583 5.439 21.871 1.00 97.12 387 PHE A CA 1
ATOM 2982 C C . PHE A 1 387 ? -12.546 4.859 22.827 1.00 97.12 387 PHE A C 1
ATOM 2984 O O . PHE A 1 387 ? -12.238 3.665 22.800 1.00 97.12 387 PHE A O 1
ATOM 2991 N N . ALA A 1 388 ? -12.006 5.705 23.694 1.00 97.44 388 ALA A N 1
ATOM 2992 C CA . ALA A 1 388 ? -11.152 5.307 24.797 1.00 97.44 388 ALA A CA 1
ATOM 2993 C C . ALA A 1 388 ? -11.561 6.023 26.083 1.00 97.44 388 ALA A C 1
ATOM 2995 O O . ALA A 1 388 ? -12.046 7.153 26.063 1.00 97.44 388 ALA A O 1
ATOM 2996 N N . GLY A 1 389 ? -11.402 5.358 27.218 1.00 96.56 389 GLY A N 1
ATOM 2997 C CA . GLY A 1 389 ? -11.843 5.906 28.489 1.00 96.56 389 GLY A CA 1
ATOM 2998 C C . GLY A 1 389 ? -11.489 5.031 29.674 1.00 96.56 389 GLY A C 1
ATOM 2999 O O . GLY A 1 389 ? -10.829 3.999 29.545 1.00 96.56 389 GLY A O 1
ATOM 3000 N N . THR A 1 390 ? -11.952 5.456 30.841 1.00 98.00 390 THR A N 1
ATOM 3001 C CA . THR A 1 390 ? -11.662 4.794 32.113 1.00 98.00 390 THR A CA 1
ATOM 3002 C C . THR A 1 390 ? -12.843 3.938 32.541 1.00 98.00 390 THR A C 1
ATOM 3004 O O . THR A 1 390 ? -13.993 4.373 32.464 1.00 98.00 390 THR A O 1
ATOM 3007 N N . ILE A 1 391 ? -12.569 2.729 33.029 1.00 97.81 391 ILE A N 1
ATOM 3008 C CA . ILE A 1 391 ? -13.589 1.888 33.658 1.00 97.81 391 ILE A CA 1
ATOM 3009 C C . ILE A 1 391 ? -14.002 2.519 34.988 1.00 97.81 391 ILE A C 1
ATOM 3011 O O . ILE A 1 391 ? -13.179 2.654 35.892 1.00 97.81 391 ILE A O 1
ATOM 3015 N N . VAL A 1 392 ? -15.271 2.894 35.117 1.00 97.38 392 VAL A N 1
ATOM 3016 C CA . VAL A 1 392 ? -15.823 3.485 36.348 1.00 97.38 392 VAL A CA 1
ATOM 3017 C C . VAL A 1 392 ? -16.654 2.494 37.156 1.00 97.38 392 VAL A C 1
ATOM 3019 O O . VAL A 1 392 ? -16.788 2.669 38.362 1.00 97.38 392 VAL A O 1
ATOM 3022 N N . ASP A 1 393 ? -17.159 1.441 36.513 1.00 95.88 393 ASP A N 1
ATOM 3023 C CA . ASP A 1 393 ? -17.871 0.346 37.169 1.00 95.88 393 ASP A CA 1
ATOM 3024 C C . ASP A 1 393 ? -17.635 -0.976 36.424 1.00 95.88 393 ASP A C 1
ATOM 3026 O O . ASP A 1 393 ? -17.406 -0.983 35.209 1.00 95.88 393 ASP A O 1
ATOM 3030 N N . ALA A 1 394 ? -17.650 -2.094 37.148 1.00 93.56 394 ALA A N 1
ATOM 3031 C CA . ALA A 1 394 ? -17.394 -3.418 36.593 1.00 93.56 394 ALA A CA 1
ATOM 3032 C C . ALA A 1 394 ? -18.117 -4.528 37.371 1.00 93.56 394 ALA A C 1
ATOM 3034 O O . ALA A 1 394 ? -17.963 -4.677 38.581 1.00 93.56 394 ALA A O 1
ATOM 3035 N N . GLU A 1 395 ? -18.801 -5.404 36.637 1.00 92.56 395 GLU A N 1
ATOM 3036 C CA . GLU A 1 395 ? -19.430 -6.633 37.122 1.00 92.56 395 GLU A CA 1
ATOM 3037 C C . GLU A 1 395 ? -18.694 -7.872 36.561 1.00 92.56 395 GLU A C 1
ATOM 3039 O O . GLU A 1 395 ? -19.202 -8.558 35.663 1.00 92.56 395 GLU A O 1
ATOM 3044 N N . PRO A 1 396 ? -17.484 -8.205 37.053 1.00 87.38 396 PRO A N 1
ATOM 3045 C CA . PRO A 1 396 ? -16.655 -9.273 36.484 1.00 87.38 396 PRO A CA 1
ATOM 3046 C C . PRO A 1 396 ? -17.256 -10.679 36.640 1.00 87.38 396 PRO A C 1
ATOM 3048 O O . PRO A 1 396 ? -16.995 -11.561 35.825 1.00 87.38 396 PRO A O 1
ATOM 3051 N N . GLY A 1 397 ? -18.076 -10.904 37.673 1.00 84.69 397 GLY A N 1
ATOM 3052 C CA . GLY A 1 397 ? -18.690 -12.203 37.976 1.00 84.69 397 GLY A CA 1
ATOM 3053 C C . GLY A 1 397 ? -19.985 -12.504 37.215 1.00 84.69 397 GLY A C 1
ATOM 3054 O O . GLY A 1 397 ? -20.618 -13.529 37.476 1.00 84.69 397 GLY A O 1
ATOM 3055 N N . ARG A 1 398 ? -20.422 -11.623 36.308 1.00 88.56 398 ARG A N 1
ATOM 3056 C CA . ARG A 1 398 ? -21.719 -11.750 35.638 1.00 88.56 398 ARG A CA 1
ATOM 3057 C C . ARG A 1 398 ? -21.758 -12.958 34.696 1.00 88.56 398 ARG A C 1
ATOM 3059 O O . ARG A 1 398 ? -20.906 -13.131 33.824 1.00 88.56 398 ARG A O 1
ATOM 3066 N N . VAL A 1 399 ? -22.794 -13.786 34.845 1.00 86.38 399 VAL A N 1
ATOM 3067 C CA . VAL A 1 399 ? -23.054 -14.981 34.026 1.00 86.38 399 VAL A CA 1
ATOM 3068 C C . VAL A 1 399 ? -24.465 -14.898 33.459 1.00 86.38 399 VAL A C 1
ATOM 3070 O O . VAL A 1 399 ? -25.412 -14.639 34.196 1.00 86.38 399 VAL A O 1
ATOM 3073 N N . VAL A 1 400 ? -24.611 -15.166 32.162 1.00 86.69 400 VAL A N 1
ATOM 3074 C CA . VAL A 1 400 ? -25.900 -15.161 31.458 1.00 86.69 400 VAL A CA 1
ATOM 3075 C C . VAL A 1 400 ? -26.214 -16.563 30.945 1.00 86.69 400 VAL A C 1
ATOM 3077 O O . VAL A 1 400 ? -25.324 -17.312 30.529 1.00 86.69 400 VAL A O 1
ATOM 3080 N N . THR A 1 401 ? -27.492 -16.933 30.973 1.00 86.25 401 THR A N 1
ATOM 3081 C CA . THR A 1 401 ? -27.987 -18.164 30.351 1.00 86.25 401 THR A CA 1
ATOM 3082 C C . THR A 1 401 ? -28.369 -17.864 28.906 1.00 86.25 401 THR A C 1
ATOM 3084 O O . THR A 1 401 ? -29.272 -17.078 28.641 1.00 86.25 401 THR A O 1
ATOM 3087 N N . THR A 1 402 ? -27.657 -18.471 27.959 1.00 82.31 402 THR A N 1
ATOM 3088 C CA . THR A 1 402 ? -27.944 -18.337 26.521 1.00 82.31 402 THR A CA 1
ATOM 3089 C C . THR A 1 402 ? -29.269 -19.004 26.143 1.00 82.31 402 THR A C 1
ATOM 3091 O O . THR A 1 402 ? -29.732 -19.907 26.838 1.00 82.31 402 THR A O 1
ATOM 3094 N N . ALA A 1 403 ? -29.822 -18.662 24.973 1.00 80.25 403 ALA A N 1
ATOM 3095 C CA . ALA A 1 403 ? -31.020 -19.306 24.415 1.00 80.25 403 ALA A CA 1
ATOM 3096 C C . ALA A 1 403 ? -30.899 -20.841 24.271 1.00 80.25 403 ALA A C 1
ATOM 3098 O O . ALA A 1 403 ? -31.898 -21.549 24.264 1.00 80.25 403 ALA A O 1
ATOM 3099 N N . ARG A 1 404 ? -29.670 -21.375 24.205 1.00 82.50 404 ARG A N 1
ATOM 3100 C CA . ARG A 1 404 ? -29.378 -22.822 24.192 1.00 82.50 404 ARG A CA 1
ATOM 3101 C C . ARG A 1 404 ? -29.214 -23.420 25.599 1.00 82.50 404 ARG A C 1
ATOM 3103 O O . ARG A 1 404 ? -28.565 -24.449 25.753 1.00 82.50 404 ARG A O 1
ATOM 3110 N N . ASN A 1 405 ? -29.726 -22.744 26.628 1.00 84.62 405 ASN A N 1
ATOM 3111 C CA . ASN A 1 405 ? -29.639 -23.110 28.044 1.00 84.62 405 ASN A CA 1
ATOM 3112 C C . ASN A 1 405 ? -28.205 -23.339 28.572 1.00 84.62 405 ASN A C 1
ATOM 3114 O O . ASN A 1 405 ? -27.975 -24.088 29.521 1.00 84.62 405 ASN A O 1
ATOM 3118 N N . ARG A 1 406 ? -27.207 -22.692 27.956 1.00 83.44 406 ARG A N 1
ATOM 3119 C CA . ARG A 1 406 ? -25.807 -22.748 28.398 1.00 83.44 406 ARG A CA 1
ATOM 3120 C C . ARG A 1 406 ? -25.473 -21.513 29.225 1.00 83.44 406 ARG A C 1
ATOM 3122 O O . ARG A 1 406 ? -25.673 -20.400 28.741 1.00 83.44 406 ARG A O 1
ATOM 3129 N N . ARG A 1 407 ? -24.915 -21.712 30.422 1.00 84.81 407 ARG A N 1
ATOM 3130 C CA . ARG A 1 407 ? -24.365 -20.638 31.264 1.00 84.81 407 ARG A CA 1
ATOM 3131 C C . ARG A 1 407 ? -23.016 -20.184 30.710 1.00 84.81 407 ARG A C 1
ATOM 3133 O O . ARG A 1 407 ? -22.109 -21.005 30.564 1.00 84.81 407 ARG A O 1
ATOM 3140 N N . VAL A 1 408 ? -22.893 -18.899 30.390 1.00 87.00 408 VAL A N 1
ATOM 3141 C CA . VAL A 1 408 ? -21.665 -18.298 29.851 1.00 87.00 408 VAL A CA 1
ATOM 3142 C C . VAL A 1 408 ? -21.302 -17.024 30.620 1.00 87.00 408 VAL A C 1
ATOM 3144 O O . VAL A 1 408 ? -22.200 -16.244 30.945 1.00 87.00 408 VAL A O 1
ATOM 3147 N N . PRO A 1 409 ? -20.013 -16.798 30.935 1.00 87.62 409 PRO A N 1
ATOM 3148 C CA . PRO A 1 409 ? -19.579 -15.547 31.544 1.00 87.62 409 PRO A CA 1
ATOM 3149 C C . PRO A 1 409 ? -19.791 -14.392 30.557 1.00 87.62 409 PRO A C 1
ATOM 3151 O O . PRO A 1 409 ? -19.430 -14.497 29.381 1.00 87.62 409 PRO A O 1
ATOM 3154 N N . ARG A 1 410 ? -20.404 -13.314 31.051 1.00 91.81 410 ARG A N 1
ATOM 3155 C CA . ARG A 1 410 ? -20.664 -12.050 30.349 1.00 91.81 410 ARG A CA 1
ATOM 3156 C C . ARG A 1 410 ? -20.414 -10.865 31.288 1.00 91.81 410 ARG A C 1
ATOM 3158 O O . ARG A 1 410 ? -21.382 -10.207 31.690 1.00 91.81 410 ARG A O 1
ATOM 3165 N N . PRO A 1 411 ? -19.147 -10.627 31.680 1.00 93.25 411 PRO A N 1
ATOM 3166 C CA . PRO A 1 411 ? -18.769 -9.449 32.447 1.00 93.25 411 PRO A CA 1
ATOM 3167 C C . PRO A 1 411 ? -19.308 -8.178 31.807 1.00 93.25 411 PRO A C 1
ATOM 3169 O O . PRO A 1 411 ? -19.242 -8.031 30.585 1.00 93.25 411 PRO A O 1
ATOM 3172 N N . ARG A 1 412 ? -19.823 -7.269 32.627 1.00 95.25 412 ARG A N 1
ATOM 3173 C CA . ARG A 1 412 ? -20.297 -5.959 32.181 1.00 95.25 412 ARG A CA 1
ATOM 3174 C C . ARG A 1 412 ? -19.397 -4.879 32.751 1.00 95.25 412 ARG A C 1
ATOM 3176 O O . ARG A 1 412 ? -18.976 -4.983 33.897 1.00 95.25 412 ARG A O 1
ATOM 3183 N N . LEU A 1 413 ? -19.090 -3.873 31.949 1.00 96.88 413 LEU A N 1
ATOM 3184 C CA . LEU A 1 413 ? -18.205 -2.778 32.316 1.00 96.88 413 LEU A CA 1
ATOM 3185 C C . LEU A 1 413 ? -18.864 -1.463 31.919 1.00 96.88 413 LEU A C 1
ATOM 3187 O O . LEU A 1 413 ? -19.513 -1.387 30.874 1.00 96.88 413 LEU A O 1
ATOM 3191 N N . LEU A 1 414 ? -18.653 -0.431 32.722 1.00 97.75 414 LEU A N 1
ATOM 3192 C CA . LEU A 1 414 ? -19.050 0.933 32.413 1.00 97.75 414 LEU A CA 1
ATOM 3193 C C . LEU A 1 414 ? -17.801 1.754 32.114 1.00 97.75 414 LEU A C 1
ATOM 3195 O O . LEU A 1 414 ? -16.950 1.950 32.984 1.00 97.75 414 LEU A O 1
ATOM 3199 N N . VAL A 1 415 ? -17.690 2.232 30.879 1.00 98.12 415 VAL A N 1
ATOM 3200 C CA . VAL A 1 415 ? -16.579 3.062 30.412 1.00 98.12 415 VAL A CA 1
ATOM 3201 C C . VAL A 1 415 ? -17.023 4.516 30.409 1.00 98.12 415 VAL A C 1
ATOM 3203 O O . VAL A 1 415 ? -17.982 4.870 29.727 1.00 98.12 415 VAL A O 1
ATOM 3206 N N . ARG A 1 416 ? -16.306 5.376 31.130 1.00 97.88 416 ARG A N 1
ATOM 3207 C CA . ARG A 1 416 ? -16.447 6.828 31.017 1.00 97.88 416 ARG A CA 1
ATOM 3208 C C . ARG A 1 416 ? -15.448 7.356 29.995 1.00 97.88 416 ARG A C 1
ATOM 3210 O O . ARG A 1 416 ? -14.243 7.202 30.187 1.00 97.88 416 ARG A O 1
ATOM 3217 N N . THR A 1 417 ? -15.937 8.010 28.949 1.00 97.56 417 THR A N 1
ATOM 3218 C CA . THR A 1 417 ? -15.114 8.596 27.880 1.00 97.56 417 THR A CA 1
ATOM 3219 C C . THR A 1 417 ? -15.509 10.045 27.601 1.00 97.56 417 THR A C 1
ATOM 3221 O O . THR A 1 417 ? -16.667 10.415 27.770 1.00 97.56 417 THR A O 1
ATOM 3224 N N . LEU A 1 418 ? -14.538 10.865 27.196 1.00 96.50 418 LEU A N 1
ATOM 3225 C CA . LEU A 1 418 ? -14.768 12.214 26.662 1.00 96.50 418 LEU A CA 1
ATOM 3226 C C . LEU A 1 418 ? -14.885 12.215 25.132 1.00 96.50 418 LEU A C 1
ATOM 3228 O O . LEU A 1 418 ? -15.179 13.250 24.541 1.00 96.50 418 LEU A O 1
ATOM 3232 N N . ASP A 1 419 ? -14.637 11.074 24.488 1.00 95.31 419 ASP A N 1
ATOM 3233 C CA . ASP A 1 419 ? -14.766 10.956 23.044 1.00 95.31 419 ASP A CA 1
ATOM 3234 C C . ASP A 1 419 ? -16.258 11.007 22.657 1.00 95.31 419 ASP A C 1
ATOM 3236 O O . ASP A 1 419 ? -17.110 10.465 23.377 1.00 95.31 419 ASP A O 1
ATOM 3240 N N . PRO A 1 420 ? -16.613 11.628 21.518 1.00 92.38 420 PRO A N 1
ATOM 3241 C CA . PRO A 1 420 ? -17.959 11.498 20.981 1.00 92.38 420 PRO A CA 1
ATOM 3242 C C . PRO A 1 420 ? -18.188 10.036 20.588 1.00 92.38 420 PRO A C 1
ATOM 3244 O O . PRO A 1 420 ? -17.464 9.515 19.759 1.00 92.38 420 PRO A O 1
ATOM 3247 N N . VAL A 1 421 ? -19.194 9.352 21.133 1.00 94.12 421 VAL A N 1
ATOM 3248 C CA . VAL A 1 421 ? -19.474 7.954 20.757 1.00 94.12 421 VAL A CA 1
ATOM 3249 C C . VAL A 1 421 ? -20.638 7.925 19.772 1.00 94.12 421 VAL A C 1
ATOM 3251 O O . VAL A 1 421 ? -21.759 8.292 20.126 1.00 94.12 421 VAL A O 1
ATOM 3254 N N . ARG A 1 422 ? -20.374 7.520 18.523 1.00 93.88 422 ARG A N 1
ATOM 3255 C CA . ARG A 1 422 ? -21.391 7.387 17.457 1.00 93.88 422 ARG A CA 1
ATOM 3256 C C . ARG A 1 422 ? -21.677 5.941 17.063 1.00 93.88 422 ARG A C 1
ATOM 3258 O O . ARG A 1 422 ? -22.495 5.699 16.179 1.00 93.88 422 ARG A O 1
ATOM 3265 N N . LEU A 1 423 ? -21.009 4.994 17.710 1.00 94.12 423 LEU A N 1
ATOM 3266 C CA . LEU A 1 423 ? -21.258 3.573 17.529 1.00 94.12 423 LEU A CA 1
ATOM 3267 C C . LEU A 1 423 ? -22.646 3.214 18.068 1.00 94.12 423 LEU A C 1
ATOM 3269 O O . LEU A 1 423 ? -23.048 3.684 19.132 1.00 94.12 423 LEU A O 1
ATOM 3273 N N . ALA A 1 424 ? -23.370 2.387 17.319 1.00 95.00 424 ALA A N 1
ATOM 3274 C CA . ALA A 1 424 ? -24.683 1.910 17.723 1.00 95.00 424 ALA A CA 1
ATOM 3275 C C . ALA A 1 424 ? -24.575 0.907 18.881 1.00 95.00 424 ALA A C 1
ATOM 3277 O O . ALA A 1 424 ? -23.545 0.244 19.054 1.00 95.00 424 ALA A O 1
ATOM 3278 N N . ASP A 1 425 ? -25.668 0.738 19.617 1.00 95.31 425 ASP A N 1
ATOM 3279 C CA . ASP A 1 425 ? -25.837 -0.425 20.487 1.00 95.31 425 ASP A CA 1
ATOM 3280 C C . ASP A 1 425 ? -25.695 -1.721 19.653 1.00 95.31 425 ASP A C 1
ATOM 3282 O O . ASP A 1 425 ? -25.853 -1.712 18.429 1.00 95.31 425 ASP A O 1
ATOM 3286 N N . ASP A 1 426 ? -25.303 -2.819 20.294 1.00 95.00 426 ASP A N 1
ATOM 3287 C CA . ASP A 1 426 ? -24.954 -4.116 19.689 1.00 95.00 426 ASP A CA 1
ATOM 3288 C C . ASP A 1 426 ? -23.696 -4.100 18.786 1.00 95.00 426 ASP A C 1
ATOM 3290 O O . ASP A 1 426 ? -23.319 -5.112 18.179 1.00 95.00 426 ASP A O 1
ATOM 3294 N N . THR A 1 427 ? -22.976 -2.971 18.703 1.00 96.19 427 THR A N 1
ATOM 3295 C CA . THR A 1 427 ? -21.691 -2.915 17.990 1.00 96.19 427 THR A CA 1
ATOM 3296 C C . THR A 1 427 ? -20.671 -3.810 18.689 1.00 96.19 427 THR A C 1
ATOM 3298 O O . THR A 1 427 ? -20.334 -3.608 19.857 1.00 96.19 427 THR A O 1
ATOM 3301 N N . LYS A 1 428 ? -20.131 -4.786 17.954 1.00 96.62 428 LYS A N 1
ATOM 3302 C CA . LYS A 1 428 ? -19.047 -5.660 18.420 1.00 96.62 428 LYS A CA 1
ATOM 3303 C C . LYS A 1 428 ? -17.733 -4.897 18.435 1.00 96.62 428 LYS A C 1
ATOM 3305 O O . LYS A 1 428 ? -17.463 -4.122 17.524 1.00 96.62 428 LYS A O 1
ATOM 3310 N N . LEU A 1 429 ? -16.903 -5.157 19.435 1.00 96.56 429 LEU A N 1
ATOM 3311 C CA . LEU A 1 429 ? -15.682 -4.412 19.705 1.00 96.56 429 LEU A CA 1
ATOM 3312 C C . LEU A 1 429 ? -14.472 -5.335 19.867 1.00 96.56 429 LEU A C 1
ATOM 3314 O O . LEU A 1 429 ? -14.558 -6.413 20.462 1.00 96.56 429 LEU A O 1
ATOM 3318 N N . ILE A 1 430 ? -13.326 -4.848 19.404 1.00 95.44 430 ILE A N 1
ATOM 3319 C CA . ILE A 1 430 ? -11.981 -5.325 19.738 1.00 95.44 430 ILE A CA 1
ATOM 3320 C C . ILE A 1 430 ? -11.222 -4.220 20.473 1.00 95.44 430 ILE A C 1
ATOM 3322 O O . ILE A 1 430 ? -11.592 -3.048 20.409 1.00 95.44 430 ILE A O 1
ATOM 3326 N N . SER A 1 431 ? -10.151 -4.582 21.178 1.00 95.25 431 SER A N 1
ATOM 3327 C CA . SER A 1 431 ? -9.360 -3.619 21.945 1.00 95.25 431 SER A CA 1
ATOM 3328 C C . SER A 1 431 ? -7.857 -3.817 21.731 1.00 95.25 431 SER A C 1
ATOM 3330 O O . SER A 1 431 ? -7.372 -4.933 21.931 1.00 95.25 431 SER A O 1
ATOM 3332 N N . PRO A 1 432 ? -7.103 -2.760 21.366 1.00 93.56 432 PRO A N 1
ATOM 3333 C CA . PRO A 1 432 ? -5.643 -2.812 21.279 1.00 93.56 432 PRO A CA 1
ATOM 3334 C C . PRO A 1 432 ? -4.957 -2.718 22.650 1.00 93.56 432 PRO A C 1
ATOM 3336 O O . PRO A 1 432 ? -3.771 -3.023 22.764 1.00 93.56 432 PRO A O 1
ATOM 3339 N N . THR A 1 433 ? -5.691 -2.307 23.691 1.00 94.12 433 THR A N 1
ATOM 3340 C CA . THR A 1 433 ? -5.202 -2.170 25.075 1.00 94.12 433 THR A CA 1
ATOM 3341 C C . THR A 1 433 ? -5.491 -3.397 25.941 1.00 94.12 433 THR A C 1
ATOM 3343 O O . THR A 1 433 ? -5.099 -3.420 27.104 1.00 94.12 433 THR A O 1
ATOM 3346 N N . MET A 1 434 ? -6.191 -4.400 25.401 1.00 94.06 434 MET A N 1
ATOM 3347 C CA . MET A 1 434 ? -6.516 -5.651 26.093 1.00 94.06 434 MET A CA 1
ATOM 3348 C C . MET A 1 434 ? -5.762 -6.842 25.487 1.00 94.06 434 MET A C 1
ATOM 3350 O O . MET A 1 434 ? -5.301 -6.761 24.345 1.00 94.06 434 MET A O 1
ATOM 3354 N N . PRO A 1 435 ? -5.641 -7.969 26.219 1.00 91.31 435 PRO A N 1
ATOM 3355 C CA . PRO A 1 435 ? -4.974 -9.160 25.711 1.00 91.31 435 PRO A CA 1
ATOM 3356 C C . PRO A 1 435 ? -5.559 -9.667 24.379 1.00 91.31 435 PRO A C 1
ATOM 3358 O O . PRO A 1 435 ? -6.765 -9.523 24.133 1.00 91.31 435 PRO A O 1
ATOM 3361 N N . PRO A 1 436 ? -4.740 -10.322 23.530 1.00 88.00 436 PRO A N 1
ATOM 3362 C CA . PRO A 1 436 ? -5.189 -10.858 22.250 1.00 88.00 436 PRO A CA 1
ATOM 3363 C C . PRO A 1 436 ? -6.438 -11.738 22.372 1.00 88.00 436 PRO A C 1
ATOM 3365 O O . PRO A 1 436 ? -6.530 -12.621 23.226 1.00 88.00 436 PRO A O 1
ATOM 3368 N N . GLY A 1 437 ? -7.405 -11.506 21.482 1.00 88.25 437 GLY A N 1
ATOM 3369 C CA . GLY A 1 437 ? -8.677 -12.228 21.456 1.00 88.25 437 GLY A CA 1
ATOM 3370 C C . GLY A 1 437 ? -9.770 -11.646 22.357 1.00 88.25 437 GLY A C 1
ATOM 3371 O O . GLY A 1 437 ? -10.885 -12.170 22.321 1.00 88.25 437 GLY A O 1
ATOM 3372 N N . HIS A 1 438 ? -9.493 -10.583 23.125 1.00 93.38 438 HIS A N 1
ATOM 3373 C CA . HIS A 1 438 ? -10.521 -9.822 23.838 1.00 93.38 438 HIS A CA 1
ATOM 3374 C C . HIS A 1 438 ? -11.580 -9.295 22.861 1.00 93.38 438 HIS A C 1
ATOM 3376 O O . HIS A 1 438 ? -11.255 -8.648 21.863 1.00 93.38 438 HIS A O 1
ATOM 3382 N N . LYS A 1 439 ? -12.849 -9.584 23.164 1.00 94.94 439 LYS A N 1
ATOM 3383 C CA . LYS A 1 439 ? -14.009 -9.106 22.408 1.00 94.94 439 LYS A CA 1
ATOM 3384 C C . LYS A 1 439 ? -15.065 -8.581 23.360 1.00 94.94 439 LYS A C 1
ATOM 3386 O O . LYS A 1 439 ? -15.323 -9.213 24.387 1.00 94.94 439 LYS A O 1
ATOM 3391 N N . ALA A 1 440 ? -15.703 -7.485 22.982 1.00 96.31 440 ALA A N 1
ATOM 3392 C CA . ALA A 1 440 ? -16.806 -6.890 23.720 1.00 96.31 440 ALA A CA 1
ATOM 3393 C C . ALA A 1 440 ? -17.945 -6.483 22.775 1.00 96.31 440 ALA A C 1
ATOM 3395 O O . ALA A 1 440 ? -17.845 -6.655 21.561 1.00 96.31 440 ALA A O 1
ATOM 3396 N N . GLU A 1 441 ? -19.041 -5.998 23.333 1.00 97.25 441 GLU A N 1
ATOM 3397 C CA . GLU A 1 441 ? -20.217 -5.516 22.612 1.00 97.25 441 GLU A CA 1
ATOM 3398 C C . GLU A 1 441 ? -20.825 -4.333 23.369 1.00 97.25 441 GLU A C 1
ATOM 3400 O O . GLU A 1 441 ? -20.858 -4.352 24.603 1.00 97.25 441 GLU A O 1
ATOM 3405 N N . ILE A 1 442 ? -21.263 -3.294 22.655 1.00 97.69 442 ILE A N 1
ATOM 3406 C CA . ILE A 1 442 ? -21.939 -2.141 23.263 1.00 97.69 442 ILE A CA 1
ATOM 3407 C C . ILE A 1 442 ? -23.353 -2.555 23.659 1.00 97.69 442 ILE A C 1
ATOM 3409 O O . ILE A 1 442 ? -24.124 -3.003 22.824 1.00 97.69 442 ILE A O 1
ATOM 3413 N N . VAL A 1 443 ? -23.699 -2.379 24.931 1.00 97.50 443 VAL A N 1
ATOM 3414 C CA . VAL A 1 443 ? -25.057 -2.627 25.438 1.00 97.50 443 VAL A CA 1
ATOM 3415 C C . VAL A 1 443 ? -25.895 -1.355 25.396 1.00 97.50 443 VAL A C 1
ATOM 3417 O O . VAL A 1 443 ? -27.083 -1.411 25.106 1.00 97.50 443 VAL A O 1
ATOM 3420 N N . SER A 1 444 ? -25.295 -0.222 25.758 1.00 96.88 444 SER A N 1
ATOM 3421 C CA . SER A 1 444 ? -25.974 1.074 25.764 1.00 96.88 444 SER A CA 1
ATOM 3422 C C . SER A 1 444 ? -24.973 2.212 25.892 1.00 96.88 444 SER A C 1
ATOM 3424 O O . SER A 1 444 ? -24.016 2.102 26.669 1.00 96.88 444 SER A O 1
ATOM 3426 N N . THR A 1 445 ? -25.261 3.340 25.248 1.00 96.56 445 THR A N 1
ATOM 3427 C CA . THR A 1 445 ? -24.513 4.593 25.420 1.00 96.56 445 THR A CA 1
ATOM 3428 C C . THR A 1 445 ? -25.401 5.691 26.000 1.00 96.56 445 THR A C 1
ATOM 3430 O O . THR A 1 445 ? -26.448 6.015 25.443 1.00 96.56 445 THR A O 1
ATOM 3433 N N . ILE A 1 446 ? -24.978 6.295 27.113 1.00 95.94 446 ILE A N 1
ATOM 3434 C CA . ILE A 1 446 ? -25.709 7.375 27.792 1.00 95.94 446 ILE A CA 1
ATOM 3435 C C . ILE A 1 446 ? -24.813 8.611 27.871 1.00 95.94 446 ILE A C 1
ATOM 3437 O O . ILE A 1 446 ? -23.643 8.509 28.233 1.00 95.94 446 ILE A O 1
ATOM 3441 N N . ARG A 1 447 ? -25.351 9.794 27.554 1.00 92.56 447 ARG A N 1
ATOM 3442 C CA . ARG A 1 447 ? -24.629 11.057 27.767 1.00 92.56 447 ARG A CA 1
ATOM 3443 C C . ARG A 1 447 ? -24.625 11.442 29.243 1.00 92.56 447 ARG A C 1
ATOM 3445 O O . ARG A 1 447 ? -25.666 11.401 29.892 1.00 92.56 447 ARG A O 1
ATOM 3452 N N . ASP A 1 448 ? -23.473 11.882 29.727 1.00 91.38 448 ASP A N 1
ATOM 3453 C CA . ASP A 1 448 ? -23.250 12.372 31.084 1.00 91.38 448 ASP A CA 1
ATOM 3454 C C . ASP A 1 448 ? -22.442 13.681 31.043 1.00 91.38 448 ASP A C 1
ATOM 3456 O O . ASP A 1 448 ? -21.207 13.696 31.091 1.00 91.38 448 ASP A O 1
ATOM 3460 N N . GLY A 1 449 ? -23.160 14.798 30.886 1.00 90.62 449 GLY A N 1
ATOM 3461 C CA . GLY A 1 449 ? -22.564 16.113 30.644 1.00 90.62 449 GLY A CA 1
ATOM 3462 C C . GLY A 1 449 ? -21.758 16.136 29.342 1.00 90.62 449 GLY A C 1
ATOM 3463 O O . GLY A 1 449 ? -22.280 15.793 28.283 1.00 90.62 449 GLY A O 1
ATOM 3464 N N . GLU A 1 450 ? -20.483 16.513 29.443 1.00 89.50 450 GLU A N 1
ATOM 3465 C CA . GLU A 1 450 ? -19.512 16.511 28.333 1.00 89.50 450 GLU A CA 1
ATOM 3466 C C . GLU A 1 450 ? -18.932 15.114 28.030 1.00 89.50 450 GLU A C 1
ATOM 3468 O O . GLU A 1 450 ? -18.166 14.949 27.086 1.00 89.50 450 GLU A O 1
ATOM 3473 N N . ALA A 1 451 ? -19.264 14.101 28.835 1.00 94.25 451 ALA A N 1
ATOM 3474 C CA . ALA A 1 451 ? -18.779 12.736 28.676 1.00 94.25 451 ALA A CA 1
ATOM 3475 C C . ALA A 1 451 ? -19.882 11.792 28.176 1.00 94.25 451 ALA A C 1
ATOM 3477 O O . ALA A 1 451 ? -21.077 12.080 28.254 1.00 94.25 451 ALA A O 1
ATOM 3478 N N . SER A 1 452 ? -19.472 10.611 27.720 1.00 95.69 452 SER A N 1
ATOM 3479 C CA . SER A 1 452 ? -20.353 9.471 27.475 1.00 95.69 452 SER A CA 1
ATOM 3480 C C . SER A 1 452 ? -20.032 8.339 28.451 1.00 95.69 452 SER A C 1
ATOM 3482 O O . SER A 1 452 ? -18.868 8.045 28.737 1.00 95.69 452 SER A O 1
ATOM 3484 N N . LEU A 1 453 ? -21.078 7.697 28.959 1.00 97.56 453 LEU A N 1
ATOM 3485 C CA . LEU A 1 453 ? -21.024 6.456 29.718 1.00 97.56 453 LEU A CA 1
ATOM 3486 C C . LEU A 1 453 ? -21.432 5.313 28.787 1.00 97.56 453 LEU A C 1
ATOM 3488 O O . LEU A 1 453 ? -22.602 5.175 28.425 1.00 97.56 453 LEU A O 1
ATOM 3492 N N . VAL A 1 454 ? -20.454 4.509 28.379 1.00 97.94 454 VAL A N 1
ATOM 3493 C CA . VAL A 1 454 ? -20.648 3.375 27.471 1.00 97.94 454 VAL A CA 1
ATOM 3494 C C . VAL A 1 454 ? -20.654 2.094 28.287 1.00 97.94 454 VAL A C 1
ATOM 3496 O O . VAL A 1 454 ? -19.647 1.723 28.892 1.00 97.94 454 VAL A O 1
ATOM 3499 N N . THR A 1 455 ? -21.788 1.402 28.307 1.00 97.94 455 THR A N 1
ATOM 3500 C CA . THR A 1 455 ? -21.874 0.069 28.903 1.00 97.94 455 THR A CA 1
ATOM 3501 C C . THR A 1 455 ? -21.425 -0.954 27.873 1.00 97.94 455 THR A C 1
ATOM 3503 O O . THR A 1 455 ? -22.032 -1.059 26.807 1.00 97.94 455 THR A O 1
ATOM 3506 N N . VAL A 1 456 ? -20.391 -1.729 28.194 1.00 97.38 456 VAL A N 1
ATOM 3507 C CA . VAL A 1 456 ? -19.877 -2.801 27.336 1.00 97.38 456 VAL A CA 1
ATOM 3508 C C . VAL A 1 456 ? -20.000 -4.158 28.023 1.00 97.38 456 VAL A C 1
ATOM 3510 O O . VAL A 1 456 ? -19.787 -4.293 29.228 1.00 97.38 456 VAL A O 1
ATOM 3513 N N . GLU A 1 457 ? -20.341 -5.184 27.254 1.00 96.25 457 GLU A N 1
ATOM 3514 C CA . GLU A 1 457 ? -20.377 -6.577 27.695 1.00 96.25 457 GLU A CA 1
ATOM 3515 C C . GLU A 1 457 ? -19.222 -7.353 27.055 1.00 96.25 457 GLU A C 1
ATOM 3517 O O . GLU A 1 457 ? -19.062 -7.346 25.838 1.00 96.25 457 GLU A O 1
ATOM 3522 N N . VAL A 1 458 ? -18.410 -8.050 27.853 1.00 94.50 458 VAL A N 1
ATOM 3523 C CA . VAL A 1 458 ? -17.298 -8.863 27.340 1.00 94.50 458 VAL A CA 1
ATOM 3524 C C . VAL A 1 458 ? -17.840 -10.178 26.775 1.00 94.50 458 VAL A C 1
ATOM 3526 O O . VAL A 1 458 ? -18.436 -10.996 27.484 1.00 94.50 458 VAL A O 1
ATOM 3529 N N . THR A 1 459 ? -17.606 -10.412 25.485 1.00 92.12 459 THR A N 1
ATOM 3530 C CA . THR A 1 459 ? -18.155 -11.548 24.732 1.00 92.12 459 THR A CA 1
ATOM 3531 C C . THR A 1 459 ? -17.127 -12.643 24.438 1.00 92.12 459 THR A C 1
ATOM 3533 O O . THR A 1 459 ? -17.523 -13.797 24.225 1.00 92.12 459 THR A O 1
ATOM 3536 N N . GLY A 1 460 ? -15.825 -12.330 24.477 1.00 89.25 460 GLY A N 1
ATOM 3537 C CA . GLY A 1 460 ? -14.737 -13.255 24.141 1.00 89.25 460 GLY A CA 1
ATOM 3538 C C . GLY A 1 460 ? -13.375 -12.872 24.734 1.00 89.25 460 GLY A C 1
ATOM 3539 O O . GLY A 1 460 ? -13.223 -11.822 25.347 1.00 89.25 460 GLY A O 1
ATOM 3540 N N . GLY A 1 461 ? -12.383 -13.758 24.583 1.00 82.69 461 GLY A N 1
ATOM 3541 C CA . GLY A 1 461 ? -11.004 -13.533 25.058 1.00 82.69 461 GLY A CA 1
ATOM 3542 C C . GLY A 1 461 ? -10.746 -13.838 26.535 1.00 82.69 461 GLY A C 1
ATOM 3543 O O . GLY A 1 461 ? -9.644 -13.628 27.026 1.00 82.69 461 GLY A O 1
ATOM 3544 N N . MET A 1 462 ? -11.730 -14.398 27.242 1.00 82.06 462 MET A N 1
ATOM 3545 C CA . MET A 1 462 ? -11.651 -14.688 28.683 1.00 82.06 462 MET A CA 1
ATOM 3546 C C . MET A 1 462 ? -11.003 -16.042 29.035 1.00 82.06 462 MET A C 1
ATOM 3548 O O . MET A 1 462 ? -10.909 -16.395 30.207 1.00 82.06 462 MET A O 1
ATOM 3552 N N . GLY A 1 463 ? -10.545 -16.820 28.045 1.00 69.50 463 GLY A N 1
ATOM 3553 C CA . GLY A 1 463 ? -10.003 -18.172 28.242 1.00 69.50 463 GLY A CA 1
ATOM 3554 C C . GLY A 1 463 ? -11.051 -19.292 28.184 1.00 69.50 463 GLY A C 1
ATOM 3555 O O . GLY A 1 463 ? -12.175 -19.090 27.730 1.00 69.50 463 GLY A O 1
ATOM 3556 N N . SER A 1 464 ? -10.662 -20.506 28.597 1.00 61.03 464 SER A N 1
ATOM 3557 C CA . SER A 1 464 ? -11.549 -21.676 28.634 1.00 61.03 464 SER A CA 1
ATOM 3558 C C . SER A 1 464 ? -11.952 -22.001 30.076 1.00 61.03 464 SER A C 1
ATOM 3560 O O . SER A 1 464 ? -11.109 -21.984 30.964 1.00 61.03 464 SER A O 1
ATOM 3562 N N . ARG A 1 465 ? -13.238 -22.342 30.265 1.00 55.91 465 ARG A N 1
ATOM 3563 C CA . ARG A 1 465 ? -13.917 -22.740 31.522 1.00 55.91 465 ARG A CA 1
ATOM 3564 C C . ARG A 1 465 ? -14.310 -21.600 32.466 1.00 55.91 465 ARG A C 1
ATOM 3566 O O . ARG A 1 465 ? -13.554 -21.297 33.368 1.00 55.91 465 ARG A O 1
ATOM 3573 N N . GLY A 1 466 ? -15.549 -21.108 32.326 1.00 57.28 466 GLY A N 1
ATOM 3574 C CA . GLY A 1 466 ? -16.435 -20.592 33.396 1.00 57.28 466 GLY A CA 1
ATOM 3575 C C . GLY A 1 466 ? -16.015 -19.347 34.193 1.00 57.28 466 GLY A C 1
ATOM 3576 O O . GLY A 1 466 ? -16.868 -18.519 34.494 1.00 57.28 466 GLY A O 1
ATOM 3577 N N . THR A 1 467 ? -14.732 -19.205 34.488 1.00 64.19 467 THR A N 1
ATOM 3578 C CA . THR A 1 467 ? -14.089 -18.138 35.235 1.00 64.19 467 THR A CA 1
ATOM 3579 C C . THR A 1 467 ? -13.142 -17.417 34.276 1.00 64.19 467 THR A C 1
ATOM 3581 O O . THR A 1 467 ? -12.283 -18.073 33.677 1.00 64.19 467 THR A O 1
ATOM 3584 N N . PRO A 1 468 ? -13.294 -16.097 34.080 1.00 68.38 468 PRO A N 1
ATOM 3585 C CA . PRO A 1 468 ? -12.363 -15.328 33.267 1.00 68.38 468 PRO A CA 1
ATOM 3586 C C . PRO A 1 468 ? -10.926 -15.465 33.780 1.00 68.38 468 PRO A C 1
ATOM 3588 O O . PRO A 1 468 ? -10.692 -15.491 34.990 1.00 68.38 468 PRO A O 1
ATOM 3591 N N . LYS A 1 469 ? -9.955 -15.548 32.864 1.00 76.25 469 LYS A N 1
ATOM 3592 C CA . LYS A 1 469 ? -8.532 -15.484 33.223 1.00 76.25 469 LYS A CA 1
ATOM 3593 C C . LYS A 1 469 ? -8.228 -14.166 33.960 1.00 76.25 469 LYS A C 1
ATOM 3595 O O . LYS A 1 469 ? -8.836 -13.147 33.608 1.00 76.25 469 LYS A O 1
ATOM 3600 N N . PRO A 1 470 ? -7.272 -14.155 34.909 1.00 71.62 470 PRO A N 1
ATOM 3601 C CA . PRO A 1 470 ? -6.719 -12.909 35.440 1.00 71.62 470 PRO A CA 1
ATOM 3602 C C . PRO A 1 470 ? -6.351 -11.960 34.289 1.00 71.62 470 PRO A C 1
ATOM 3604 O O . PRO A 1 470 ? -5.909 -12.424 33.236 1.00 71.62 470 PRO A O 1
ATOM 3607 N N . ASP A 1 471 ? -6.632 -10.668 34.455 1.00 79.75 471 ASP A N 1
ATOM 3608 C CA . ASP A 1 471 ? -6.357 -9.586 33.489 1.00 79.75 471 ASP A CA 1
ATOM 3609 C C . ASP A 1 471 ? -7.141 -9.628 32.159 1.00 79.75 471 ASP A C 1
ATOM 3611 O O . ASP A 1 471 ? -6.980 -8.756 31.305 1.00 79.75 471 ASP A O 1
ATOM 3615 N N . SER A 1 472 ? -8.039 -10.603 31.962 1.00 82.69 472 SER A N 1
ATOM 3616 C CA . SER A 1 472 ? -8.896 -10.659 30.761 1.00 82.69 472 SER A CA 1
ATOM 3617 C C . SER A 1 472 ? -10.116 -9.734 30.825 1.00 82.69 472 SER A C 1
ATOM 3619 O O . SER A 1 472 ? -10.676 -9.372 29.784 1.00 82.69 472 SER A O 1
ATOM 3621 N N . VAL A 1 473 ? -10.509 -9.347 32.042 1.00 87.25 473 VAL A N 1
ATOM 3622 C CA . VAL A 1 473 ? -11.584 -8.394 32.331 1.00 87.25 473 VAL A CA 1
ATOM 3623 C C . VAL A 1 473 ? -10.947 -7.133 32.924 1.00 87.25 473 VAL A C 1
ATOM 3625 O O . VAL A 1 473 ? -10.254 -7.251 33.934 1.00 87.25 473 VAL A O 1
ATOM 3628 N N . PRO A 1 474 ? -11.164 -5.951 32.323 1.00 90.06 474 PRO A N 1
ATOM 3629 C CA . PRO A 1 474 ? -10.657 -4.682 32.833 1.00 90.06 474 PRO A CA 1
ATOM 3630 C C . PRO A 1 474 ? -11.079 -4.401 34.279 1.00 90.06 474 PRO A C 1
ATOM 3632 O O . PRO A 1 474 ? -12.243 -4.599 34.637 1.00 90.06 474 PRO A O 1
ATOM 3635 N N . ALA A 1 475 ? -10.151 -3.897 35.092 1.00 91.31 475 ALA A N 1
ATOM 3636 C CA . ALA A 1 475 ? -10.435 -3.459 36.458 1.00 91.31 475 ALA A CA 1
ATOM 3637 C C . ALA A 1 475 ? -10.979 -2.020 36.494 1.00 91.31 475 ALA A C 1
ATOM 3639 O O . ALA A 1 475 ? -10.719 -1.219 35.596 1.00 91.31 475 ALA A O 1
ATOM 3640 N N . ILE A 1 476 ? -11.696 -1.664 37.565 1.00 95.81 476 ILE A N 1
ATOM 3641 C CA . ILE A 1 476 ? -12.102 -0.273 37.820 1.00 95.81 476 ILE A CA 1
ATOM 3642 C C . ILE A 1 476 ? -10.849 0.612 37.906 1.00 95.81 476 ILE A C 1
ATOM 3644 O O . ILE A 1 476 ? -9.853 0.238 38.522 1.00 95.81 476 ILE A O 1
ATOM 3648 N N . GLY A 1 477 ? -10.893 1.780 37.265 1.00 95.25 477 GLY A N 1
ATOM 3649 C CA . GLY A 1 477 ? -9.771 2.711 37.138 1.00 95.25 477 GLY A CA 1
ATOM 3650 C C . GLY A 1 477 ? -8.826 2.414 35.969 1.00 95.25 477 GLY A C 1
ATOM 3651 O O . GLY A 1 477 ? -8.016 3.271 35.621 1.00 95.25 477 GLY A O 1
ATOM 3652 N N . GLN A 1 478 ? -8.933 1.249 35.323 1.00 95.62 478 GLN A N 1
ATOM 3653 C CA . GLN A 1 478 ? -8.128 0.925 34.146 1.00 95.62 478 GLN A CA 1
ATOM 3654 C C . GLN A 1 478 ? -8.584 1.737 32.928 1.00 95.62 478 GLN A C 1
ATOM 3656 O O . GLN A 1 478 ? -9.780 1.938 32.710 1.00 95.62 478 GLN A O 1
ATOM 3661 N N . HIS A 1 479 ? -7.628 2.173 32.108 1.00 96.19 479 HIS A N 1
ATOM 3662 C CA . HIS A 1 479 ? -7.906 2.820 30.830 1.00 96.19 479 HIS A CA 1
ATOM 3663 C C . HIS A 1 479 ? -7.989 1.781 29.704 1.00 96.19 479 HIS A C 1
ATOM 3665 O O . HIS A 1 479 ? -7.110 0.927 29.575 1.00 96.19 479 HIS A O 1
ATOM 3671 N N . VAL A 1 480 ? -9.026 1.869 28.874 1.00 96.56 480 VAL A N 1
ATOM 3672 C CA . VAL A 1 480 ? -9.271 0.964 27.744 1.00 96.56 480 V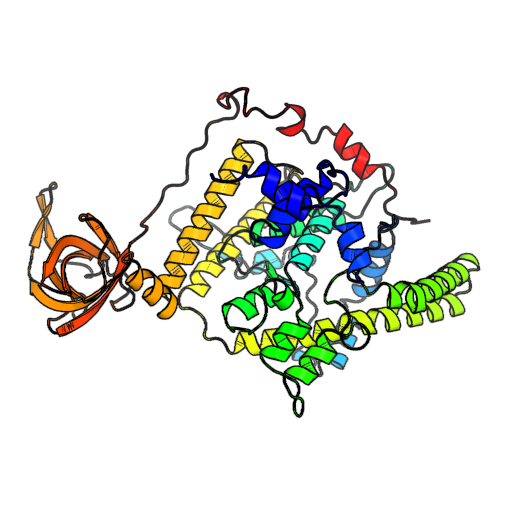AL A CA 1
ATOM 3673 C C . VAL A 1 480 ? -9.576 1.751 26.476 1.00 96.56 480 VAL A C 1
ATOM 3675 O O . VAL A 1 480 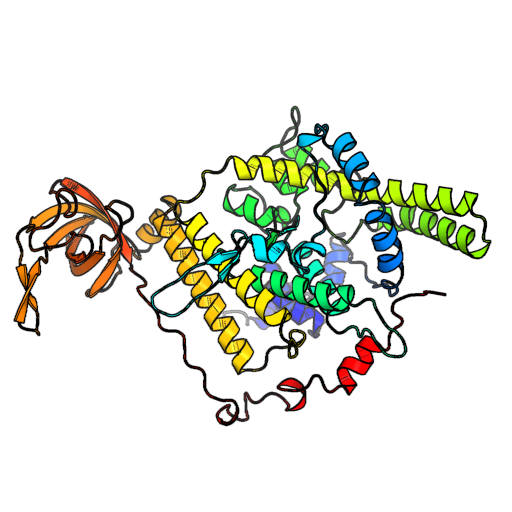? -10.164 2.827 26.533 1.00 96.56 480 VAL A O 1
ATOM 3678 N N . ALA A 1 481 ? -9.195 1.202 25.327 1.00 96.94 481 ALA A N 1
ATOM 3679 C CA . ALA A 1 481 ? -9.608 1.683 24.014 1.00 96.94 481 ALA A CA 1
ATOM 3680 C C . ALA A 1 481 ? -10.378 0.586 23.277 1.00 96.94 481 ALA A C 1
ATOM 3682 O O . ALA A 1 481 ? -9.972 -0.578 23.312 1.00 96.94 481 ALA A O 1
ATOM 3683 N N . TYR A 1 482 ? -11.453 0.956 22.592 1.00 97.25 482 TYR A N 1
ATOM 3684 C CA . TYR A 1 482 ? -12.272 0.054 21.794 1.00 97.25 482 TYR A CA 1
ATOM 3685 C C . TYR A 1 482 ? -12.427 0.559 20.361 1.00 97.25 482 TYR A C 1
ATOM 3687 O O . TYR A 1 482 ? -12.557 1.756 20.105 1.00 97.25 482 TYR A O 1
ATOM 3695 N N . LEU A 1 483 ? -12.424 -0.404 19.444 1.00 96.19 483 LEU A N 1
ATOM 3696 C CA . LEU A 1 483 ? -12.604 -0.252 18.004 1.00 96.19 483 LEU A CA 1
ATOM 3697 C C . LEU A 1 483 ? -13.674 -1.251 17.540 1.00 96.19 483 LEU A C 1
ATOM 3699 O O . LEU A 1 483 ? -13.762 -2.334 18.130 1.00 96.19 483 LEU A O 1
ATOM 3703 N N . PRO A 1 484 ? -14.452 -0.956 16.489 1.00 94.12 484 PRO A N 1
ATOM 3704 C CA . PRO A 1 484 ? -15.426 -1.899 15.952 1.00 94.12 484 PRO A CA 1
ATOM 3705 C C . PRO A 1 484 ? -14.751 -3.179 15.430 1.00 94.12 484 PRO A C 1
ATOM 3707 O O . PRO A 1 484 ? -13.822 -3.139 14.622 1.00 94.12 484 PRO A O 1
ATOM 3710 N N . ASP A 1 485 ? -15.243 -4.339 15.872 1.00 92.19 485 ASP A N 1
ATOM 3711 C CA . ASP A 1 485 ? -14.867 -5.648 15.334 1.00 92.19 485 ASP A CA 1
ATOM 3712 C C . ASP A 1 485 ? -15.560 -5.844 13.986 1.00 92.19 485 ASP A C 1
ATOM 3714 O O . ASP A 1 485 ? -16.771 -6.068 13.911 1.00 92.19 485 ASP A O 1
ATOM 3718 N N . ARG A 1 486 ? -14.781 -5.815 12.905 1.00 81.56 486 ARG A N 1
ATOM 3719 C CA . ARG A 1 486 ? -15.294 -6.068 11.553 1.00 81.56 486 ARG A CA 1
ATOM 3720 C C . ARG A 1 486 ? -15.757 -7.516 11.350 1.00 81.56 486 ARG A C 1
ATOM 3722 O O . ARG A 1 486 ? -16.471 -7.790 10.383 1.00 81.56 486 ARG A O 1
ATOM 3729 N N . GLY A 1 487 ? -15.375 -8.428 12.247 1.00 77.69 487 GLY A N 1
ATOM 3730 C CA . GLY A 1 487 ? -15.804 -9.819 12.248 1.00 77.69 487 GLY A CA 1
ATOM 3731 C C . GLY A 1 487 ? -15.396 -10.608 11.001 1.00 77.69 487 GLY A C 1
ATOM 3732 O O . GLY A 1 487 ? -14.708 -10.129 10.100 1.00 77.69 487 GLY A O 1
ATOM 3733 N N . TRP A 1 488 ? -15.839 -11.865 10.953 1.00 77.31 488 TRP A N 1
ATOM 3734 C CA . TRP A 1 488 ? -15.709 -12.687 9.754 1.00 77.31 488 TRP A CA 1
ATOM 3735 C C . TRP A 1 488 ? -16.752 -12.265 8.718 1.00 77.31 488 TRP A C 1
ATOM 3737 O O . TRP A 1 488 ? -17.940 -12.179 9.035 1.00 77.31 488 TRP A O 1
ATOM 3747 N N . ARG A 1 489 ? -16.309 -12.039 7.478 1.00 79.81 489 ARG A N 1
ATOM 3748 C CA . ARG A 1 489 ? -17.178 -11.735 6.338 1.00 79.81 489 ARG A CA 1
ATOM 3749 C C . ARG A 1 489 ? -17.108 -12.897 5.341 1.00 79.81 489 ARG A C 1
ATOM 3751 O O . ARG A 1 489 ? -16.002 -13.212 4.897 1.00 79.81 489 ARG A O 1
ATOM 3758 N N . PRO A 1 490 ? -18.236 -13.536 4.979 1.00 75.38 490 PRO A N 1
ATOM 3759 C CA . PRO A 1 490 ? -18.228 -14.596 3.978 1.00 75.38 490 PRO A CA 1
ATOM 3760 C C . PRO A 1 490 ? -17.709 -14.076 2.635 1.00 75.38 490 PRO A C 1
ATOM 3762 O O . PRO A 1 490 ? -17.820 -12.887 2.313 1.00 75.38 490 PRO A O 1
ATOM 3765 N N . ALA A 1 491 ? -17.144 -14.971 1.827 1.00 76.56 491 ALA A N 1
ATOM 3766 C CA . ALA A 1 491 ? -16.882 -14.647 0.434 1.00 76.56 491 ALA A CA 1
ATOM 3767 C C . ALA A 1 491 ? -18.220 -14.321 -0.259 1.00 76.56 491 ALA A C 1
ATOM 3769 O O . ALA A 1 491 ? -19.182 -15.072 -0.081 1.00 76.56 491 ALA A O 1
ATOM 3770 N N . PRO A 1 492 ? -18.315 -13.200 -0.994 1.00 80.94 492 PRO A N 1
ATOM 3771 C CA . PRO A 1 492 ? -19.509 -12.903 -1.773 1.00 80.94 492 PRO A CA 1
ATOM 3772 C C . PRO A 1 492 ? -19.735 -14.006 -2.811 1.00 80.94 492 PRO A C 1
ATOM 3774 O O . PRO A 1 492 ? -18.793 -14.477 -3.453 1.00 80.94 492 PRO A O 1
ATOM 3777 N N . VAL A 1 493 ? -20.994 -14.402 -2.979 1.00 83.75 493 VAL A N 1
ATOM 3778 C CA . VAL A 1 493 ? -21.414 -15.298 -4.057 1.00 83.75 493 VAL A CA 1
ATOM 3779 C C . VAL A 1 493 ? -21.849 -14.420 -5.221 1.00 83.75 493 VAL A C 1
ATOM 3781 O O . VAL A 1 493 ? -22.746 -13.593 -5.073 1.00 83.75 493 VAL A O 1
ATOM 3784 N N . PHE A 1 494 ? -21.187 -14.577 -6.362 1.00 81.31 494 PHE A N 1
ATOM 3785 C CA . PHE A 1 494 ? -21.536 -13.866 -7.588 1.00 81.31 494 PHE A CA 1
ATOM 3786 C C . PHE A 1 494 ? -22.403 -14.762 -8.479 1.00 81.31 494 PHE A C 1
ATOM 3788 O O . PHE A 1 494 ? -22.185 -15.975 -8.469 1.00 81.31 494 PHE A O 1
ATOM 3795 N N . PRO A 1 495 ? -23.365 -14.191 -9.226 1.00 79.12 495 PRO A N 1
ATOM 3796 C CA . PRO A 1 495 ? -24.212 -14.957 -10.134 1.00 79.12 495 PRO A CA 1
ATOM 3797 C C . PRO A 1 495 ? -23.389 -15.617 -11.246 1.00 79.12 495 PRO A C 1
ATOM 3799 O O . PRO A 1 495 ? -22.327 -15.109 -11.614 1.00 79.12 495 PRO A O 1
ATOM 3802 N N . ASP A 1 496 ? -23.901 -16.717 -11.800 1.00 76.44 496 ASP A N 1
ATOM 3803 C CA . ASP A 1 496 ? -23.338 -17.311 -13.014 1.00 76.44 496 ASP A CA 1
ATOM 3804 C C . ASP A 1 496 ? -23.554 -16.394 -14.225 1.00 76.44 496 ASP A C 1
ATOM 3806 O O . ASP A 1 496 ? -24.414 -15.506 -14.217 1.00 76.44 496 ASP A O 1
ATOM 3810 N N . ARG A 1 497 ? -22.771 -16.620 -15.289 1.00 67.50 497 ARG A N 1
ATOM 3811 C CA . ARG A 1 497 ? -22.798 -15.798 -16.513 1.00 67.50 497 ARG A CA 1
ATOM 3812 C C . ARG A 1 497 ? -24.193 -15.698 -17.126 1.00 67.50 497 ARG A C 1
ATOM 3814 O O . ARG A 1 497 ? -24.584 -14.618 -17.557 1.00 67.50 497 ARG A O 1
ATOM 3821 N N . ASP A 1 498 ? -24.948 -16.789 -17.084 1.00 74.44 498 ASP A N 1
ATOM 3822 C CA . ASP A 1 498 ? -26.292 -16.888 -17.664 1.00 74.44 498 ASP A CA 1
ATOM 3823 C C . ASP A 1 498 ? -27.317 -15.969 -16.976 1.00 74.44 498 ASP A C 1
ATOM 3825 O O . ASP A 1 498 ? -28.376 -15.686 -17.532 1.00 74.44 498 ASP A O 1
ATOM 3829 N N . TYR A 1 499 ? -26.998 -15.470 -15.776 1.00 78.00 499 TYR A N 1
ATOM 3830 C CA . TYR A 1 499 ? -27.838 -14.549 -15.010 1.00 78.00 499 TYR A CA 1
ATOM 3831 C C . TYR A 1 499 ? -27.371 -13.091 -15.087 1.00 78.00 499 TYR A C 1
ATOM 3833 O O . TYR A 1 499 ? -27.958 -12.230 -14.425 1.00 78.00 499 TYR A O 1
ATOM 3841 N N . ILE A 1 500 ? -26.326 -12.781 -15.866 1.00 73.19 500 ILE A N 1
ATOM 3842 C CA . ILE A 1 500 ? -25.894 -11.395 -16.067 1.00 73.19 500 ILE A CA 1
ATOM 3843 C C . ILE A 1 500 ? -26.965 -10.675 -16.907 1.00 73.19 500 ILE A C 1
ATOM 3845 O O . ILE A 1 500 ? -27.261 -11.109 -18.022 1.00 73.19 500 ILE A O 1
ATOM 3849 N N . PRO A 1 501 ? -27.546 -9.557 -16.426 1.00 74.00 501 PRO A N 1
ATOM 3850 C CA . PRO A 1 501 ? -28.490 -8.778 -17.219 1.00 74.00 501 PRO A CA 1
ATOM 3851 C C . PRO A 1 501 ? -27.861 -8.338 -18.543 1.00 74.00 501 PRO A C 1
ATOM 3853 O O . PRO A 1 501 ? -26.694 -7.960 -18.567 1.00 74.00 501 PRO A O 1
ATOM 3856 N N . TRP A 1 502 ? -28.642 -8.284 -19.623 1.00 72.38 502 TRP A N 1
ATOM 3857 C CA . TRP A 1 502 ? -28.164 -7.881 -20.958 1.00 72.38 502 TRP A CA 1
ATOM 3858 C C . TRP A 1 502 ? -27.458 -6.511 -20.991 1.00 72.38 502 TRP A C 1
ATOM 3860 O O . TRP A 1 502 ? -26.655 -6.254 -21.875 1.00 72.38 502 TRP A O 1
ATOM 3870 N N . THR A 1 503 ? -27.727 -5.636 -20.017 1.00 69.94 503 THR A N 1
ATOM 3871 C CA . THR A 1 503 ? -27.059 -4.333 -19.846 1.00 69.94 503 THR A CA 1
ATOM 3872 C C . THR A 1 503 ? -25.630 -4.425 -19.299 1.00 69.94 503 THR A C 1
ATOM 3874 O O . THR A 1 503 ? -24.893 -3.448 -19.364 1.00 69.94 503 THR A O 1
ATOM 3877 N N . HIS A 1 504 ? -25.262 -5.570 -18.724 1.00 66.88 504 HIS A N 1
ATOM 3878 C CA . HIS A 1 504 ? -23.961 -5.866 -18.112 1.00 66.88 504 HIS A CA 1
ATOM 3879 C C . HIS A 1 504 ? -23.282 -7.081 -18.758 1.00 66.88 504 HIS A C 1
ATOM 3881 O O . HIS A 1 504 ? -22.116 -7.359 -18.475 1.00 66.88 504 HIS A O 1
ATOM 3887 N N . ALA A 1 505 ? -24.001 -7.816 -19.609 1.00 63.78 505 ALA A N 1
ATOM 3888 C CA . ALA A 1 505 ? -23.400 -8.728 -20.558 1.00 63.78 505 ALA A CA 1
ATOM 3889 C C . ALA A 1 505 ? -22.593 -7.851 -21.521 1.00 63.78 505 ALA A C 1
ATOM 3891 O O . ALA A 1 505 ? -23.162 -7.169 -22.369 1.00 63.78 505 ALA A O 1
ATOM 3892 N N . GLY A 1 506 ? -21.275 -7.778 -21.314 1.00 58.78 506 GLY A N 1
ATOM 3893 C CA . GLY A 1 506 ? -20.379 -7.184 -22.307 1.00 58.78 506 GLY A CA 1
ATOM 3894 C C . GLY A 1 506 ? -20.565 -7.878 -23.657 1.00 58.78 506 GLY A C 1
ATOM 3895 O O . GLY A 1 506 ? -21.187 -8.945 -23.718 1.00 58.78 506 GLY A O 1
ATOM 3896 N N . ASP A 1 507 ? -20.027 -7.298 -24.730 1.00 55.09 507 ASP A N 1
ATOM 3897 C CA . ASP A 1 507 ? -20.044 -7.980 -26.025 1.00 55.09 507 ASP A CA 1
ATOM 3898 C C . ASP A 1 507 ? -19.481 -9.407 -25.843 1.00 55.09 507 ASP A C 1
ATOM 3900 O O . ASP A 1 507 ? -18.523 -9.587 -25.079 1.00 55.09 507 ASP A O 1
ATOM 3904 N N . PRO A 1 508 ? -20.049 -10.449 -26.477 1.00 49.75 508 PRO A N 1
ATOM 3905 C CA . PRO A 1 508 ? -19.520 -11.812 -26.374 1.00 49.75 508 PRO A CA 1
ATOM 3906 C C . PRO A 1 508 ? -18.022 -11.877 -26.720 1.00 49.75 508 PRO A C 1
ATOM 3908 O O . PRO A 1 508 ? -17.284 -12.677 -26.145 1.00 49.75 508 PRO A O 1
ATOM 3911 N N . GLU A 1 509 ? -17.573 -10.967 -27.591 1.00 46.91 509 GLU A N 1
ATOM 3912 C CA . GLU A 1 509 ? -16.169 -10.742 -27.935 1.00 46.91 509 GLU A CA 1
ATOM 3913 C C . GLU A 1 509 ? -15.336 -10.221 -26.742 1.00 46.91 509 GLU A C 1
ATOM 3915 O O . GLU A 1 509 ? -14.223 -10.694 -26.520 1.00 46.91 509 GLU A O 1
ATOM 3920 N N . ASP A 1 510 ? -15.883 -9.327 -25.912 1.00 44.97 510 ASP A N 1
ATOM 3921 C CA . ASP A 1 510 ? -15.217 -8.723 -24.745 1.00 44.97 510 ASP A CA 1
ATOM 3922 C C . ASP A 1 510 ? -15.203 -9.639 -23.506 1.00 44.97 510 ASP A C 1
ATOM 3924 O O . ASP A 1 510 ? -14.311 -9.541 -22.659 1.00 44.97 510 ASP A O 1
ATOM 3928 N N . ALA A 1 511 ? -16.210 -10.507 -23.356 1.00 42.84 511 ALA A N 1
ATOM 3929 C CA . ALA A 1 511 ? -16.430 -11.263 -22.122 1.00 42.84 511 ALA A CA 1
ATOM 3930 C C . ALA A 1 511 ? -15.816 -12.674 -22.128 1.00 42.84 511 ALA A C 1
ATOM 3932 O O . ALA A 1 511 ? -15.683 -13.285 -21.061 1.00 42.84 511 ALA A O 1
ATOM 3933 N N . GLU A 1 512 ? -15.488 -13.249 -23.287 1.00 41.66 512 GLU A N 1
ATOM 3934 C CA . GLU A 1 512 ? -14.957 -14.621 -23.340 1.00 41.66 512 GLU A CA 1
ATOM 3935 C C . GLU A 1 512 ? -13.934 -14.899 -24.436 1.00 41.66 512 GLU A C 1
ATOM 3937 O O . GLU A 1 512 ? -13.413 -16.011 -24.511 1.00 41.66 512 GLU A O 1
ATOM 3942 N N . SER A 1 513 ? -13.553 -13.900 -25.226 1.00 36.47 513 SER A N 1
ATOM 3943 C CA . SER A 1 513 ? -12.596 -14.115 -26.292 1.00 36.47 513 SER A CA 1
ATOM 3944 C C . SER A 1 513 ? -11.389 -13.190 -26.125 1.00 36.47 513 SER A C 1
ATOM 3946 O O . SER A 1 513 ? -11.415 -11.993 -26.383 1.00 36.47 513 SER A O 1
ATOM 3948 N N . VAL A 1 514 ? -10.239 -13.794 -25.824 1.00 42.34 514 VAL A N 1
ATOM 3949 C CA . VAL A 1 514 ? -9.193 -13.615 -26.826 1.00 42.34 514 VAL A CA 1
ATOM 3950 C C . VAL A 1 514 ? -9.801 -14.234 -28.073 1.00 42.34 514 VAL A C 1
ATOM 3952 O O . VAL A 1 514 ? -9.720 -15.446 -28.250 1.00 42.34 514 VAL A O 1
ATOM 3955 N N . ASP A 1 515 ? -10.513 -13.446 -28.875 1.00 38.25 515 ASP A N 1
ATOM 3956 C CA . ASP A 1 515 ? -10.731 -13.870 -30.241 1.00 38.25 515 ASP A CA 1
ATOM 3957 C C . ASP A 1 515 ? -9.299 -14.027 -30.764 1.00 38.25 515 ASP A C 1
ATOM 3959 O O . ASP A 1 515 ? -8.517 -13.068 -30.649 1.00 38.25 515 ASP A O 1
ATOM 3963 N N . PRO A 1 516 ? -8.863 -15.213 -31.225 1.00 43.22 516 PRO A N 1
ATOM 3964 C CA . PRO A 1 516 ? -7.518 -15.388 -31.770 1.00 43.22 516 PRO A CA 1
ATOM 3965 C C . PRO A 1 516 ? -7.148 -14.284 -32.780 1.00 43.22 516 PRO A C 1
ATOM 3967 O O . PRO A 1 516 ? -5.968 -13.965 -32.915 1.00 43.22 516 PRO A O 1
ATOM 3970 N N . VAL A 1 517 ? -8.159 -13.636 -33.371 1.00 39.53 517 VAL A N 1
ATOM 3971 C CA . VAL A 1 517 ? -8.115 -12.486 -34.279 1.00 39.53 517 VAL A CA 1
ATOM 3972 C C . VAL A 1 517 ? -7.703 -11.143 -33.627 1.00 39.53 517 VAL A C 1
ATOM 3974 O O . VAL A 1 517 ? -7.038 -10.332 -34.273 1.00 39.53 517 VAL A O 1
ATOM 3977 N N . THR A 1 518 ? -8.034 -10.858 -32.359 1.00 40.50 518 THR A N 1
ATOM 3978 C CA . THR A 1 518 ? -7.577 -9.617 -31.679 1.00 40.50 518 THR A CA 1
ATOM 3979 C C . THR A 1 518 ? -6.211 -9.779 -31.016 1.00 40.50 518 THR A C 1
ATOM 3981 O O . THR A 1 518 ? -5.431 -8.825 -31.000 1.00 40.50 518 THR A O 1
ATOM 3984 N N . ALA A 1 519 ? -5.873 -10.988 -30.553 1.00 45.53 519 ALA A N 1
ATOM 3985 C CA . ALA A 1 519 ? -4.488 -11.339 -30.225 1.00 45.53 519 ALA A CA 1
ATOM 3986 C C . ALA A 1 519 ? -3.586 -11.381 -31.469 1.00 45.53 519 ALA A C 1
ATOM 3988 O O . ALA A 1 519 ? -2.391 -11.127 -31.345 1.00 45.53 519 ALA A O 1
ATOM 3989 N N . ASP A 1 520 ? -4.141 -11.649 -32.658 1.00 46.12 520 ASP A N 1
ATOM 3990 C CA . ASP A 1 520 ? -3.393 -11.601 -33.918 1.00 46.12 520 ASP A CA 1
ATOM 3991 C C . ASP A 1 520 ? -2.820 -10.206 -34.181 1.00 46.12 520 ASP A C 1
ATOM 3993 O O . ASP A 1 520 ? -1.648 -10.107 -34.515 1.00 46.12 520 ASP A O 1
ATOM 3997 N N . ARG A 1 521 ? -3.564 -9.112 -33.961 1.00 48.81 521 ARG A N 1
ATOM 3998 C CA . ARG A 1 521 ? -3.035 -7.759 -34.234 1.00 48.81 521 ARG A CA 1
ATOM 3999 C C . ARG A 1 521 ? -1.835 -7.384 -33.359 1.00 48.81 521 ARG A C 1
ATOM 4001 O O . ARG A 1 521 ? -0.838 -6.902 -33.888 1.00 48.81 521 ARG A O 1
ATOM 4008 N N . ASP A 1 522 ? -1.879 -7.665 -32.060 1.00 48.34 522 ASP A N 1
ATOM 4009 C CA . ASP A 1 522 ? -0.760 -7.349 -31.156 1.00 48.34 522 ASP A CA 1
ATOM 4010 C C . ASP A 1 522 ? 0.445 -8.285 -31.362 1.00 48.34 522 ASP A C 1
ATOM 4012 O O . ASP A 1 522 ? 1.582 -7.901 -31.088 1.00 48.34 522 ASP A O 1
ATOM 4016 N N . ALA A 1 523 ? 0.211 -9.504 -31.866 1.00 51.47 523 ALA A N 1
ATOM 4017 C CA . ALA A 1 523 ? 1.248 -10.466 -32.242 1.00 51.47 523 ALA A CA 1
ATOM 4018 C C . ALA A 1 523 ? 1.766 -10.288 -33.687 1.00 51.47 523 ALA A C 1
ATOM 4020 O O . ALA A 1 523 ? 2.694 -10.991 -34.081 1.00 51.47 523 ALA A O 1
ATOM 4021 N N . THR A 1 524 ? 1.190 -9.369 -34.478 1.00 46.78 524 THR A N 1
ATOM 4022 C CA . THR A 1 524 ? 1.607 -9.080 -35.870 1.00 46.78 524 THR A CA 1
ATOM 4023 C C . THR A 1 524 ? 2.610 -7.938 -36.010 1.00 46.78 524 THR A C 1
ATOM 4025 O O . THR A 1 524 ? 3.023 -7.625 -37.124 1.00 46.78 524 THR A O 1
ATOM 4028 N N . GLU A 1 525 ? 3.014 -7.306 -34.910 1.00 50.03 525 GLU A N 1
ATOM 4029 C CA . GLU A 1 525 ? 4.100 -6.329 -34.936 1.00 50.03 525 GLU A CA 1
ATOM 4030 C C . GLU A 1 525 ? 5.431 -7.018 -34.649 1.00 50.03 525 GLU A C 1
ATOM 4032 O O . GLU A 1 525 ? 5.537 -7.798 -33.698 1.00 50.03 525 GLU A O 1
ATOM 4037 N N . GLU A 1 526 ? 6.436 -6.691 -35.462 1.00 47.00 526 GLU A N 1
ATOM 4038 C CA . GLU A 1 526 ? 7.804 -7.180 -35.342 1.00 47.00 526 GLU A CA 1
ATOM 4039 C C . GLU A 1 526 ? 8.292 -7.081 -33.898 1.00 47.00 526 GLU A C 1
ATOM 4041 O O . GLU A 1 526 ? 8.354 -5.981 -33.332 1.00 47.00 526 GLU A O 1
ATOM 4046 N N . TRP A 1 527 ? 8.640 -8.235 -33.297 1.00 43.81 527 TRP A N 1
ATOM 4047 C CA . TRP A 1 527 ? 9.304 -8.274 -31.992 1.00 43.81 527 TRP A CA 1
ATOM 4048 C C . TRP A 1 527 ? 10.779 -7.928 -32.158 1.00 43.81 527 TRP A C 1
ATOM 4050 O O . TRP A 1 527 ? 11.691 -8.671 -31.833 1.00 43.81 527 TRP A O 1
ATOM 4060 N N . GLY A 1 528 ? 10.978 -6.752 -32.726 1.00 45.00 528 GLY A N 1
ATOM 4061 C CA . GLY A 1 528 ? 12.253 -6.267 -33.127 1.00 45.00 528 GLY A CA 1
ATOM 4062 C C . GLY A 1 528 ? 13.023 -7.036 -34.196 1.00 45.00 528 GLY A C 1
ATOM 4063 O O . GLY A 1 528 ? 12.855 -8.230 -34.398 1.00 45.00 528 GLY A O 1
ATOM 4064 N N . ASP A 1 529 ? 13.911 -6.285 -34.844 1.00 35.75 529 ASP A N 1
ATOM 4065 C CA . ASP A 1 529 ? 14.887 -6.7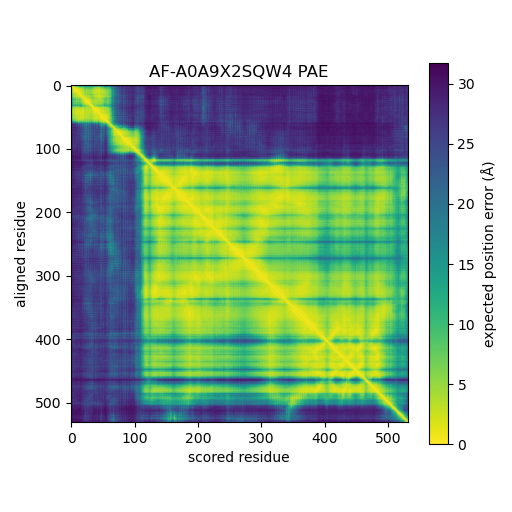02 -35.851 1.00 35.75 529 ASP A CA 1
ATOM 4066 C C . ASP A 1 529 ? 15.928 -7.715 -35.341 1.00 35.75 529 ASP A C 1
ATOM 4068 O O . ASP A 1 529 ? 17.098 -7.366 -35.131 1.00 35.75 529 ASP A O 1
ATOM 4072 N N . ASP A 1 530 ? 15.529 -8.972 -35.170 1.00 35.66 530 ASP A N 1
ATOM 4073 C CA . ASP A 1 530 ? 16.464 -10.095 -35.216 1.00 35.66 530 ASP A CA 1
ATOM 4074 C C . ASP A 1 530 ? 16.591 -10.539 -36.681 1.00 35.66 530 ASP A C 1
ATOM 4076 O O . ASP A 1 530 ? 15.964 -11.491 -37.155 1.00 35.66 530 ASP A O 1
ATOM 4080 N N . ARG A 1 531 ? 17.416 -9.786 -37.416 1.00 33.84 531 ARG A N 1
ATOM 4081 C CA . ARG A 1 531 ? 18.151 -10.269 -38.586 1.00 33.84 531 ARG A CA 1
ATOM 4082 C C . ARG A 1 531 ? 19.637 -10.010 -38.420 1.00 33.84 531 ARG A C 1
ATOM 4084 O O . ARG A 1 531 ? 20.003 -8.886 -37.996 1.00 33.84 531 ARG A O 1
#

Secondary structure (DSSP, 8-state):
-PPPHHHHHHHHHTTSPPPPP-HHHHHHHHT-TT-HHHHHHHHTT--HHHHHHHTT-PPP-------SSHHHHHHHHHTGGGGHHHHHHHHHHHT--GGG-----TTTTTTTSGGGGEEE--BTTB--EEES----EEESSHHHHHHHHHHHHHHHT--SSSSS---THHHHHHHHHHHHHHHHTSTT--SEEEHHHHHHHH---SS-TTGGG-HHHHHHHHSPPTT--HHHHHHHHT-TTTS--SSSPPPHHHIIIIIHHHHHHHHHHHHHT-HHHHHHHHHHHHHHHHHHHHHHHHHHHHHHHHHTTSPPPTTHHHHHHHHHHHHHHHHHHHTSTT-PPPPSS--HHHHHHHHHHHHHHHHHHHHHHHHH-HHHHHHHHHHTSSEEEEEEEEETT-EEE-TTS-EEE--EEEEEESS---PPTT-EEE-TTS-TT-EEEEEEEEEETTEEEEEEEEEE-S-SSSSPPTTSSPPTT-EEEEEE-----PPPPPPPGGGS-TTT---HHHHH---HHHHHHHHSS-S----

Nearest PDB structures (foldseek):
  4lhu-assembly1_G  TM=2.961E-01  e=5.688E-01  Homo sapiens
  8dfw-assembly1_G  TM=4.846E-01  e=4.953E+00  Homo sapiens
  2j6e-assembly1_I  TM=3.228E-01  e=2.322E+00  Homo sapiens
  8jbv-assembly1_N  TM=3.290E-01  e=4.953E+00  Homo sapiens
  8jcb-assembly1_n  TM=3.000E-01  e=5.228E+00  Homo sapiens

Radius of gyration: 29.49 Å; Cα contacts (8 Å, |Δi|>4): 678; chains: 1; bounding box: 67×73×79 Å

Mean predicted aligned error: 14.62 Å

Foldseek 3Di:
DDDDPLVVLLVVQDPDDAADDDPVLVVVCVVPVPPPVSVSCVVSNHPVQVVCVVVVHHDDDDDDDFDFAPVVVVVVVCPPPNNPVVQVVCCVVVVHDPVRTHRDPCVVCLPPPVVVQWDWPDDPPDTDIFGVAAAAAEAQAPVQLVVLLVQLVLFLLAACDDPAHDPPVRNVSSLVSNLLSLCALFALDRRYDHLLVLLVVPDDFPDDPVQSRQLQLSCLGPPNPPPDDSVRSNVQSPDCVNQFGRHPDTDPCLCVPQVVVLVVQLVVCVVVVPPVSNVVSVVSNVVSVCVRHVNSVVSSVVSVVVSVVDDDFPCSVVSRVVSRVSRVVVSVLCPDPPNHRDAPDAALLRVVLSVVSRVVSVVVNLQSCLLRPVVSVVVCQQVQQKWKFFWADKDQLDWDQDPVRDIDGKIKTKGKTLGRHPDDFQFKKDWSPAPPWWIKGWHDWDDDPSIIITMIITDTDQDDDDHRDPRSGDDGGDMTMIHGDPDDDDNDDDDDPVPQPPVRRDDPCRHDDPPVVVSCVSNVDHSDDPD

Organism: NCBI:txid2945988

Sequence (531 aa):
MTTSPDQRLDALRGSAPRKRHDARTLAALENNPRCALRAVLDAAGSDKAAIAAHAGFPAPFGQSRFAIVRGNVFEAMVKADGCAELLRVLRETLELTLPEVGYQDLNDVGGDICRGNREELSRGDERRFRYTTAPQLLVPNTRGIKALGDLGRMCRFRRTTGPYPVPEVVPEFGKWLTFFVDTAEQAGTSMLLPVTGLLSEHWATGQSALEDQNLASIMAWISPPAGQTVEQAMADAENPAVCPPAGPATSPDFDNTYLAPAMRRFDTARAVGNQQALAGAQEDLRELISEQINPTWRLMWDAISLLRAVPEARRAAVRFDRDRDSFTNYSDYLATDDARPQPKRDGAIGAARRLSRLERAQADFEADMAFDDPYVRADQRSIGEAFAGTIVDAEPGRVVTTARNRRVPRPRLLVRTLDPVRLADDTKLISPTMPPGHKAEIVSTIRDGEASLVTVEVTGGMGSRGTPKPDSVPAIGQHVAYLPDRGWRPAPVFPDRDYIPWTHAGDPEDAESVDPVTADRDATEEWGDDR

pLDDT: mean 80.64, std 16.96, range [30.88, 98.12]

Solvent-accessible surface area (backbone atoms only — not comparable to full-atom values): 30169 Å² total; per-residue (Å²): 136,84,78,52,72,66,62,57,30,45,61,75,39,49,95,58,75,71,50,79,82,48,74,68,57,50,53,55,43,69,77,44,78,84,42,65,68,56,54,50,40,57,74,29,15,43,61,61,63,60,52,30,40,74,74,73,55,63,84,87,88,88,89,87,91,81,86,48,33,65,61,62,64,51,54,57,63,54,54,41,82,74,22,48,66,54,51,50,51,48,30,70,74,68,73,49,52,78,92,77,57,81,78,76,63,73,67,50,49,72,57,73,56,42,70,70,47,45,44,78,60,65,62,86,91,50,79,40,76,32,40,76,63,58,74,65,44,79,33,51,12,68,66,41,50,51,51,43,38,52,50,10,61,69,24,29,62,48,36,67,62,74,98,37,53,43,64,68,65,46,22,52,50,9,40,51,35,39,51,41,45,63,45,49,70,31,44,64,58,66,45,39,44,29,48,25,58,59,47,60,73,77,46,91,69,98,65,53,84,73,56,36,51,38,48,51,37,43,41,14,69,77,61,39,59,90,94,51,52,50,70,57,31,33,57,43,31,72,31,60,92,77,33,43,52,69,54,97,57,73,53,70,66,52,40,66,70,51,49,50,56,40,50,50,49,27,53,50,20,56,76,72,65,38,66,69,54,28,53,52,29,49,50,54,47,50,54,58,50,45,68,45,46,50,61,45,54,51,51,50,53,55,50,50,55,56,56,68,68,54,80,82,56,87,58,49,66,65,38,48,52,51,42,11,46,52,49,35,57,49,52,56,45,62,73,39,97,80,53,69,63,77,70,98,55,71,33,58,68,54,43,52,55,50,50,54,50,35,56,48,29,39,56,52,35,55,51,50,42,38,54,66,36,70,65,56,31,47,53,36,16,71,77,7,68,20,43,49,30,33,25,75,40,65,42,76,86,34,66,44,70,42,98,83,75,44,80,41,62,40,26,37,36,31,30,44,21,72,40,52,75,68,68,56,64,71,40,39,25,32,38,75,72,49,58,88,65,36,27,31,27,32,70,41,78,43,82,55,86,84,29,32,41,38,33,34,32,39,74,44,44,32,75,82,72,88,56,69,41,90,81,50,62,82,51,69,73,39,73,46,41,41,37,70,48,81,70,89,73,78,83,84,85,76,82,59,78,92,70,51,54,77,92,53,49,56,56,71,60,63,57,76,38,83,43,72,70,64,47,40,60,72,32,67,51,75,55,31,86,85,122